Protein AF-A0A1M6S192-F1 (afdb_monomer_lite)

pLDDT: mean 82.83, std 15.61, range [32.31, 98.62]

Foldseek 3Di:
DQDDLVLLVVLLVLLVVLCVVCVLPPNPVSVCLQWQHHLPDLDNVVVVVPSVNNLQSLASHGNDDVQSVVQSVLSVVLSSQCCRQPNPVVSVVLSSLQRSQLSLLLCLQANRPHGHNQLSSLLSVLLLVLCVVLPVPSPGDDDPCRVVVNVVVLVCVVVCVPHDHSNRSNVSSNVLSNQLNVQLSVLLVVPPDDPPDPDPPPVSVVSNPPSNVVVSVVSSVVSVVSSVVSSVLLCLLQDLFPDQLVRSLVSLVVQCVPPRYDLSSVLSSLLSNLSSCVLVLNLVSSLVSLVSSCVSPVLPLSSLLSNLSSCVSVVVPPSSVVSPVVSCVSPVVVCVVAVLVVLVVQLCVLCVVFDPVPLVSSLVSVLVSVLVVLVPDDALPDQDDGWQWKKWKFFCPDPPKDWDPVVCVVRVTMDIDTPTSAKHDWARDDFWTKIWHADPNDTIIIIGGSLRTQKIAGSSNRDIDGRPPNDDDPPPPPDD

Secondary structure (DSSP, 8-state):
-----HHHHHHHHHHHHHHHHTGGGT-HHHHHHHSSS-TT-SS-HHHHTT-GGGGTGGGG--SSHHHHHHHHHHHHHHHHHHHHHHHHHHHHHHHHHHHHHHHHHHHHHH-S----THHHHHHHHHHHHHHHHH-TT------HHHHHHHHHHHHHHHTTTTSS--HHHHHHHHHHHHHHHHHHHHHHHHHPPPTT-TT-TTHHHHTTSHHHHHHHHHHHHHHHHHHHHHHHHHHHHH--SSS-HHHHHHHHHHHHH-TTS-HHHHHHHHHHHHHHHHHTT-HHHHHHHHHHHHHH-TT-HHHHHHHHHHHHHTT-HHHHHHHHHHHHHH-TTHHHH-HHHHHHHHHHHHHTT--TT-HHHHHHHHHHHHHHHHHTSPPTT-TTS----EEEEEETTSTT-B--HHHHHHSSSEEEEEESTT-EEEEE-SSEEEEEEEETTEEEEEEEEGGGEEEEEETTTTEEEE-TT-PPP-------

Sequence (480 aa):
MKTFPSLTLALIAICVAIAAMMQFGSEEEILRALSIANPDSLGLEQIKAGEVWRLLTPAFIHFGPVHLLFNMIWLWDLGRMIEAKRGSFFLGGFVVVIGIASNLAQFFAAGPTFGGMSGVIYGMLAYVFMQMRTDANSGYVLHKFDVITSVGWFFLCWIGALGSIANWAHSTGLIGGLAWSYLETQLARRLEPQPDQAGRGRLARLSNFIPLGIAISALALVLAIMSMRDHEMARRCVDRTGVRPDRRIAICSAILETNRRGIGARSRALIGRGDAYRDNGQYDLATQDYDAAIDLDPTSVRALAGLGLAKLNNGNTADGKADIGRARQMDPEVGEVYPELRYREMADEALAGVDLHDAAAVGTAMRGVVRRILMSLPPSTLPDEVPNERLIAFRTDASGVSIPPRLRALYPQQMSILLQYQYRDLAVRQKSFSVTLSFGQVSETLSIPFAAMTDFEDRTVNFWVHFSDVAPAVTGNAKR

Structure (mmCIF, N/CA/C/O backbone):
data_AF-A0A1M6S192-F1
#
_entry.id   AF-A0A1M6S192-F1
#
loop_
_atom_site.group_PDB
_atom_site.id
_atom_site.type_symbol
_atom_site.label_atom_id
_atom_site.label_alt_id
_atom_site.label_comp_id
_atom_site.label_asym_id
_atom_site.label_entity_id
_atom_site.label_seq_id
_atom_site.pdbx_PDB_ins_code
_atom_site.Cartn_x
_atom_site.Cartn_y
_atom_site.Cartn_z
_atom_site.occupancy
_atom_site.B_iso_or_equiv
_atom_site.auth_seq_id
_atom_site.auth_comp_id
_atom_site.auth_asym_id
_atom_site.auth_atom_id
_atom_site.pdbx_PDB_model_num
ATOM 1 N N . MET A 1 1 ? 29.290 -16.583 -41.341 1.00 48.84 1 MET A N 1
ATOM 2 C CA . MET A 1 1 ? 27.859 -16.947 -41.454 1.00 48.84 1 MET A CA 1
ATOM 3 C C . MET A 1 1 ? 27.066 -15.974 -40.596 1.00 48.84 1 MET A C 1
ATOM 5 O O . MET A 1 1 ? 27.453 -15.787 -39.450 1.00 48.84 1 MET A O 1
ATOM 9 N N . LYS A 1 2 ? 26.039 -15.299 -41.133 1.00 57.38 2 LYS A N 1
ATOM 10 C CA . LYS A 1 2 ? 25.135 -14.482 -40.303 1.00 57.38 2 LYS A CA 1
ATOM 11 C C . LYS A 1 2 ? 24.371 -15.442 -39.387 1.00 57.38 2 LYS A C 1
ATOM 13 O O . LYS A 1 2 ? 23.672 -16.314 -39.890 1.00 57.38 2 LYS A O 1
ATOM 18 N N . THR A 1 3 ? 24.572 -15.342 -38.079 1.00 73.81 3 THR A N 1
ATOM 19 C CA . THR A 1 3 ? 23.830 -16.131 -37.093 1.00 73.81 3 THR A CA 1
ATOM 20 C C . THR A 1 3 ? 22.392 -15.625 -37.031 1.00 73.81 3 THR A C 1
ATOM 22 O O . THR A 1 3 ? 22.149 -14.420 -36.996 1.00 73.81 3 THR A O 1
ATOM 25 N N . PHE A 1 4 ? 21.431 -16.546 -37.087 1.00 87.75 4 PHE A N 1
ATOM 26 C CA . PHE A 1 4 ? 20.012 -16.221 -36.971 1.00 87.75 4 PHE A CA 1
ATOM 27 C C . PHE A 1 4 ? 19.704 -15.817 -35.514 1.00 87.75 4 PHE A C 1
ATOM 29 O O . PHE A 1 4 ? 19.998 -16.608 -34.615 1.00 87.75 4 PHE A O 1
ATOM 36 N N . PRO A 1 5 ? 19.153 -14.616 -35.247 1.00 93.38 5 PRO A N 1
ATOM 37 C CA . PRO A 1 5 ? 18.980 -14.092 -33.891 1.00 93.38 5 PRO A CA 1
ATOM 38 C C . PRO A 1 5 ? 17.704 -14.651 -33.236 1.00 93.38 5 PRO A C 1
ATOM 40 O O . PRO A 1 5 ? 16.701 -13.956 -33.059 1.00 93.38 5 PRO A O 1
ATOM 43 N N . SER A 1 6 ? 17.723 -15.954 -32.952 1.00 95.69 6 SER A N 1
ATOM 44 C CA . SER A 1 6 ? 16.558 -16.716 -32.486 1.00 95.69 6 SER A CA 1
ATOM 45 C C . SER A 1 6 ? 15.948 -16.183 -31.189 1.00 95.69 6 SER A C 1
ATOM 47 O O . SER A 1 6 ? 14.726 -16.066 -31.098 1.00 95.69 6 SER A O 1
ATOM 49 N N . LEU A 1 7 ? 16.772 -15.818 -30.201 1.00 97.31 7 LEU A N 1
ATOM 50 C CA . LEU A 1 7 ? 16.281 -15.330 -28.917 1.00 97.31 7 LEU A CA 1
ATOM 51 C C . LEU A 1 7 ? 15.775 -13.896 -29.038 1.00 97.31 7 LEU A C 1
ATOM 53 O O . LEU A 1 7 ? 14.726 -13.582 -28.488 1.00 97.31 7 LEU A O 1
ATOM 57 N N . THR A 1 8 ? 16.476 -13.042 -29.786 1.00 98.25 8 THR A N 1
ATOM 58 C CA . THR A 1 8 ? 16.006 -11.677 -30.064 1.00 98.25 8 THR A CA 1
ATOM 59 C C . THR A 1 8 ? 14.603 -11.693 -30.674 1.00 98.25 8 THR A C 1
ATOM 61 O O . THR A 1 8 ? 13.712 -10.986 -30.206 1.00 98.25 8 THR A O 1
ATOM 64 N N . LEU A 1 9 ? 14.381 -12.549 -31.678 1.00 98.00 9 LEU A N 1
ATOM 65 C CA . LEU A 1 9 ? 13.072 -12.727 -32.308 1.00 98.00 9 LEU A CA 1
ATOM 66 C C . LEU A 1 9 ? 12.024 -13.281 -31.335 1.00 98.00 9 LEU A C 1
ATOM 68 O O . LEU A 1 9 ? 10.894 -12.796 -31.327 1.00 98.00 9 LEU A O 1
ATOM 72 N N . ALA A 1 10 ? 12.390 -14.252 -30.495 1.00 98.25 10 ALA A N 1
ATOM 73 C CA . ALA A 1 10 ? 11.491 -14.800 -29.483 1.00 98.25 10 ALA A CA 1
ATOM 74 C C . ALA A 1 10 ? 11.056 -13.737 -28.457 1.00 98.25 10 ALA A C 1
ATOM 76 O O . ALA A 1 10 ? 9.873 -13.640 -28.146 1.00 98.25 10 ALA A O 1
ATOM 77 N N . LEU A 1 11 ? 11.981 -12.899 -27.974 1.00 98.44 11 LEU A N 1
ATOM 78 C CA . LEU A 1 11 ? 11.676 -11.808 -27.040 1.00 98.44 11 LEU A CA 1
ATOM 79 C C . LEU A 1 11 ? 10.731 -10.774 -27.666 1.00 98.44 11 LEU A C 1
ATOM 81 O O . LEU A 1 11 ? 9.774 -10.354 -27.016 1.00 98.44 11 LEU A O 1
ATOM 85 N N . ILE A 1 12 ? 10.955 -10.409 -28.934 1.00 98.62 12 ILE A N 1
ATOM 86 C CA . ILE A 1 12 ? 10.047 -9.526 -29.682 1.00 98.62 12 ILE A CA 1
ATOM 87 C C . ILE A 1 12 ? 8.655 -10.159 -29.786 1.00 98.62 12 ILE A C 1
ATOM 89 O O . ILE A 1 12 ? 7.659 -9.506 -29.476 1.00 98.62 12 ILE A O 1
ATOM 93 N N . ALA A 1 13 ? 8.575 -11.435 -30.177 1.00 98.44 13 ALA A N 1
ATOM 94 C CA . ALA A 1 13 ? 7.307 -12.146 -30.313 1.00 98.44 13 ALA A CA 1
ATOM 95 C C . ALA A 1 13 ? 6.533 -12.212 -28.985 1.00 98.44 13 ALA A C 1
ATOM 97 O O . ALA A 1 13 ? 5.326 -11.985 -28.976 1.00 98.44 13 ALA A O 1
ATOM 98 N N . ILE A 1 14 ? 7.223 -12.450 -27.863 1.00 98.25 14 ILE A N 1
ATOM 99 C CA . ILE A 1 14 ? 6.624 -12.460 -26.520 1.00 98.25 14 ILE A CA 1
ATOM 100 C C . ILE A 1 14 ? 6.056 -11.081 -26.161 1.00 98.25 14 ILE A C 1
ATOM 102 O O . ILE A 1 14 ? 4.905 -10.996 -25.738 1.00 98.25 14 ILE A O 1
ATOM 106 N N . CYS A 1 15 ? 6.816 -9.999 -26.364 1.00 98.25 15 CYS A N 1
ATOM 107 C CA . CYS A 1 15 ? 6.344 -8.634 -26.101 1.00 98.25 15 CYS A CA 1
ATOM 108 C C . CYS A 1 15 ? 5.103 -8.281 -26.929 1.00 98.25 15 CYS A C 1
ATOM 110 O O . CYS A 1 15 ? 4.153 -7.705 -26.403 1.00 98.25 15 CYS A O 1
ATOM 112 N N . VAL A 1 16 ? 5.098 -8.640 -28.217 1.00 98.06 16 VAL A N 1
ATOM 113 C CA . VAL A 1 16 ? 3.962 -8.397 -29.118 1.00 98.06 16 VAL A CA 1
ATOM 114 C C . VAL A 1 16 ? 2.741 -9.215 -28.694 1.00 98.06 16 VAL A C 1
ATOM 116 O O . VAL A 1 16 ? 1.644 -8.666 -28.622 1.00 98.06 16 VAL A O 1
ATOM 119 N N . ALA A 1 17 ? 2.922 -10.497 -28.368 1.00 97.69 17 ALA A N 1
ATOM 120 C CA . ALA A 1 17 ? 1.835 -11.363 -27.920 1.00 97.69 17 ALA A CA 1
ATOM 121 C C . ALA A 1 17 ? 1.214 -10.860 -26.610 1.00 97.69 17 ALA A C 1
ATOM 123 O O . ALA A 1 17 ? -0.005 -10.755 -26.515 1.00 97.69 17 ALA A O 1
ATOM 124 N N . ILE A 1 18 ? 2.037 -10.493 -25.622 1.00 96.44 18 ILE A N 1
ATOM 125 C CA . ILE A 1 18 ? 1.563 -9.951 -24.342 1.00 96.44 18 ILE A CA 1
ATOM 126 C C . ILE A 1 18 ? 0.829 -8.626 -24.550 1.00 96.44 18 ILE A C 1
ATOM 128 O O . ILE A 1 18 ? -0.268 -8.459 -24.028 1.00 96.44 18 ILE A O 1
ATOM 132 N N . ALA A 1 19 ? 1.370 -7.710 -25.357 1.00 94.69 19 ALA A N 1
ATOM 133 C CA . ALA A 1 19 ? 0.701 -6.444 -25.649 1.00 94.69 19 ALA A CA 1
ATOM 134 C C . ALA A 1 19 ? -0.668 -6.639 -26.328 1.00 94.69 19 ALA A C 1
ATOM 136 O O . ALA A 1 19 ? -1.615 -5.927 -25.992 1.00 94.69 19 ALA A O 1
ATOM 137 N N . ALA A 1 20 ? -0.780 -7.616 -27.237 1.00 93.94 20 ALA A N 1
ATOM 138 C CA . ALA A 1 20 ? -2.034 -7.967 -27.898 1.00 93.94 20 ALA A CA 1
ATOM 139 C C . ALA A 1 20 ? -3.046 -8.592 -26.926 1.00 93.94 20 ALA A C 1
ATOM 141 O O . ALA A 1 20 ? -4.192 -8.153 -26.886 1.00 93.94 20 ALA A O 1
ATOM 142 N N . MET A 1 21 ? -2.620 -9.565 -26.112 1.00 92.88 21 MET A N 1
ATOM 143 C CA . MET A 1 21 ? -3.477 -10.204 -25.104 1.00 92.88 21 MET A CA 1
ATOM 144 C C . MET A 1 21 ? -3.977 -9.205 -24.059 1.00 92.88 21 MET A C 1
ATOM 146 O O . MET A 1 21 ? -5.124 -9.277 -23.647 1.00 92.88 21 MET A O 1
ATOM 150 N N . MET A 1 22 ? -3.130 -8.259 -23.653 1.00 88.56 22 MET A N 1
ATOM 151 C CA . MET A 1 22 ? -3.476 -7.249 -22.654 1.00 88.56 22 MET A CA 1
ATOM 152 C C . MET A 1 22 ? -4.278 -6.072 -23.215 1.00 88.56 22 MET A C 1
ATOM 154 O O . MET A 1 22 ? -4.674 -5.206 -22.434 1.00 88.56 22 MET A O 1
ATOM 158 N N . GLN A 1 23 ? -4.419 -5.969 -24.544 1.00 89.75 23 GLN A N 1
ATOM 159 C CA . GLN A 1 23 ? -4.953 -4.783 -25.223 1.00 89.75 23 GLN A CA 1
ATOM 160 C C . GLN A 1 23 ? -4.312 -3.481 -24.693 1.00 89.75 23 GLN A C 1
ATOM 162 O O . GLN A 1 23 ? -4.978 -2.503 -24.367 1.00 89.75 23 GLN A O 1
ATOM 167 N N . PHE A 1 24 ? -2.980 -3.488 -24.562 1.00 79.88 24 PHE A N 1
ATOM 168 C CA . PHE A 1 24 ? -2.191 -2.389 -23.984 1.00 79.88 24 PHE A CA 1
ATOM 169 C C . PHE A 1 24 ? -2.554 -1.990 -22.538 1.00 79.88 24 PHE A C 1
ATOM 171 O O . PHE A 1 24 ? -2.312 -0.856 -22.125 1.00 79.88 24 PHE A O 1
ATOM 178 N N . GLY A 1 25 ? -3.058 -2.934 -21.742 1.00 72.19 25 GLY A N 1
ATOM 179 C CA . GLY A 1 25 ? -3.311 -2.757 -20.312 1.00 72.19 25 GLY A CA 1
ATOM 180 C C . GLY A 1 25 ? -4.773 -2.519 -19.944 1.00 72.19 25 GLY A C 1
ATOM 181 O O . GLY A 1 25 ? -5.031 -2.257 -18.774 1.00 72.19 25 GLY A O 1
ATOM 182 N N . SER A 1 26 ? -5.714 -2.626 -20.890 1.00 74.38 26 SER A N 1
ATOM 183 C CA . SER A 1 26 ? -7.147 -2.610 -20.562 1.00 74.38 26 SER A CA 1
ATOM 184 C C . SER A 1 26 ? -7.621 -3.917 -19.920 1.00 74.38 26 SER A C 1
ATOM 186 O O . SER A 1 26 ? -8.598 -3.906 -19.182 1.00 74.38 26 SER A O 1
ATOM 188 N N . GLU A 1 27 ? -6.927 -5.034 -20.164 1.00 81.56 27 GLU A N 1
ATOM 189 C CA . GLU A 1 27 ? -7.220 -6.321 -19.520 1.00 81.56 27 GLU A CA 1
ATOM 190 C C . GLU A 1 27 ? -6.536 -6.417 -18.148 1.00 81.56 27 GLU A C 1
ATOM 192 O O . GLU A 1 27 ? -5.354 -6.773 -18.030 1.00 81.56 27 GLU A O 1
ATOM 197 N N . GLU A 1 28 ? -7.286 -6.096 -17.091 1.00 78.88 28 GLU A N 1
ATOM 198 C CA . GLU A 1 28 ? -6.763 -6.024 -15.722 1.00 78.88 28 GLU A CA 1
ATOM 199 C C . GLU A 1 28 ? -6.241 -7.361 -15.189 1.00 78.88 28 GLU A C 1
ATOM 201 O O . GLU A 1 28 ? -5.276 -7.372 -14.428 1.00 78.88 28 GLU A O 1
ATOM 206 N N . GLU A 1 29 ? -6.837 -8.490 -15.574 1.00 85.38 29 GLU A N 1
ATOM 207 C CA . GLU A 1 29 ? -6.449 -9.808 -15.058 1.00 85.38 29 GLU A CA 1
ATOM 208 C C . GLU A 1 29 ? -5.013 -10.165 -15.465 1.00 85.38 29 GLU A C 1
ATOM 210 O O . GLU A 1 29 ? -4.168 -10.482 -14.622 1.00 85.38 29 GLU A O 1
ATOM 215 N N . ILE A 1 30 ? -4.702 -10.023 -16.755 1.00 86.44 30 ILE A N 1
ATOM 216 C CA . ILE A 1 30 ? -3.370 -10.308 -17.297 1.00 86.44 30 ILE A CA 1
ATOM 217 C C . ILE A 1 30 ? -2.361 -9.279 -16.778 1.00 86.44 30 ILE A C 1
ATOM 219 O O . ILE A 1 30 ? -1.245 -9.640 -16.392 1.00 86.44 30 ILE A O 1
ATOM 223 N N . LEU A 1 31 ? -2.757 -8.003 -16.701 1.00 86.12 31 LEU A N 1
ATOM 224 C CA . LEU A 1 31 ? -1.927 -6.954 -16.115 1.00 86.12 31 LEU A CA 1
ATOM 225 C C . LEU A 1 31 ? -1.564 -7.280 -14.661 1.00 86.12 31 LEU A C 1
ATOM 227 O O . LEU A 1 31 ? -0.386 -7.223 -14.302 1.00 86.12 31 LEU A O 1
ATOM 231 N N . ARG A 1 32 ? -2.538 -7.673 -13.834 1.00 87.44 32 ARG A N 1
ATOM 232 C CA . ARG A 1 32 ? -2.315 -8.067 -12.437 1.00 87.44 32 ARG A CA 1
ATOM 233 C C . ARG A 1 32 ? -1.446 -9.314 -12.337 1.00 87.44 32 ARG A C 1
ATOM 235 O O . ARG A 1 32 ? -0.586 -9.349 -11.467 1.00 87.44 32 ARG A O 1
ATOM 242 N N . ALA A 1 33 ? -1.606 -10.303 -13.215 1.00 90.69 33 ALA A N 1
ATOM 243 C CA . ALA A 1 33 ? -0.814 -11.537 -13.196 1.00 90.69 33 ALA A CA 1
ATOM 244 C C . ALA A 1 33 ? 0.670 -11.324 -13.557 1.00 90.69 33 ALA A C 1
ATOM 246 O O . ALA A 1 33 ? 1.549 -11.980 -12.995 1.00 90.69 33 ALA A O 1
ATOM 247 N N . LEU A 1 34 ? 0.957 -10.404 -14.485 1.00 94.31 34 LEU A N 1
ATOM 248 C CA . LEU A 1 34 ? 2.314 -10.147 -14.984 1.00 94.31 34 LEU A CA 1
ATOM 249 C C . LEU A 1 34 ? 3.043 -9.014 -14.249 1.00 94.31 34 LEU A C 1
ATOM 251 O O . LEU A 1 34 ? 4.270 -8.919 -14.350 1.00 94.31 34 LEU A O 1
ATOM 255 N N . SER A 1 35 ? 2.320 -8.163 -13.520 1.00 93.19 35 SER A N 1
ATOM 256 C CA . SER A 1 35 ? 2.905 -7.079 -12.725 1.00 93.19 35 SER A CA 1
ATOM 257 C C . SER A 1 35 ? 3.746 -7.611 -11.561 1.00 93.19 35 SER A C 1
ATOM 259 O O . SER A 1 35 ? 3.515 -8.703 -11.042 1.00 93.19 35 SER A O 1
ATOM 261 N N . ILE A 1 36 ? 4.721 -6.820 -11.108 1.00 91.19 36 ILE A N 1
ATOM 262 C CA . ILE A 1 36 ? 5.639 -7.232 -10.032 1.00 91.19 36 ILE A CA 1
ATOM 263 C C . ILE A 1 36 ? 4.926 -7.473 -8.692 1.00 91.19 36 ILE A C 1
ATOM 265 O O . ILE A 1 36 ? 5.326 -8.336 -7.915 1.00 91.19 36 ILE A O 1
ATOM 269 N N . ALA A 1 37 ? 3.859 -6.717 -8.446 1.00 85.50 37 ALA A N 1
ATOM 270 C CA . ALA A 1 37 ? 2.939 -6.854 -7.329 1.00 85.50 37 ALA A CA 1
ATOM 271 C C . ALA A 1 37 ? 1.579 -6.270 -7.748 1.00 85.50 37 ALA A C 1
ATOM 273 O O . ALA A 1 37 ? 1.504 -5.532 -8.737 1.00 85.50 37 ALA A O 1
ATOM 274 N N . ASN A 1 38 ? 0.510 -6.564 -7.006 1.00 78.12 38 ASN A N 1
ATOM 275 C CA . ASN A 1 38 ? -0.789 -5.939 -7.278 1.00 78.12 38 ASN A CA 1
ATOM 276 C C . ASN A 1 38 ? -0.725 -4.423 -6.992 1.00 78.12 38 ASN A C 1
ATOM 278 O O . ASN A 1 38 ? 0.048 -4.013 -6.119 1.00 78.12 38 ASN A O 1
ATOM 282 N N . PRO A 1 39 ? -1.541 -3.585 -7.662 1.00 65.38 39 PRO A N 1
ATOM 283 C CA . PRO A 1 39 ? -1.548 -2.129 -7.469 1.00 65.38 39 PRO A CA 1
ATOM 284 C C . PRO A 1 39 ? -1.652 -1.680 -6.003 1.00 65.38 39 PRO A C 1
ATOM 286 O O . PRO A 1 39 ? -1.037 -0.678 -5.622 1.00 65.38 39 PRO A O 1
ATOM 289 N N . ASP A 1 40 ? -2.355 -2.464 -5.182 1.00 60.09 40 ASP A N 1
ATOM 290 C CA . ASP A 1 40 ? -2.620 -2.201 -3.760 1.00 60.09 40 ASP A CA 1
ATOM 291 C C . ASP A 1 40 ? -1.583 -2.815 -2.813 1.00 60.09 40 ASP A C 1
ATOM 293 O O . ASP A 1 40 ? -1.605 -2.582 -1.605 1.00 60.09 40 ASP A O 1
ATOM 297 N N . SER A 1 41 ? -0.646 -3.602 -3.344 1.00 56.34 41 SER A N 1
ATOM 298 C CA . SER A 1 41 ? 0.356 -4.289 -2.533 1.00 56.34 41 SER A CA 1
ATOM 299 C C . SER A 1 41 ? 1.401 -3.318 -1.979 1.00 56.34 41 SER A C 1
ATOM 301 O O . SER A 1 41 ? 2.039 -2.556 -2.704 1.00 56.34 41 SER A O 1
ATOM 303 N N . LEU A 1 42 ? 1.631 -3.403 -0.666 1.00 53.25 42 LEU A N 1
ATOM 304 C CA . LEU A 1 42 ? 2.647 -2.638 0.072 1.00 53.25 42 LEU A CA 1
ATOM 305 C C . LEU A 1 42 ? 4.034 -3.308 0.059 1.00 53.25 42 LEU A C 1
ATOM 307 O O . LEU A 1 42 ? 4.923 -2.910 0.817 1.00 53.25 42 LEU A O 1
ATOM 311 N N . GLY A 1 43 ? 4.214 -4.366 -0.730 1.00 64.56 43 GLY A N 1
ATOM 312 C CA . GLY A 1 43 ? 5.417 -5.193 -0.771 1.00 64.56 43 GLY A CA 1
ATOM 313 C C . GLY A 1 43 ? 5.309 -6.308 -1.811 1.00 64.56 43 GLY A C 1
ATOM 314 O O . GLY A 1 43 ? 4.398 -6.313 -2.631 1.00 64.56 43 GLY A O 1
ATOM 315 N N . LEU A 1 44 ? 6.249 -7.251 -1.760 1.00 73.25 44 LEU A N 1
ATOM 316 C CA . LEU A 1 44 ? 6.384 -8.362 -2.709 1.00 73.25 44 LEU A CA 1
ATOM 317 C C . LEU A 1 44 ? 5.692 -9.644 -2.206 1.00 73.25 44 LEU A C 1
ATOM 319 O O . LEU A 1 44 ? 6.287 -10.721 -2.216 1.00 73.25 44 LEU A O 1
ATOM 323 N N . GLU A 1 45 ? 4.465 -9.534 -1.695 1.00 72.12 45 GLU A N 1
ATOM 324 C CA . GLU A 1 45 ? 3.791 -10.651 -1.012 1.00 72.12 45 GLU A CA 1
ATOM 325 C C . GLU A 1 45 ? 3.485 -11.822 -1.966 1.00 72.12 45 GLU A C 1
ATOM 327 O O . GLU A 1 45 ? 3.704 -12.975 -1.607 1.00 72.12 45 GLU A O 1
ATOM 332 N N . GLN A 1 46 ? 3.120 -11.546 -3.223 1.00 81.12 46 GLN A N 1
ATOM 333 C CA . GLN A 1 46 ? 2.906 -12.571 -4.257 1.00 81.12 46 GLN A CA 1
ATOM 334 C C . GLN A 1 46 ? 4.191 -13.363 -4.546 1.00 81.12 46 GLN A C 1
ATOM 336 O O . GLN A 1 46 ? 4.168 -14.579 -4.720 1.00 81.12 46 GLN A O 1
ATOM 341 N N . ILE A 1 47 ? 5.344 -12.688 -4.541 1.00 81.12 47 ILE A N 1
ATOM 342 C CA . ILE A 1 47 ? 6.644 -13.336 -4.760 1.00 81.12 47 ILE A CA 1
ATOM 343 C C . ILE A 1 47 ? 6.990 -14.242 -3.577 1.00 81.12 47 ILE A C 1
ATOM 345 O O . ILE A 1 47 ? 7.459 -15.360 -3.784 1.00 81.12 47 ILE A O 1
ATOM 349 N N . LYS A 1 48 ? 6.714 -13.800 -2.341 1.00 75.25 48 LYS A N 1
ATOM 350 C CA . LYS A 1 48 ? 6.876 -14.644 -1.145 1.00 75.25 48 LYS A CA 1
ATOM 351 C C . LYS A 1 48 ? 5.940 -15.855 -1.159 1.00 75.25 48 LYS A C 1
ATOM 353 O O . LYS A 1 48 ? 6.319 -16.903 -0.650 1.00 75.25 48 LYS A O 1
ATOM 358 N N . ALA A 1 49 ? 4.763 -15.722 -1.771 1.00 76.12 49 ALA A N 1
ATOM 359 C CA . ALA A 1 49 ? 3.804 -16.807 -1.970 1.00 76.12 49 ALA A CA 1
ATOM 360 C C . ALA A 1 49 ? 4.185 -17.781 -3.109 1.00 76.12 49 ALA A C 1
ATOM 362 O O . ALA A 1 49 ? 3.481 -18.763 -3.329 1.00 76.12 49 ALA A O 1
ATOM 363 N N . GLY A 1 50 ? 5.302 -17.549 -3.811 1.00 82.44 50 GLY A N 1
ATOM 364 C CA . GLY A 1 50 ? 5.835 -18.454 -4.836 1.00 82.44 50 GLY A CA 1
ATOM 365 C C . GLY A 1 50 ? 5.728 -17.944 -6.275 1.00 82.44 50 GLY A C 1
ATOM 366 O O . GLY A 1 50 ? 6.230 -18.602 -7.186 1.00 82.44 50 GLY A O 1
ATOM 367 N N . GLU A 1 51 ? 5.158 -16.759 -6.509 1.00 90.50 51 GLU A N 1
ATOM 368 C CA . GLU A 1 51 ? 4.982 -16.182 -7.850 1.00 90.50 51 GLU A CA 1
ATOM 369 C C . GLU A 1 51 ? 6.266 -15.514 -8.381 1.00 90.50 51 GLU A C 1
ATOM 371 O O . GLU A 1 51 ? 6.310 -14.330 -8.717 1.00 90.50 51 GLU A O 1
ATOM 376 N N . VAL A 1 52 ? 7.362 -16.275 -8.442 1.00 91.56 52 VAL A N 1
ATOM 377 C CA . VAL A 1 52 ? 8.718 -15.763 -8.725 1.00 91.56 52 VAL A CA 1
ATOM 378 C C . VAL A 1 52 ? 8.892 -15.172 -10.127 1.00 91.56 52 VAL A C 1
ATOM 380 O O . VAL A 1 52 ? 9.792 -14.358 -10.343 1.00 91.56 52 VAL A O 1
ATOM 383 N N . TRP A 1 53 ? 8.025 -15.525 -11.083 1.00 95.00 53 TRP A N 1
ATOM 384 C CA . TRP A 1 53 ? 8.050 -14.964 -12.441 1.00 95.00 53 TRP A CA 1
ATOM 385 C C . TRP A 1 53 ? 7.838 -13.445 -12.450 1.00 95.00 53 TRP A C 1
ATOM 387 O O . TRP A 1 53 ? 8.385 -12.764 -13.321 1.00 95.00 53 TRP A O 1
ATOM 397 N N . ARG A 1 54 ? 7.142 -12.904 -11.439 1.00 95.38 54 ARG A N 1
ATOM 398 C CA . ARG A 1 54 ? 6.862 -11.469 -11.265 1.00 95.38 54 ARG A CA 1
ATOM 399 C C . ARG A 1 54 ? 8.105 -10.591 -11.156 1.00 95.38 54 ARG A C 1
ATOM 401 O O . ARG A 1 54 ? 8.030 -9.389 -11.392 1.00 95.38 54 ARG A O 1
ATOM 408 N N . LEU A 1 55 ? 9.263 -11.177 -10.851 1.00 93.06 55 LEU A N 1
ATOM 409 C CA . LEU A 1 55 ? 10.540 -10.464 -10.882 1.00 93.06 55 LEU A CA 1
ATOM 410 C C . LEU A 1 55 ? 10.932 -10.036 -12.306 1.00 93.06 55 LEU A C 1
ATOM 412 O O . LEU A 1 55 ? 11.593 -9.012 -12.479 1.00 93.06 55 LEU A O 1
ATOM 416 N N . LEU A 1 56 ? 10.525 -10.794 -13.330 1.00 96.19 56 LEU A N 1
ATOM 417 C CA . LEU A 1 56 ? 10.939 -10.584 -14.718 1.00 96.19 56 LEU A CA 1
ATOM 418 C C . LEU A 1 56 ? 9.791 -10.143 -15.633 1.00 96.19 56 LEU A C 1
ATOM 420 O O . LEU A 1 56 ? 10.013 -9.311 -16.512 1.00 96.19 56 LEU A O 1
ATOM 424 N N . THR A 1 57 ? 8.573 -10.653 -15.426 1.00 97.50 57 THR A N 1
ATOM 425 C CA . THR A 1 57 ? 7.429 -10.425 -16.325 1.00 97.50 57 THR A CA 1
ATOM 426 C C . THR A 1 57 ? 7.064 -8.959 -16.613 1.00 97.50 57 THR A C 1
ATOM 428 O O . THR A 1 57 ? 6.656 -8.702 -17.750 1.00 97.50 57 THR A O 1
ATOM 431 N N . PRO A 1 58 ? 7.286 -7.968 -15.718 1.00 97.12 58 PRO A N 1
ATOM 432 C CA . PRO A 1 58 ? 7.053 -6.560 -16.053 1.00 97.12 58 PRO A CA 1
ATOM 433 C C . PRO A 1 58 ? 7.842 -6.069 -17.274 1.00 97.12 58 PRO A C 1
ATOM 435 O O . PRO A 1 58 ? 7.387 -5.169 -17.979 1.00 97.12 58 PRO A O 1
ATOM 438 N N . ALA A 1 59 ? 8.985 -6.692 -17.588 1.00 97.75 59 ALA A N 1
ATOM 439 C CA . ALA A 1 59 ? 9.799 -6.330 -18.748 1.00 97.75 59 ALA A CA 1
ATOM 440 C C . ALA A 1 59 ? 9.084 -6.562 -20.095 1.00 97.75 59 ALA A C 1
ATOM 442 O O . ALA A 1 59 ? 9.525 -6.044 -21.119 1.00 97.75 59 ALA A O 1
ATOM 443 N N . PHE A 1 60 ? 7.985 -7.323 -20.114 1.00 97.75 60 PHE A N 1
ATOM 444 C CA . PHE A 1 60 ? 7.240 -7.644 -21.334 1.00 97.75 60 PHE A CA 1
ATOM 445 C C . PHE A 1 60 ? 5.915 -6.872 -21.475 1.00 97.75 60 PHE A C 1
ATOM 447 O O . PHE A 1 60 ? 5.285 -6.927 -22.532 1.00 97.75 60 PHE A O 1
ATOM 454 N N . ILE A 1 61 ? 5.501 -6.118 -20.452 1.00 95.38 61 ILE A N 1
ATOM 455 C CA . ILE A 1 61 ? 4.244 -5.351 -20.439 1.00 95.38 61 ILE A CA 1
ATOM 456 C C . ILE A 1 61 ? 4.419 -4.021 -21.185 1.00 95.38 61 ILE A C 1
ATOM 458 O O . ILE A 1 61 ? 5.376 -3.297 -20.934 1.00 95.38 61 ILE A O 1
ATOM 462 N N . HIS A 1 62 ? 3.485 -3.654 -22.068 1.00 93.94 62 HIS A N 1
ATOM 463 C CA . HIS A 1 62 ? 3.530 -2.380 -22.798 1.00 93.94 62 HIS A CA 1
ATOM 464 C C . HIS A 1 62 ? 2.150 -1.705 -22.835 1.00 93.94 62 HIS A C 1
ATOM 466 O O . HIS A 1 62 ? 1.169 -2.335 -23.211 1.00 93.94 62 HIS A O 1
ATOM 472 N N . PHE A 1 63 ? 2.097 -0.408 -22.508 1.00 86.50 63 PHE A N 1
ATOM 473 C CA . PHE A 1 63 ? 0.857 0.384 -22.383 1.00 86.50 63 PHE A CA 1
ATOM 474 C C . PHE A 1 63 ? 0.473 1.200 -23.630 1.00 86.50 63 PHE A C 1
ATOM 476 O O . PHE A 1 63 ? -0.318 2.134 -23.559 1.00 86.50 63 PHE A O 1
ATOM 483 N N . GLY A 1 64 ? 1.062 0.899 -24.789 1.00 86.50 64 GLY A N 1
ATOM 484 C CA . GLY A 1 64 ? 0.662 1.543 -26.036 1.00 86.50 64 GLY A CA 1
ATOM 485 C C . GLY A 1 64 ? 1.502 1.134 -27.245 1.00 86.50 64 GLY A C 1
ATOM 486 O O . GLY A 1 64 ? 2.636 0.666 -27.085 1.00 86.50 64 GLY A O 1
ATOM 487 N N . PRO A 1 65 ? 0.983 1.346 -28.467 1.00 88.44 65 PRO A N 1
ATOM 488 C CA . PRO A 1 65 ? 1.633 0.912 -29.702 1.00 88.44 65 PRO A CA 1
ATOM 489 C C . PRO A 1 65 ? 2.960 1.635 -29.957 1.00 88.44 65 PRO A C 1
ATOM 491 O O . PRO A 1 65 ? 3.925 1.007 -30.381 1.00 88.44 65 PRO A O 1
ATOM 494 N N . VAL A 1 66 ? 3.047 2.933 -29.641 1.00 86.50 66 VAL A N 1
ATOM 495 C CA . VAL A 1 66 ? 4.289 3.714 -29.779 1.00 86.50 66 VAL A CA 1
ATOM 496 C C . VAL A 1 66 ? 5.354 3.205 -28.808 1.00 86.50 66 VAL A C 1
ATOM 498 O O . VAL A 1 66 ? 6.493 2.972 -29.206 1.00 86.50 66 VAL A O 1
ATOM 501 N N . HIS A 1 67 ? 4.976 2.967 -27.550 1.00 88.88 67 HIS A N 1
ATOM 502 C CA . HIS A 1 67 ? 5.885 2.431 -26.541 1.00 88.88 67 HIS A CA 1
ATOM 503 C C . HIS A 1 67 ? 6.414 1.045 -26.942 1.00 88.88 67 HIS A C 1
ATOM 505 O O . HIS A 1 67 ? 7.621 0.812 -26.884 1.00 88.88 67 HIS A O 1
ATOM 511 N N . LEU A 1 68 ? 5.543 0.146 -27.414 1.00 94.56 68 LEU A N 1
ATOM 512 C CA . LEU A 1 68 ? 5.946 -1.165 -27.922 1.00 94.56 68 LEU A CA 1
ATOM 513 C C . LEU A 1 68 ? 6.893 -1.034 -29.122 1.00 94.56 68 LEU A C 1
ATOM 515 O O . LEU A 1 68 ? 7.980 -1.607 -29.103 1.00 94.56 68 LEU A O 1
ATOM 519 N N . LEU A 1 69 ? 6.521 -0.247 -30.136 1.00 94.50 69 LEU A N 1
ATOM 520 C CA . LEU A 1 69 ? 7.308 -0.077 -31.358 1.00 94.50 69 LEU A CA 1
ATOM 521 C C . LEU A 1 69 ? 8.739 0.382 -31.059 1.00 94.50 69 LEU A C 1
ATOM 523 O O . LEU A 1 69 ? 9.693 -0.233 -31.535 1.00 94.50 69 LEU A O 1
ATOM 527 N N . PHE A 1 70 ? 8.894 1.430 -30.245 1.00 90.56 70 PHE A N 1
ATOM 528 C CA . PHE A 1 70 ? 10.214 1.950 -29.893 1.00 90.56 70 PHE A CA 1
ATOM 529 C C . PHE A 1 70 ? 11.062 0.915 -29.152 1.00 90.56 70 PHE A C 1
ATOM 531 O O . PHE A 1 70 ? 12.234 0.747 -29.487 1.00 90.56 70 PHE A O 1
ATOM 538 N N . ASN A 1 71 ? 10.484 0.172 -28.202 1.00 95.38 71 ASN A N 1
ATOM 539 C CA . ASN A 1 71 ? 11.215 -0.904 -27.533 1.00 95.38 71 ASN A CA 1
ATOM 540 C C . ASN A 1 71 ? 11.650 -1.989 -28.525 1.00 95.38 71 ASN A C 1
ATOM 542 O O . ASN A 1 71 ? 12.785 -2.453 -28.464 1.00 95.38 71 ASN A O 1
ATOM 546 N N . MET A 1 72 ? 10.784 -2.386 -29.460 1.00 97.62 72 MET A N 1
ATOM 547 C CA . MET A 1 72 ? 11.094 -3.472 -30.393 1.00 97.62 72 MET A CA 1
ATOM 548 C C . MET A 1 72 ? 12.164 -3.087 -31.422 1.00 97.62 72 MET A C 1
ATOM 550 O O . MET A 1 72 ? 12.985 -3.934 -31.766 1.00 97.62 72 MET A O 1
ATOM 554 N N . ILE A 1 73 ? 12.221 -1.824 -31.866 1.00 95.81 73 ILE A N 1
ATOM 555 C CA . ILE A 1 73 ? 13.302 -1.328 -32.741 1.00 95.81 73 ILE A CA 1
ATOM 556 C C . ILE A 1 73 ? 14.660 -1.470 -32.044 1.00 95.81 73 ILE A C 1
ATOM 558 O O . ILE A 1 73 ? 15.602 -2.021 -32.617 1.00 95.81 73 ILE A O 1
ATOM 562 N N . TRP A 1 74 ? 14.752 -1.023 -30.790 1.00 96.31 74 TRP A N 1
ATOM 563 C CA . TRP A 1 74 ? 15.999 -1.084 -30.031 1.00 96.31 74 TRP A CA 1
ATOM 564 C C . TRP A 1 74 ? 16.377 -2.502 -29.615 1.00 96.31 74 TRP A C 1
ATOM 566 O O . TRP A 1 74 ? 17.550 -2.870 -29.676 1.00 96.31 74 TRP A O 1
ATOM 576 N N . LEU A 1 75 ? 15.393 -3.319 -29.238 1.00 97.56 75 LEU A N 1
ATOM 577 C CA . LEU A 1 75 ? 15.604 -4.730 -28.937 1.00 97.56 75 LEU A CA 1
ATOM 578 C C . LEU A 1 75 ? 16.098 -5.491 -30.167 1.00 97.56 75 LEU A C 1
ATOM 580 O O . LEU A 1 75 ? 17.011 -6.304 -30.051 1.00 97.56 75 LEU A O 1
ATOM 584 N N . TRP A 1 76 ? 15.534 -5.213 -31.344 1.00 97.06 76 TRP A N 1
ATOM 585 C CA . TRP A 1 76 ? 16.016 -5.782 -32.595 1.00 97.06 76 TRP A CA 1
ATOM 586 C C . TRP A 1 76 ? 17.469 -5.395 -32.845 1.00 97.06 76 TRP A C 1
ATOM 588 O O . TRP A 1 76 ? 18.299 -6.275 -33.070 1.00 97.06 76 TRP A O 1
ATOM 598 N N . ASP A 1 77 ? 17.791 -4.101 -32.795 1.00 94.56 77 ASP A N 1
ATOM 599 C CA . ASP A 1 77 ? 19.110 -3.637 -33.206 1.00 94.56 77 ASP A CA 1
ATOM 600 C C . ASP A 1 77 ? 20.225 -4.052 -32.237 1.00 94.56 77 ASP A C 1
ATOM 602 O O . ASP A 1 77 ? 21.220 -4.657 -32.645 1.00 94.56 77 ASP A O 1
ATOM 606 N N . LEU A 1 78 ? 20.024 -3.822 -30.940 1.00 96.88 78 LEU A N 1
ATOM 607 C CA . LEU A 1 78 ? 21.005 -4.157 -29.909 1.00 96.88 78 LEU A CA 1
ATOM 608 C C . LEU A 1 78 ? 21.018 -5.661 -29.611 1.00 96.88 78 LEU A C 1
ATOM 610 O O . LEU A 1 78 ? 22.088 -6.266 -29.508 1.00 96.88 78 LEU A O 1
ATOM 614 N N . GLY A 1 79 ? 19.841 -6.287 -29.518 1.00 97.12 79 GLY A N 1
ATOM 615 C CA . GLY A 1 79 ? 19.697 -7.705 -29.191 1.00 97.12 79 GLY A CA 1
ATOM 616 C C . GLY A 1 79 ? 20.364 -8.602 -30.227 1.00 97.12 79 GLY A C 1
ATOM 617 O O . GLY A 1 79 ? 21.208 -9.422 -29.861 1.00 97.12 79 GLY A O 1
ATOM 618 N N . ARG A 1 80 ? 20.106 -8.382 -31.527 1.00 95.75 80 ARG A N 1
ATOM 619 C CA . ARG A 1 80 ? 20.734 -9.182 -32.597 1.00 95.75 80 ARG A CA 1
ATOM 620 C C . ARG A 1 80 ? 22.254 -9.015 -32.615 1.00 95.75 80 ARG A C 1
ATOM 622 O O . ARG A 1 80 ? 22.973 -9.953 -32.950 1.00 95.75 80 ARG A O 1
ATOM 629 N N . MET A 1 81 ? 22.748 -7.823 -32.270 1.00 94.75 81 MET A N 1
ATOM 630 C CA . MET A 1 81 ? 24.174 -7.508 -32.253 1.00 94.75 81 MET A CA 1
ATOM 631 C C . MET A 1 81 ? 24.881 -8.255 -31.120 1.00 94.75 81 MET A C 1
ATOM 633 O O . MET A 1 81 ? 25.906 -8.902 -31.352 1.00 94.75 81 MET A O 1
ATOM 637 N N . ILE A 1 82 ? 24.299 -8.222 -29.919 1.00 95.31 82 ILE A N 1
ATOM 638 C CA . ILE A 1 82 ? 24.789 -8.960 -28.751 1.00 95.31 82 ILE A CA 1
ATOM 639 C C . ILE A 1 82 ? 24.678 -10.467 -28.994 1.00 95.31 82 ILE A C 1
ATOM 641 O O . ILE A 1 82 ? 25.655 -11.184 -28.803 1.00 95.31 82 ILE A O 1
ATOM 645 N N . GLU A 1 83 ? 23.537 -10.963 -29.476 1.00 96.06 83 GLU A N 1
ATOM 646 C CA . GLU A 1 83 ? 23.322 -12.389 -29.750 1.00 96.06 83 GLU A CA 1
ATOM 647 C C . GLU A 1 83 ? 24.313 -12.926 -30.785 1.00 96.06 83 GLU A C 1
ATOM 649 O O . GLU A 1 83 ? 24.900 -13.990 -30.590 1.00 96.06 83 GLU A O 1
ATOM 654 N N . ALA A 1 84 ? 24.577 -12.170 -31.853 1.00 93.75 84 ALA A N 1
ATOM 655 C CA . ALA A 1 84 ? 25.534 -12.576 -32.874 1.00 93.75 84 ALA A CA 1
ATOM 656 C C . ALA A 1 84 ? 26.977 -12.658 -32.349 1.00 93.75 84 ALA A C 1
ATOM 658 O O . ALA A 1 84 ? 27.760 -13.468 -32.844 1.00 93.75 84 ALA A O 1
ATOM 659 N N . LYS A 1 85 ? 27.335 -11.825 -31.366 1.00 90.81 85 LYS A N 1
ATOM 660 C CA . LYS A 1 85 ? 28.687 -11.750 -30.789 1.00 90.81 85 LYS A CA 1
ATOM 661 C C . LYS A 1 85 ? 28.886 -12.666 -29.580 1.00 90.81 85 LYS A C 1
ATOM 663 O O . LYS A 1 85 ? 30.000 -13.120 -29.339 1.00 90.81 85 LYS A O 1
ATOM 668 N N . ARG A 1 86 ? 27.828 -12.917 -28.808 1.00 90.50 86 ARG A N 1
ATOM 669 C CA . ARG A 1 86 ? 27.886 -13.537 -27.471 1.00 90.50 86 ARG A CA 1
ATOM 670 C C . ARG A 1 86 ? 27.049 -14.801 -27.335 1.00 90.50 86 ARG A C 1
ATOM 672 O O . ARG A 1 86 ? 27.200 -15.527 -26.355 1.00 90.50 86 ARG A O 1
ATOM 679 N N . GLY A 1 87 ? 26.191 -15.073 -28.312 1.00 91.31 87 GLY A N 1
ATOM 680 C CA . GLY A 1 87 ? 25.258 -16.188 -28.302 1.00 91.31 87 GLY A CA 1
ATOM 681 C C . GLY A 1 87 ? 24.008 -15.928 -27.460 1.00 91.31 87 GLY A C 1
ATOM 682 O O . GLY A 1 87 ? 23.958 -15.045 -26.600 1.00 91.31 87 GLY A O 1
ATOM 683 N N . SER A 1 88 ? 22.988 -16.749 -27.700 1.00 93.31 88 SER A N 1
ATOM 684 C CA . SER A 1 88 ? 21.666 -16.614 -27.083 1.00 93.31 88 SER A CA 1
ATOM 685 C C . SER A 1 88 ? 21.687 -16.848 -25.570 1.00 93.31 88 SER A C 1
ATOM 687 O O . SER A 1 88 ? 20.957 -16.185 -24.845 1.00 93.31 88 SER A O 1
ATOM 689 N N . PHE A 1 89 ? 22.560 -17.725 -25.058 1.00 89.12 89 PHE A N 1
ATOM 690 C CA . PHE A 1 89 ? 22.671 -17.958 -23.611 1.00 89.12 89 PHE A CA 1
ATOM 691 C C . PHE A 1 89 ? 23.113 -16.699 -22.853 1.00 89.12 89 PHE A C 1
ATOM 693 O O . PHE A 1 89 ? 22.546 -16.367 -21.814 1.00 89.12 89 PHE A O 1
ATOM 700 N N . PHE A 1 90 ? 24.091 -15.965 -23.399 1.00 91.56 90 PHE A N 1
ATOM 701 C CA . PHE A 1 90 ? 24.531 -14.702 -22.814 1.00 91.56 90 PHE A CA 1
ATOM 702 C C . PHE A 1 90 ? 23.407 -13.669 -22.838 1.00 91.56 90 PHE A C 1
ATOM 704 O O . PHE A 1 90 ? 23.122 -13.059 -21.812 1.00 91.56 90 PHE A O 1
ATOM 711 N N . LEU A 1 91 ? 22.746 -13.508 -23.989 1.00 95.50 91 LEU A N 1
ATOM 712 C CA . LEU A 1 91 ? 21.634 -12.574 -24.130 1.00 95.50 91 LEU A CA 1
ATOM 713 C C . LEU A 1 91 ? 20.497 -12.899 -23.144 1.00 95.50 91 LEU A C 1
ATOM 715 O O . LEU A 1 91 ? 20.001 -11.999 -22.474 1.00 95.50 91 LEU A O 1
ATOM 719 N N . GLY A 1 92 ? 20.130 -14.174 -22.992 1.00 95.00 92 GLY A N 1
ATOM 720 C CA . GLY A 1 92 ? 19.102 -14.608 -22.042 1.00 95.00 92 GLY A CA 1
ATOM 721 C C . GLY A 1 92 ? 19.475 -14.301 -20.592 1.00 95.00 92 GLY A C 1
ATOM 722 O O . GLY A 1 92 ? 18.683 -13.700 -19.870 1.00 95.00 92 GLY A O 1
ATOM 723 N N . GLY A 1 93 ? 20.704 -14.629 -20.181 1.00 89.56 93 GLY A N 1
ATOM 724 C CA . GLY A 1 93 ? 21.207 -14.281 -18.849 1.00 89.56 93 GLY A CA 1
ATOM 725 C C . GLY A 1 93 ? 21.241 -12.769 -18.605 1.00 89.56 93 GLY A C 1
ATOM 726 O O . GLY A 1 93 ? 20.869 -12.312 -17.526 1.00 89.56 93 GLY A O 1
ATOM 727 N N . PHE A 1 94 ? 21.618 -11.987 -19.619 1.00 93.69 94 PHE A N 1
ATOM 728 C CA . PHE A 1 94 ? 21.625 -10.526 -19.561 1.00 93.69 94 PHE A CA 1
ATOM 729 C C . PHE A 1 94 ? 20.221 -9.952 -19.348 1.00 93.69 94 PHE A C 1
ATOM 731 O O . PHE A 1 94 ? 20.024 -9.129 -18.456 1.00 93.69 94 PHE A O 1
ATOM 738 N N . VAL A 1 95 ? 19.235 -10.423 -20.119 1.00 96.44 95 VAL A N 1
ATOM 739 C CA . VAL A 1 95 ? 17.827 -10.011 -19.998 1.00 96.44 95 VAL A CA 1
ATOM 740 C C . VAL A 1 95 ? 17.276 -10.345 -18.614 1.00 96.44 95 VAL A C 1
ATOM 742 O O . VAL A 1 95 ? 16.644 -9.490 -18.003 1.00 96.44 95 VAL A O 1
ATOM 745 N N . VAL A 1 96 ? 17.543 -11.548 -18.094 1.00 94.62 96 VAL A N 1
ATOM 746 C CA . VAL A 1 96 ? 17.085 -11.958 -16.756 1.00 94.62 96 VAL A CA 1
ATOM 747 C C . VAL A 1 96 ? 17.674 -11.048 -15.682 1.00 94.62 96 VAL A C 1
ATOM 749 O O . VAL A 1 96 ? 16.942 -10.485 -14.876 1.00 94.62 96 VAL A O 1
ATOM 752 N N . VAL A 1 97 ? 18.993 -10.866 -15.683 1.00 89.62 97 VAL A N 1
ATOM 753 C CA . VAL A 1 97 ? 19.683 -10.078 -14.658 1.00 89.62 97 VAL A CA 1
ATOM 754 C C . VAL A 1 97 ? 19.268 -8.610 -14.696 1.00 89.62 97 VAL A C 1
ATOM 756 O O . VAL A 1 97 ? 18.865 -8.056 -13.673 1.00 89.62 97 VAL A O 1
ATOM 759 N N . ILE A 1 98 ? 19.393 -7.969 -15.861 1.00 93.62 98 ILE A N 1
ATOM 760 C CA . ILE A 1 98 ? 19.112 -6.540 -15.991 1.00 93.62 98 ILE A CA 1
ATOM 761 C C . ILE A 1 98 ? 17.613 -6.295 -15.846 1.00 93.62 98 ILE A C 1
ATOM 763 O O . ILE A 1 98 ? 17.227 -5.336 -15.190 1.00 93.62 98 ILE A O 1
ATOM 767 N N . GLY A 1 99 ? 16.770 -7.187 -16.371 1.00 95.31 99 GLY A N 1
ATOM 768 C CA . GLY A 1 99 ? 15.320 -7.114 -16.219 1.00 95.31 99 GLY A CA 1
ATOM 769 C C . GLY A 1 99 ? 14.896 -7.149 -14.755 1.00 95.31 99 GLY A C 1
ATOM 770 O O . GLY A 1 99 ? 14.201 -6.241 -14.309 1.00 95.31 99 GLY A O 1
ATOM 771 N N . ILE A 1 100 ? 15.376 -8.127 -13.978 1.00 94.31 100 ILE A N 1
ATOM 772 C CA . ILE A 1 100 ? 15.068 -8.225 -12.541 1.00 94.31 100 ILE A CA 1
ATOM 773 C C . ILE A 1 100 ? 15.572 -6.989 -11.788 1.00 94.31 100 ILE A C 1
ATOM 775 O O . ILE A 1 100 ? 14.823 -6.401 -11.007 1.00 94.31 100 ILE A O 1
ATOM 779 N N . ALA A 1 101 ? 16.813 -6.559 -12.034 1.00 87.81 101 ALA A N 1
ATOM 780 C CA . ALA A 1 101 ? 17.383 -5.390 -11.367 1.00 87.81 101 ALA A CA 1
ATOM 781 C C . ALA A 1 101 ? 16.595 -4.106 -11.684 1.00 87.81 101 ALA A C 1
ATOM 783 O O . ALA A 1 101 ? 16.247 -3.353 -10.774 1.00 87.81 101 ALA A O 1
ATOM 784 N N . SER A 1 102 ? 16.269 -3.874 -12.958 1.00 92.94 102 SER A N 1
ATOM 785 C CA . SER A 1 102 ? 15.472 -2.731 -13.406 1.00 92.94 102 SER A CA 1
ATOM 786 C C . SER A 1 102 ? 14.052 -2.757 -12.838 1.00 92.94 102 SER A C 1
ATOM 788 O O . SER A 1 102 ? 13.576 -1.721 -12.373 1.00 92.94 102 SER A O 1
ATOM 790 N N . ASN A 1 103 ? 13.393 -3.919 -12.822 1.00 94.12 103 ASN A N 1
ATOM 791 C CA . ASN A 1 103 ? 12.034 -4.063 -12.299 1.00 94.12 103 ASN A CA 1
ATOM 792 C C . ASN A 1 103 ? 11.980 -3.815 -10.789 1.00 94.12 103 ASN A C 1
ATOM 794 O O . ASN A 1 103 ? 11.123 -3.069 -10.322 1.00 94.12 103 ASN A O 1
ATOM 798 N N . LEU A 1 104 ? 12.918 -4.383 -10.025 1.00 87.81 104 LEU A N 1
ATOM 799 C CA . LEU A 1 104 ? 1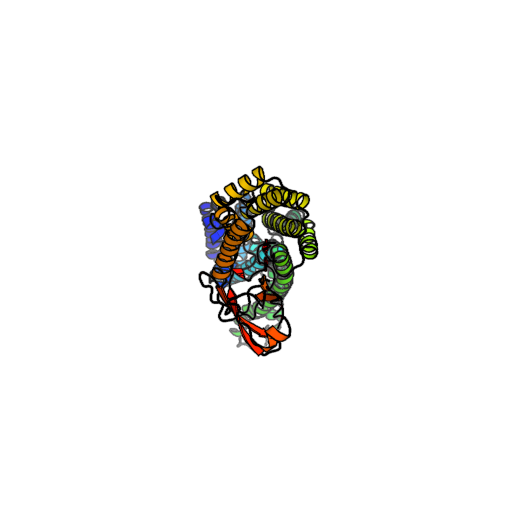3.009 -4.144 -8.584 1.00 87.81 104 LEU A CA 1
ATOM 800 C C . LEU A 1 104 ? 13.296 -2.671 -8.283 1.00 87.81 104 LEU A C 1
ATOM 802 O O . LEU A 1 104 ? 12.623 -2.077 -7.444 1.00 87.81 104 LEU A O 1
ATOM 806 N N . ALA A 1 105 ? 14.247 -2.057 -8.994 1.00 82.88 105 ALA A N 1
ATOM 807 C CA . ALA A 1 105 ? 14.558 -0.641 -8.819 1.00 82.88 105 ALA A CA 1
ATOM 808 C C . ALA A 1 105 ? 13.333 0.248 -9.061 1.00 82.88 105 ALA A C 1
ATOM 810 O O . ALA A 1 105 ? 13.058 1.157 -8.281 1.00 82.88 105 ALA A O 1
ATOM 811 N N . GLN A 1 106 ? 12.580 -0.033 -10.125 1.00 84.81 106 GLN A N 1
ATOM 812 C CA . GLN A 1 106 ? 11.374 0.712 -10.457 1.00 84.81 106 GLN A CA 1
ATOM 813 C C . GLN A 1 106 ? 10.261 0.500 -9.432 1.00 84.81 106 GLN A C 1
ATOM 815 O O . GLN A 1 106 ? 9.683 1.483 -8.969 1.00 84.81 106 GLN A O 1
ATOM 820 N N . PHE A 1 107 ? 9.996 -0.750 -9.047 1.00 82.50 107 PHE A N 1
ATOM 821 C CA . PHE A 1 107 ? 8.991 -1.086 -8.041 1.00 82.50 107 PHE A CA 1
ATOM 822 C C . PHE A 1 107 ? 9.217 -0.327 -6.746 1.00 82.50 107 PHE A C 1
ATOM 824 O O . PHE A 1 107 ? 8.313 0.313 -6.216 1.00 82.50 107 PHE A O 1
ATOM 831 N N . PHE A 1 108 ? 10.451 -0.357 -6.268 1.00 73.56 108 PHE A N 1
ATOM 832 C CA . PHE A 1 108 ? 10.784 0.246 -4.999 1.00 73.56 108 PHE A CA 1
ATOM 833 C C . PHE A 1 108 ? 10.812 1.768 -5.030 1.00 73.56 108 PHE A C 1
ATOM 835 O O . PHE A 1 108 ? 10.511 2.403 -4.024 1.00 73.56 108 PHE A O 1
ATOM 842 N N . ALA A 1 109 ? 11.137 2.360 -6.176 1.00 73.81 109 ALA A N 1
ATOM 843 C CA . ALA A 1 109 ? 11.211 3.805 -6.293 1.00 73.81 109 ALA A CA 1
ATOM 844 C C . ALA A 1 109 ? 9.870 4.466 -6.660 1.00 73.81 109 ALA A C 1
ATOM 846 O O . ALA A 1 109 ? 9.659 5.635 -6.334 1.00 73.81 109 ALA A O 1
ATOM 847 N N . ALA A 1 110 ? 8.972 3.758 -7.352 1.00 70.44 110 ALA A N 1
ATOM 848 C CA . ALA A 1 110 ? 7.759 4.350 -7.927 1.00 70.44 110 ALA A CA 1
ATOM 849 C C . ALA A 1 110 ? 6.486 3.488 -7.812 1.00 70.44 110 ALA A C 1
ATOM 851 O O . ALA A 1 110 ? 5.409 3.961 -8.179 1.00 70.44 110 ALA A O 1
ATOM 852 N N . GLY A 1 111 ? 6.572 2.272 -7.270 1.00 72.62 111 GLY A N 1
ATOM 853 C CA . GLY A 1 111 ? 5.445 1.351 -7.102 1.00 72.62 111 GLY A CA 1
ATOM 854 C C . GLY A 1 111 ? 5.284 0.341 -8.248 1.00 72.62 111 GLY A C 1
ATOM 855 O O . GLY A 1 111 ? 6.079 0.334 -9.185 1.00 72.62 111 GLY A O 1
ATOM 856 N N . PRO A 1 112 ? 4.265 -0.538 -8.181 1.00 81.44 112 PRO A N 1
ATOM 857 C CA . PRO A 1 112 ? 4.104 -1.687 -9.085 1.00 81.44 112 PRO A CA 1
ATOM 858 C C . PRO A 1 112 ? 3.561 -1.351 -10.479 1.00 81.44 112 PRO A C 1
ATOM 860 O O . PRO A 1 112 ? 3.579 -2.207 -11.358 1.00 81.44 112 PRO A O 1
ATOM 863 N N . THR A 1 113 ? 3.081 -0.126 -10.697 1.00 82.56 113 THR A N 1
ATOM 864 C CA . THR A 1 113 ? 2.446 0.300 -11.950 1.00 82.56 113 THR A CA 1
ATOM 865 C C . THR A 1 113 ? 3.493 0.734 -12.974 1.00 82.56 113 THR A C 1
ATOM 867 O O . THR A 1 113 ? 3.762 1.924 -13.145 1.00 82.56 113 THR A O 1
ATOM 870 N N . PHE A 1 114 ? 4.125 -0.235 -13.626 1.00 88.25 114 PHE A N 1
ATOM 871 C CA . PHE A 1 114 ? 5.088 -0.014 -14.702 1.00 88.25 114 PHE A CA 1
ATOM 872 C C . PHE A 1 114 ? 5.207 -1.256 -15.586 1.00 88.25 114 PHE A C 1
ATOM 874 O O . PHE A 1 114 ? 4.701 -2.328 -15.266 1.00 88.25 114 PHE A O 1
ATOM 881 N N . GLY A 1 115 ? 5.907 -1.107 -16.705 1.00 91.19 115 GLY A N 1
ATOM 882 C CA . GLY A 1 115 ? 6.145 -2.184 -17.649 1.00 91.19 115 GLY A CA 1
ATOM 883 C C . GLY A 1 115 ? 7.002 -1.710 -18.811 1.00 91.19 115 GLY A C 1
ATOM 884 O O . GLY A 1 115 ? 7.010 -0.518 -19.128 1.00 91.19 115 GLY A O 1
ATOM 885 N N . GLY A 1 116 ? 7.724 -2.641 -19.422 1.00 95.56 116 GLY A N 1
ATOM 886 C CA . GLY A 1 116 ? 8.427 -2.429 -20.683 1.00 95.56 116 GLY A CA 1
ATOM 887 C C . GLY A 1 116 ? 9.858 -2.943 -20.665 1.00 95.56 116 GLY A C 1
ATOM 888 O O . GLY A 1 116 ? 10.507 -3.037 -19.622 1.00 95.56 116 GLY A O 1
ATOM 889 N N . MET A 1 117 ? 10.380 -3.235 -21.855 1.00 96.75 117 MET A N 1
ATOM 890 C CA . MET A 1 117 ? 11.728 -3.792 -22.012 1.00 96.75 117 MET A CA 1
ATOM 891 C C . MET A 1 117 ? 12.834 -2.727 -21.928 1.00 96.75 117 MET A C 1
ATOM 893 O O . MET A 1 117 ? 14.024 -3.027 -22.041 1.00 96.75 117 MET A O 1
ATOM 897 N N . SER A 1 118 ? 12.462 -1.470 -21.706 1.00 96.38 118 SER A N 1
ATOM 898 C CA . SER A 1 118 ? 13.336 -0.310 -21.837 1.00 96.38 118 SER A CA 1
ATOM 899 C C . SER A 1 118 ? 14.507 -0.313 -20.854 1.00 96.38 118 SER A C 1
ATOM 901 O O . SER A 1 118 ? 15.609 0.082 -21.226 1.00 96.38 118 SER A O 1
ATOM 903 N N . GLY A 1 119 ? 14.329 -0.823 -19.629 1.00 96.38 119 GLY A N 1
ATOM 904 C CA . GLY A 1 119 ? 15.439 -1.020 -18.688 1.00 96.38 119 GLY A CA 1
ATOM 905 C C . GLY A 1 119 ? 16.509 -1.966 -19.246 1.00 96.38 119 GLY A C 1
ATOM 906 O O . GLY A 1 119 ? 17.697 -1.647 -19.254 1.00 96.38 119 GLY A O 1
ATOM 907 N N . VAL A 1 120 ? 16.082 -3.090 -19.824 1.00 97.81 120 VAL A N 1
ATOM 908 C CA . VAL A 1 120 ? 16.975 -4.048 -20.489 1.00 97.81 120 VAL A CA 1
ATOM 909 C C . VAL A 1 120 ? 17.659 -3.413 -21.700 1.00 97.81 120 VAL A C 1
ATOM 911 O O . VAL A 1 120 ? 18.868 -3.559 -21.861 1.00 97.81 120 VAL A O 1
ATOM 914 N N . ILE A 1 121 ? 16.919 -2.659 -22.513 1.00 98.31 121 ILE A N 1
ATOM 915 C CA . ILE A 1 121 ? 17.439 -1.957 -23.695 1.00 98.31 121 ILE A CA 1
ATOM 916 C C . ILE A 1 121 ? 18.501 -0.917 -23.321 1.00 98.31 121 ILE A C 1
ATOM 918 O O . ILE A 1 121 ? 19.567 -0.895 -23.935 1.00 98.31 121 ILE A O 1
ATOM 922 N N . TYR A 1 122 ? 18.271 -0.101 -22.288 1.00 97.81 122 TYR A N 1
ATOM 923 C CA . TYR A 1 122 ? 19.285 0.834 -21.790 1.00 97.81 122 TYR A CA 1
ATOM 924 C C . TYR A 1 122 ? 20.527 0.101 -21.274 1.00 97.81 122 TYR A C 1
ATOM 926 O O . TYR A 1 122 ? 21.645 0.571 -21.490 1.00 97.81 122 TYR A O 1
ATOM 934 N N . GLY A 1 123 ? 20.353 -1.077 -20.666 1.00 96.56 123 GLY A N 1
ATOM 935 C CA . GLY A 1 123 ? 21.468 -1.952 -20.314 1.00 96.56 123 GLY A CA 1
ATOM 936 C C . GLY A 1 123 ? 22.235 -2.463 -21.527 1.00 96.56 123 GLY A C 1
ATOM 937 O O . GLY A 1 123 ? 23.462 -2.394 -21.536 1.00 96.56 123 GLY A O 1
ATOM 938 N N . MET A 1 124 ? 21.546 -2.921 -22.572 1.00 97.56 124 MET A N 1
ATOM 939 C CA . MET A 1 124 ? 22.184 -3.367 -23.813 1.00 97.56 124 MET A CA 1
ATOM 940 C C . MET A 1 124 ? 22.963 -2.230 -24.481 1.00 97.56 124 MET A C 1
ATOM 942 O O . MET A 1 124 ? 24.119 -2.420 -24.854 1.00 97.56 124 MET A O 1
ATOM 946 N N . LEU A 1 125 ? 22.367 -1.038 -24.576 1.00 97.31 125 LEU A N 1
ATOM 947 C CA . LEU A 1 125 ? 23.012 0.146 -25.140 1.00 97.31 125 LEU A CA 1
ATOM 948 C C . LEU A 1 125 ? 24.287 0.496 -24.367 1.00 97.31 125 LEU A C 1
ATOM 950 O O . LEU A 1 125 ? 25.346 0.661 -24.968 1.00 97.31 125 LEU A O 1
ATOM 954 N N . ALA A 1 126 ? 24.195 0.579 -23.037 1.00 95.69 126 ALA A N 1
ATOM 955 C CA . ALA A 1 126 ? 25.331 0.854 -22.165 1.00 95.69 126 ALA A CA 1
ATOM 956 C C . ALA A 1 126 ? 26.433 -0.202 -22.282 1.00 95.69 126 ALA A C 1
ATOM 958 O O . ALA A 1 126 ? 27.613 0.142 -22.347 1.00 95.69 126 ALA A O 1
ATOM 959 N N .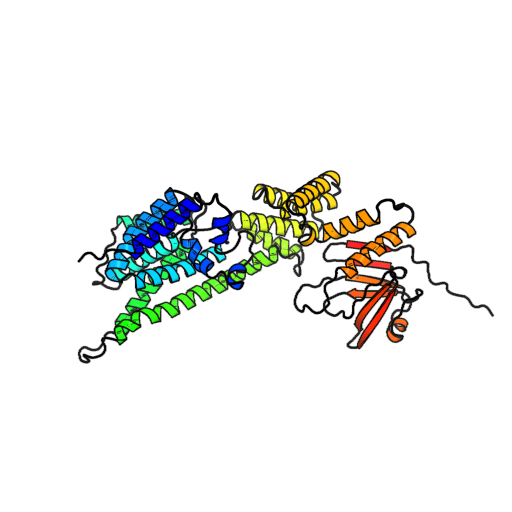 TYR A 1 127 ? 26.049 -1.477 -22.320 1.00 95.19 127 TYR A N 1
ATOM 960 C CA . TYR A 1 127 ? 26.971 -2.594 -22.455 1.00 95.19 127 TYR A CA 1
ATOM 961 C C . TYR A 1 127 ? 27.756 -2.510 -23.768 1.00 95.19 127 TYR A C 1
ATOM 963 O O . TYR A 1 127 ? 28.985 -2.555 -23.759 1.00 95.19 127 TYR A O 1
ATOM 971 N N . VAL A 1 128 ? 27.056 -2.326 -24.891 1.00 95.19 128 VAL A N 1
ATOM 972 C CA . VAL A 1 128 ? 27.670 -2.191 -26.218 1.00 95.19 128 VAL A CA 1
ATOM 973 C C . VAL A 1 128 ? 28.551 -0.941 -26.279 1.00 95.19 128 VAL A C 1
ATOM 975 O O . VAL A 1 128 ? 29.695 -1.015 -26.726 1.00 95.19 128 VAL A O 1
ATOM 978 N N . PHE A 1 129 ? 28.060 0.194 -25.774 1.00 94.38 129 PHE A N 1
ATOM 979 C CA . PHE A 1 129 ? 28.816 1.444 -25.729 1.00 94.38 129 PHE A CA 1
ATOM 980 C C . PHE A 1 129 ? 30.117 1.304 -24.931 1.00 94.38 129 PHE A C 1
ATOM 982 O O . PHE A 1 129 ? 31.167 1.743 -25.398 1.00 94.38 129 PHE A O 1
ATOM 989 N N . MET A 1 130 ? 30.068 0.688 -23.747 1.00 90.81 130 MET A N 1
ATOM 990 C CA . MET A 1 130 ? 31.253 0.498 -22.911 1.00 90.81 130 MET A CA 1
ATOM 991 C C . MET A 1 130 ? 32.229 -0.496 -23.546 1.00 90.81 130 MET A C 1
ATOM 993 O O . MET A 1 130 ? 33.415 -0.183 -23.603 1.00 90.81 130 MET A O 1
ATOM 997 N N . GLN A 1 131 ? 31.757 -1.600 -24.139 1.00 89.50 131 GLN A N 1
ATOM 998 C CA . GLN A 1 131 ? 32.625 -2.539 -24.862 1.00 89.50 131 GLN A CA 1
ATOM 999 C C . GLN A 1 131 ? 33.392 -1.858 -26.002 1.00 89.50 131 GLN A C 1
ATOM 1001 O O . GLN A 1 131 ? 34.590 -2.075 -26.154 1.00 89.50 131 GLN A O 1
ATOM 1006 N N . MET A 1 132 ? 32.744 -0.963 -26.757 1.00 91.19 132 MET A N 1
ATOM 1007 C CA . MET A 1 132 ? 33.420 -0.176 -27.799 1.00 91.19 132 MET A CA 1
ATOM 1008 C C . MET A 1 132 ? 34.519 0.750 -27.246 1.00 91.19 132 MET A C 1
ATOM 1010 O O . MET A 1 132 ? 35.395 1.175 -27.997 1.00 91.19 132 MET A O 1
ATOM 1014 N N . ARG A 1 133 ? 34.471 1.110 -25.956 1.00 88.50 133 ARG A N 1
ATOM 1015 C CA . ARG A 1 133 ? 35.470 1.965 -25.291 1.00 88.50 133 ARG A CA 1
ATOM 1016 C C . ARG A 1 133 ? 36.569 1.171 -24.596 1.00 88.50 133 ARG A C 1
ATOM 1018 O O . ARG A 1 133 ? 37.681 1.679 -24.478 1.00 88.50 133 ARG A O 1
ATOM 1025 N N . THR A 1 134 ? 36.264 -0.023 -24.099 1.00 81.56 134 THR A N 1
ATOM 1026 C CA . THR A 1 134 ? 37.183 -0.815 -23.271 1.00 81.56 134 THR A CA 1
ATOM 1027 C C . THR A 1 134 ? 37.901 -1.919 -24.038 1.00 81.56 134 THR A C 1
ATOM 1029 O O . THR A 1 134 ? 38.991 -2.318 -23.612 1.00 81.56 134 THR A O 1
ATOM 1032 N N . ASP A 1 135 ? 37.334 -2.361 -25.163 1.00 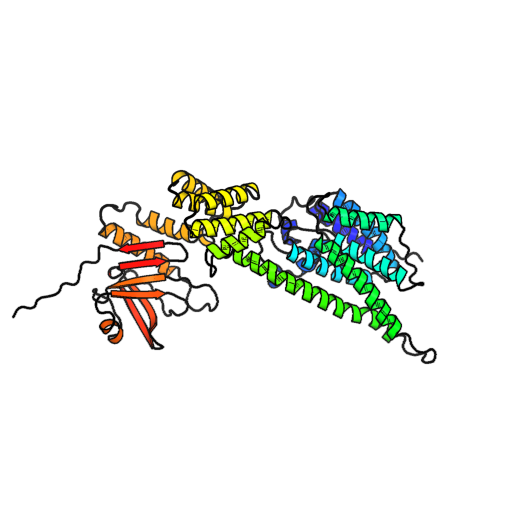80.06 135 ASP A N 1
ATOM 1033 C CA . ASP A 1 135 ? 37.881 -3.377 -26.057 1.00 80.06 135 ASP A CA 1
ATOM 1034 C C . ASP A 1 135 ? 37.832 -2.904 -27.523 1.00 80.06 135 ASP A C 1
ATOM 1036 O O . ASP A 1 135 ? 36.791 -2.901 -28.191 1.00 80.06 135 ASP A O 1
ATOM 1040 N N . ALA A 1 136 ? 39.009 -2.531 -28.038 1.00 78.31 136 ALA A N 1
ATOM 1041 C CA . ALA A 1 136 ? 39.197 -2.080 -29.416 1.00 78.31 136 ALA A CA 1
ATOM 1042 C C . ALA A 1 136 ? 38.857 -3.161 -30.462 1.00 78.31 136 ALA A C 1
ATOM 1044 O O . ALA A 1 136 ? 38.586 -2.826 -31.613 1.00 78.31 136 ALA A O 1
ATOM 1045 N N . ASN A 1 137 ? 38.831 -4.439 -30.067 1.00 81.56 137 ASN A N 1
ATOM 1046 C CA . ASN A 1 137 ? 38.530 -5.579 -30.933 1.00 81.56 137 ASN A CA 1
ATOM 1047 C C . ASN A 1 137 ? 37.119 -6.146 -30.714 1.00 81.56 137 ASN A C 1
ATOM 1049 O O . ASN A 1 137 ? 36.775 -7.179 -31.292 1.00 81.56 137 ASN A O 1
ATOM 1053 N N . SER A 1 138 ? 36.274 -5.461 -29.938 1.00 83.50 138 SER A N 1
ATOM 1054 C CA . SER A 1 138 ? 34.931 -5.940 -29.586 1.00 83.50 138 SER A CA 1
ATOM 1055 C C . SER A 1 138 ? 34.022 -6.183 -30.800 1.00 83.50 138 SER A C 1
ATOM 1057 O O . SER A 1 138 ? 33.107 -7.012 -30.765 1.00 83.50 138 SER A O 1
ATOM 1059 N N . GLY A 1 139 ? 34.268 -5.471 -31.907 1.00 86.06 139 GLY A N 1
ATOM 1060 C CA . GLY A 1 139 ? 33.535 -5.623 -33.165 1.00 86.06 139 GLY A CA 1
ATOM 1061 C C . GLY A 1 139 ? 32.065 -5.193 -33.087 1.00 86.06 139 GLY A C 1
ATOM 1062 O O . GLY A 1 139 ? 31.274 -5.583 -33.953 1.00 86.06 139 GLY A O 1
ATOM 1063 N N . TYR A 1 140 ? 31.699 -4.440 -32.048 1.00 92.38 140 TYR A N 1
ATOM 1064 C CA . TYR A 1 140 ? 30.417 -3.755 -31.921 1.00 92.38 140 TYR A CA 1
ATOM 1065 C C . TYR A 1 140 ? 30.430 -2.423 -32.673 1.00 92.38 140 TYR A C 1
ATOM 1067 O O . TYR A 1 140 ? 31.463 -1.760 -32.767 1.00 92.38 140 TYR A O 1
ATOM 1075 N N . VAL A 1 141 ? 29.270 -2.019 -33.192 1.00 89.81 141 VAL A N 1
ATOM 1076 C CA . VAL A 1 141 ? 29.108 -0.757 -33.921 1.00 89.81 141 VAL A CA 1
ATOM 1077 C C . VAL A 1 141 ? 27.794 -0.112 -33.502 1.00 89.81 141 VAL A C 1
ATOM 1079 O O . VAL A 1 141 ? 26.738 -0.683 -33.742 1.00 89.81 141 VAL A O 1
ATOM 1082 N N . LEU A 1 142 ? 27.866 1.082 -32.915 1.00 91.44 142 LEU A N 1
ATOM 1083 C CA . LEU A 1 142 ? 26.715 1.950 -32.662 1.00 91.44 142 LEU A CA 1
ATOM 1084 C C . LEU A 1 142 ? 26.807 3.182 -33.556 1.00 91.44 142 LEU A C 1
ATOM 1086 O O . LEU A 1 142 ? 27.864 3.824 -33.614 1.00 91.44 142 LEU A O 1
ATOM 1090 N N . HIS A 1 143 ? 25.712 3.555 -34.221 1.00 90.38 143 HIS A N 1
ATOM 1091 C CA . HIS A 1 143 ? 25.692 4.821 -34.938 1.00 90.38 143 HIS A CA 1
ATOM 1092 C C . HIS A 1 143 ? 25.573 5.979 -33.944 1.00 90.38 143 HIS A C 1
ATOM 1094 O O . HIS A 1 143 ? 24.920 5.893 -32.905 1.00 90.38 143 HIS A O 1
ATOM 1100 N N . LYS A 1 144 ? 26.201 7.116 -34.272 1.00 88.94 144 LYS A N 1
ATOM 1101 C CA . LYS A 1 144 ? 26.122 8.329 -33.437 1.00 88.94 144 LYS A CA 1
ATOM 1102 C C . LYS A 1 144 ? 24.676 8.759 -33.199 1.00 88.94 144 LYS A C 1
ATOM 1104 O O . LYS A 1 144 ? 24.353 9.204 -32.103 1.00 88.94 144 LYS A O 1
ATOM 1109 N N . PHE A 1 145 ? 23.833 8.610 -34.220 1.00 88.94 145 PHE A N 1
ATOM 1110 C CA . PHE A 1 145 ? 22.406 8.890 -34.130 1.00 88.94 145 PHE A CA 1
ATOM 1111 C C . PHE A 1 145 ? 21.741 8.061 -33.027 1.00 88.94 145 PHE A C 1
ATOM 1113 O O . PHE A 1 145 ? 21.007 8.618 -32.219 1.00 88.94 145 PHE A O 1
ATOM 1120 N N . ASP A 1 146 ? 22.072 6.775 -32.923 1.00 87.81 146 ASP A N 1
ATOM 1121 C CA . ASP A 1 146 ? 21.466 5.876 -31.943 1.00 87.81 146 ASP A CA 1
ATOM 1122 C C . ASP A 1 146 ? 21.782 6.291 -30.510 1.00 87.81 146 ASP A C 1
ATOM 1124 O O . ASP A 1 146 ? 20.903 6.340 -29.648 1.00 87.81 146 ASP A O 1
ATOM 1128 N N . VAL A 1 147 ? 23.042 6.661 -30.271 1.00 89.69 147 VAL A N 1
ATOM 1129 C CA . VAL A 1 147 ? 23.508 7.134 -28.965 1.00 89.69 147 VAL A CA 1
ATOM 1130 C C . VAL A 1 147 ? 22.865 8.475 -28.616 1.00 89.69 147 VAL A C 1
ATOM 1132 O O . VAL A 1 147 ? 22.340 8.627 -27.516 1.00 89.69 147 VAL A O 1
ATOM 1135 N N . ILE A 1 148 ? 22.875 9.440 -29.542 1.00 90.62 148 ILE A N 1
ATOM 1136 C CA . ILE A 1 148 ? 22.312 10.778 -29.309 1.00 90.62 148 ILE A CA 1
ATOM 1137 C C . ILE A 1 148 ? 20.813 10.681 -29.030 1.00 90.62 148 ILE A C 1
ATOM 1139 O O . ILE A 1 148 ? 20.344 11.242 -28.041 1.00 90.62 148 ILE A O 1
ATOM 1143 N N . THR A 1 149 ? 20.076 9.938 -29.855 1.00 89.31 149 THR A N 1
ATOM 1144 C CA . THR A 1 149 ? 18.632 9.759 -29.695 1.00 89.31 149 THR A CA 1
ATOM 1145 C C . THR A 1 149 ? 18.313 9.045 -28.385 1.00 89.31 149 THR A C 1
ATOM 1147 O O . THR A 1 149 ? 17.453 9.511 -27.647 1.00 89.31 149 THR A O 1
ATOM 1150 N N . SER A 1 150 ? 19.037 7.980 -28.028 1.00 90.38 150 SER A N 1
ATOM 1151 C CA . SER A 1 150 ? 18.788 7.239 -26.782 1.00 90.38 150 SER A CA 1
ATOM 1152 C C . SER A 1 150 ? 19.102 8.051 -25.521 1.00 90.38 150 SER A C 1
ATOM 1154 O O . SER A 1 150 ? 18.369 7.970 -24.533 1.00 90.38 150 SER A O 1
ATOM 1156 N N . VAL A 1 151 ? 20.173 8.854 -25.547 1.00 91.31 151 VAL A N 1
ATOM 1157 C CA . VAL A 1 151 ? 20.542 9.755 -24.442 1.00 91.31 151 VAL A CA 1
ATOM 1158 C C . VAL A 1 151 ? 19.560 10.922 -24.346 1.00 91.31 151 VAL A C 1
ATOM 1160 O O . VAL A 1 151 ? 19.080 11.222 -23.258 1.00 91.31 151 VAL A O 1
ATOM 1163 N N . GLY A 1 152 ? 19.203 11.552 -25.468 1.00 90.62 152 GLY A N 1
ATOM 1164 C CA . GLY A 1 152 ? 18.185 12.603 -25.498 1.00 90.62 152 GLY A CA 1
ATOM 1165 C C . GLY A 1 152 ? 16.842 12.100 -24.968 1.00 90.62 152 GLY A C 1
ATOM 1166 O O . GLY A 1 152 ? 16.252 12.720 -24.087 1.00 90.62 152 GLY A O 1
ATOM 1167 N N . TRP A 1 153 ? 16.415 10.920 -25.422 1.00 89.12 153 TRP A N 1
ATOM 1168 C CA . TRP A 1 153 ? 15.204 10.253 -24.949 1.00 89.12 153 TRP A CA 1
ATOM 1169 C C . TRP A 1 153 ? 15.243 9.967 -23.445 1.00 89.12 153 TRP A C 1
ATOM 1171 O O . TRP A 1 153 ? 14.253 10.195 -22.753 1.00 89.12 153 TRP A O 1
ATOM 1181 N N . PHE A 1 154 ? 16.394 9.542 -22.915 1.00 90.19 154 PHE A N 1
ATOM 1182 C CA . PHE A 1 154 ? 16.572 9.294 -21.482 1.00 90.19 154 PHE A CA 1
ATOM 1183 C C . PHE A 1 154 ? 16.273 10.550 -20.656 1.00 90.19 154 PHE A C 1
ATOM 1185 O O . PHE A 1 154 ? 15.503 10.495 -19.697 1.00 90.19 154 PHE A O 1
ATOM 1192 N N . PHE A 1 155 ? 16.837 11.696 -21.048 1.00 88.50 155 PHE A N 1
ATOM 1193 C CA . PHE A 1 155 ? 16.595 12.959 -20.353 1.00 88.50 155 PHE A CA 1
ATOM 1194 C C . PHE A 1 155 ? 15.158 13.461 -20.533 1.00 88.50 155 PHE A C 1
ATOM 1196 O O . PHE A 1 155 ? 14.571 13.938 -19.565 1.00 88.50 155 PHE A O 1
ATOM 1203 N N . LEU A 1 156 ? 14.561 13.291 -21.720 1.00 84.19 156 LEU A N 1
ATOM 1204 C CA . LEU A 1 156 ? 13.150 13.618 -21.964 1.00 84.19 156 LEU A CA 1
ATOM 1205 C C . LEU A 1 156 ? 12.200 12.833 -21.044 1.00 84.19 156 LEU A C 1
ATOM 1207 O O . LEU A 1 156 ? 11.242 13.402 -20.519 1.00 84.19 156 LEU A O 1
ATOM 1211 N N . CYS A 1 157 ? 12.490 11.552 -20.799 1.00 80.06 157 CYS A N 1
ATOM 1212 C CA . CYS A 1 157 ? 11.730 10.730 -19.856 1.00 80.06 157 CYS A CA 1
ATOM 1213 C C . CYS A 1 157 ? 11.850 11.256 -18.414 1.00 80.06 157 CYS A C 1
ATOM 1215 O O . CYS A 1 157 ? 10.856 11.322 -17.689 1.00 80.06 157 CYS A O 1
ATOM 1217 N N . TRP A 1 158 ? 13.049 11.675 -17.999 1.00 79.69 158 TRP A N 1
ATOM 1218 C CA . TRP A 1 158 ? 13.302 12.193 -16.649 1.00 79.69 158 TRP A CA 1
ATOM 1219 C C . TRP A 1 158 ? 12.641 13.545 -16.366 1.00 79.69 158 TRP A C 1
ATOM 1221 O O . TRP A 1 158 ? 12.210 13.773 -15.237 1.00 79.69 158 TRP A O 1
ATOM 1231 N N . ILE A 1 159 ? 12.520 14.424 -17.365 1.00 79.00 159 ILE A N 1
ATOM 1232 C CA . ILE A 1 159 ? 11.828 15.717 -17.208 1.00 79.00 159 ILE A CA 1
ATOM 1233 C C . ILE A 1 159 ? 10.298 15.610 -17.338 1.00 79.00 159 ILE A C 1
ATOM 1235 O O . ILE A 1 159 ? 9.609 16.620 -17.237 1.00 79.00 159 ILE A O 1
ATOM 1239 N N . GLY A 1 160 ? 9.758 14.407 -17.570 1.00 68.75 160 GLY A N 1
ATOM 1240 C CA . GLY A 1 160 ? 8.314 14.154 -17.624 1.00 68.75 160 GLY A CA 1
ATOM 1241 C C . GLY A 1 160 ? 7.631 14.536 -18.941 1.00 68.75 160 GLY A C 1
ATOM 1242 O O . GLY A 1 160 ? 6.406 14.511 -19.015 1.00 68.75 160 GLY A O 1
ATOM 1243 N N . ALA A 1 161 ? 8.391 14.841 -20.000 1.00 70.25 161 ALA A N 1
ATOM 1244 C CA . ALA A 1 161 ? 7.844 15.276 -21.292 1.00 70.25 161 ALA A CA 1
ATOM 1245 C C . ALA A 1 161 ? 6.997 14.202 -22.009 1.00 70.25 161 ALA A C 1
ATOM 1247 O O . ALA A 1 161 ? 6.294 14.509 -22.967 1.00 70.25 161 ALA A O 1
ATOM 1248 N N . LEU A 1 162 ? 7.077 12.945 -21.559 1.00 68.00 162 LEU A N 1
ATOM 1249 C CA . LEU A 1 162 ? 6.449 11.774 -22.180 1.00 68.00 162 LEU A CA 1
ATOM 1250 C C . LEU A 1 162 ? 5.454 11.060 -21.245 1.00 68.00 162 LEU A C 1
ATOM 1252 O O . LEU A 1 162 ? 5.093 9.911 -21.489 1.00 68.00 162 LEU A O 1
ATOM 1256 N N . GLY A 1 163 ? 5.014 11.724 -20.172 1.00 66.56 163 GLY A N 1
ATOM 1257 C CA . GLY A 1 163 ? 4.098 11.146 -19.186 1.00 66.56 163 GLY A CA 1
ATOM 1258 C C . GLY A 1 163 ? 4.791 10.220 -18.180 1.00 66.56 163 GLY A C 1
ATOM 1259 O O . GLY A 1 163 ? 5.960 10.411 -17.840 1.00 66.56 163 GLY A O 1
ATOM 1260 N N . SER A 1 164 ? 4.050 9.239 -17.654 1.00 69.75 164 SER A N 1
ATOM 1261 C CA . SER A 1 164 ? 4.561 8.309 -16.639 1.00 69.75 164 SER A CA 1
ATOM 1262 C C . SER A 1 164 ? 5.506 7.283 -17.266 1.00 69.75 164 SER A C 1
ATOM 1264 O O . SER A 1 164 ? 5.073 6.388 -17.990 1.00 69.75 164 SER A O 1
ATOM 1266 N N . ILE A 1 165 ? 6.806 7.426 -16.996 1.00 80.00 165 ILE A N 1
ATOM 1267 C CA . ILE A 1 165 ? 7.862 6.554 -17.518 1.00 80.00 165 ILE A CA 1
ATOM 1268 C C . ILE A 1 165 ? 8.630 5.899 -16.370 1.00 80.00 165 ILE A C 1
ATOM 1270 O O . ILE A 1 165 ? 8.894 6.513 -15.332 1.00 80.00 165 ILE A O 1
ATOM 1274 N N . ALA A 1 166 ? 9.043 4.649 -16.584 1.00 83.44 166 ALA A N 1
ATOM 1275 C CA . ALA A 1 166 ? 9.848 3.864 -15.656 1.00 83.44 166 ALA A CA 1
ATOM 1276 C C . ALA A 1 166 ? 11.323 4.325 -15.602 1.00 83.44 166 ALA A C 1
ATOM 1278 O O . ALA A 1 166 ? 12.253 3.598 -15.956 1.00 83.44 166 ALA A O 1
ATOM 1279 N N . ASN A 1 167 ? 11.550 5.562 -15.161 1.00 84.44 167 ASN A N 1
ATOM 1280 C CA . ASN A 1 167 ? 12.864 6.206 -15.159 1.00 84.44 167 ASN A CA 1
ATOM 1281 C C . ASN A 1 167 ? 13.911 5.472 -14.304 1.00 84.44 167 ASN A C 1
ATOM 1283 O O . ASN A 1 167 ? 15.089 5.439 -14.662 1.00 84.44 167 ASN A O 1
ATOM 1287 N N . TRP A 1 168 ? 13.498 4.831 -13.208 1.00 86.19 168 TRP A N 1
ATOM 1288 C CA . TRP A 1 168 ? 14.405 4.037 -12.380 1.00 86.19 168 TRP A CA 1
ATOM 1289 C C . TRP A 1 168 ? 14.776 2.711 -13.044 1.00 86.19 168 TRP A C 1
ATOM 1291 O O . TRP A 1 168 ? 15.929 2.293 -12.939 1.00 86.19 168 TRP A O 1
ATOM 1301 N N . ALA A 1 169 ? 13.867 2.100 -13.814 1.00 90.94 169 ALA A N 1
ATOM 1302 C CA . ALA A 1 169 ? 14.207 0.952 -14.656 1.00 90.94 169 ALA A CA 1
ATOM 1303 C C . ALA A 1 169 ? 15.271 1.321 -15.704 1.00 90.94 169 ALA A C 1
ATOM 1305 O O . ALA A 1 169 ? 16.232 0.568 -15.878 1.00 90.94 169 ALA A O 1
ATOM 1306 N N . HIS A 1 170 ? 15.133 2.483 -16.360 1.00 94.19 170 HIS A N 1
ATOM 1307 C CA . HIS A 1 170 ? 16.108 2.984 -17.339 1.00 94.19 170 HIS A CA 1
ATOM 1308 C C . HIS A 1 170 ? 17.480 3.226 -16.705 1.00 94.19 170 HIS A C 1
ATOM 1310 O O . HIS A 1 170 ? 18.487 2.731 -17.209 1.00 94.19 170 HIS A O 1
ATOM 1316 N N . SER A 1 171 ? 17.527 3.966 -15.591 1.00 90.88 171 SER A N 1
ATOM 1317 C CA . SER A 1 171 ? 18.778 4.308 -14.905 1.00 90.88 171 SER A CA 1
ATOM 1318 C C . SER A 1 171 ? 19.513 3.069 -14.404 1.00 90.88 171 SER A C 1
ATOM 1320 O O . SER A 1 171 ? 20.716 2.938 -14.624 1.00 90.88 171 SER A O 1
ATOM 1322 N N . THR A 1 172 ? 18.794 2.132 -13.780 1.00 88.94 172 THR A N 1
ATOM 1323 C CA . THR A 1 172 ? 19.378 0.869 -13.311 1.00 88.94 172 THR A CA 1
ATOM 1324 C C . THR A 1 172 ? 19.861 0.013 -14.472 1.00 88.94 172 THR A C 1
ATOM 1326 O O . THR A 1 172 ? 20.947 -0.554 -14.393 1.00 88.94 172 THR A O 1
ATOM 1329 N N . GLY A 1 173 ? 19.105 -0.022 -15.571 1.00 94.12 173 GLY A N 1
ATOM 1330 C CA . GLY A 1 173 ? 19.510 -0.689 -16.801 1.00 94.12 173 GLY A CA 1
ATOM 1331 C C . GLY A 1 173 ? 20.835 -0.153 -17.329 1.00 94.12 173 GLY A C 1
ATOM 1332 O O . GLY A 1 173 ? 21.800 -0.902 -17.467 1.00 94.12 173 GLY A O 1
ATOM 1333 N N . LEU A 1 174 ? 20.903 1.164 -17.540 1.00 94.31 174 LEU A N 1
ATOM 1334 C CA . LEU A 1 174 ? 22.088 1.871 -18.022 1.00 94.31 174 LEU A CA 1
ATOM 1335 C C . LEU A 1 174 ? 23.312 1.605 -17.130 1.00 94.31 174 LEU A C 1
ATOM 1337 O O . LEU A 1 174 ? 24.357 1.179 -17.620 1.00 94.31 174 LEU A O 1
ATOM 1341 N N . ILE A 1 175 ? 23.183 1.812 -15.815 1.00 90.69 175 ILE A N 1
ATOM 1342 C CA . ILE A 1 175 ? 24.272 1.593 -14.849 1.00 90.69 175 ILE A CA 1
ATOM 1343 C C . ILE A 1 175 ? 24.695 0.121 -14.838 1.00 90.69 175 ILE A C 1
ATOM 1345 O O . ILE A 1 175 ? 25.890 -0.173 -14.864 1.00 90.69 175 ILE A O 1
ATOM 1349 N N . GLY A 1 176 ? 23.730 -0.802 -14.846 1.00 86.25 176 GLY A N 1
ATOM 1350 C CA . GLY A 1 176 ? 23.975 -2.240 -14.866 1.00 86.25 176 GLY A CA 1
ATOM 1351 C C . GLY A 1 176 ? 24.748 -2.682 -16.107 1.00 86.25 176 GLY A C 1
ATOM 1352 O O . GLY A 1 176 ? 25.726 -3.415 -15.985 1.00 86.25 176 GLY A O 1
ATOM 1353 N N . GLY A 1 177 ? 24.382 -2.179 -17.288 1.00 92.50 177 GLY A N 1
ATOM 1354 C CA . GLY A 1 177 ? 25.095 -2.451 -18.539 1.00 92.50 177 GLY A CA 1
ATOM 1355 C C . GLY A 1 177 ? 26.534 -1.924 -18.544 1.00 92.50 177 GLY A C 1
ATOM 1356 O O . GLY A 1 177 ? 27.453 -2.653 -18.927 1.00 92.50 177 GLY A O 1
ATOM 1357 N N . LEU A 1 178 ? 26.749 -0.690 -18.061 1.00 91.69 178 LEU A N 1
ATOM 1358 C CA . LEU A 1 178 ? 28.087 -0.094 -17.930 1.00 91.69 178 LEU A CA 1
ATOM 1359 C C . LEU A 1 178 ? 28.960 -0.907 -16.965 1.00 91.69 178 LEU A C 1
ATOM 1361 O O . LEU A 1 178 ? 30.100 -1.243 -17.291 1.00 91.69 178 LEU A O 1
ATOM 1365 N N . ALA A 1 179 ? 28.417 -1.239 -15.790 1.00 86.38 179 ALA A N 1
ATOM 1366 C CA . ALA A 1 179 ? 29.118 -1.996 -14.761 1.00 86.38 179 ALA A CA 1
ATOM 1367 C C . ALA A 1 179 ? 29.468 -3.407 -15.245 1.00 86.38 179 ALA A C 1
ATOM 1369 O O . ALA A 1 179 ? 30.608 -3.842 -15.079 1.00 86.38 179 ALA A O 1
ATOM 1370 N N . TRP A 1 180 ? 28.522 -4.093 -15.894 1.00 86.81 180 TRP A N 1
ATOM 1371 C CA . TRP A 1 180 ? 28.740 -5.419 -16.467 1.00 86.81 180 TRP A CA 1
ATOM 1372 C C . TRP A 1 180 ? 29.910 -5.403 -17.446 1.00 86.81 180 TRP A C 1
ATOM 1374 O O . TRP A 1 180 ? 30.864 -6.160 -17.270 1.00 86.81 180 TRP A O 1
ATOM 1384 N N . SER A 1 181 ? 29.872 -4.522 -18.449 1.00 88.50 181 SER A N 1
ATOM 1385 C CA . SER A 1 181 ? 30.928 -4.443 -19.464 1.00 88.50 181 SER A CA 1
ATOM 1386 C C . SER A 1 181 ? 32.288 -4.080 -18.860 1.00 88.50 181 SER A C 1
ATOM 1388 O O . SER A 1 181 ? 33.299 -4.708 -19.190 1.00 88.50 181 SER A O 1
ATOM 1390 N N . TYR A 1 182 ? 32.327 -3.114 -17.937 1.00 85.00 182 TYR A N 1
ATOM 1391 C CA . TYR A 1 182 ? 33.568 -2.704 -17.286 1.00 85.00 182 TYR A CA 1
ATOM 1392 C C . TYR A 1 182 ? 34.207 -3.859 -16.508 1.00 85.00 182 TYR A C 1
ATOM 1394 O O . TYR A 1 182 ? 35.383 -4.166 -16.701 1.00 85.00 182 TYR A O 1
ATOM 1402 N N . LEU A 1 183 ? 33.434 -4.531 -15.655 1.00 83.31 183 LEU A N 1
ATOM 1403 C CA . LEU A 1 183 ? 33.932 -5.609 -14.804 1.00 83.31 183 LEU A CA 1
ATOM 1404 C C . LEU A 1 183 ? 34.343 -6.844 -15.598 1.00 83.31 183 LEU A C 1
ATOM 1406 O O . LEU A 1 183 ? 35.349 -7.476 -15.275 1.00 83.31 183 LEU A O 1
ATOM 1410 N N . GLU A 1 184 ? 33.595 -7.157 -16.652 1.00 83.12 184 GLU A N 1
ATOM 1411 C CA . GLU A 1 184 ? 33.958 -8.200 -17.602 1.00 83.12 184 GLU A CA 1
ATOM 1412 C C . GLU A 1 184 ? 35.330 -7.911 -18.231 1.00 83.12 184 GLU A C 1
ATOM 1414 O O . GLU A 1 184 ? 36.216 -8.765 -18.195 1.00 83.12 184 GLU A O 1
ATOM 1419 N N . THR A 1 185 ? 35.543 -6.681 -18.715 1.00 81.31 185 THR A N 1
ATOM 1420 C CA . THR A 1 185 ? 36.820 -6.270 -19.320 1.00 81.31 185 THR A CA 1
ATOM 1421 C C . THR A 1 185 ? 37.969 -6.338 -18.308 1.00 81.31 185 THR A C 1
ATOM 1423 O O . THR A 1 185 ? 39.054 -6.826 -18.624 1.00 81.31 185 THR A O 1
ATOM 1426 N N . GLN A 1 186 ? 37.750 -5.878 -17.072 1.00 79.94 186 GLN A N 1
ATOM 1427 C CA . GLN A 1 186 ? 38.774 -5.928 -16.022 1.00 79.94 186 GLN A CA 1
ATOM 1428 C C . GLN A 1 186 ? 39.163 -7.362 -15.667 1.00 79.94 186 GLN A C 1
ATOM 1430 O O . GLN A 1 186 ? 40.346 -7.651 -15.479 1.00 79.94 186 GLN A O 1
ATOM 1435 N N . LEU A 1 187 ? 38.190 -8.271 -15.580 1.00 76.75 187 LEU A N 1
ATOM 1436 C CA . LEU A 1 187 ? 38.493 -9.666 -15.298 1.00 76.75 187 LEU A CA 1
ATOM 1437 C C . LEU A 1 187 ? 39.211 -10.335 -16.472 1.00 76.75 187 LEU A C 1
ATOM 1439 O O . LEU A 1 187 ? 40.167 -11.067 -16.234 1.00 76.75 187 LEU A O 1
ATOM 1443 N N . ALA A 1 188 ? 38.803 -10.056 -17.712 1.00 75.38 188 ALA A N 1
ATOM 1444 C CA . ALA A 1 188 ? 39.483 -10.568 -18.899 1.00 75.38 188 ALA A CA 1
ATOM 1445 C C . ALA A 1 188 ? 40.970 -10.173 -18.902 1.00 75.38 188 ALA A C 1
ATOM 1447 O O . ALA A 1 188 ? 41.823 -11.048 -19.003 1.00 75.38 188 ALA A O 1
ATOM 1448 N N . ARG A 1 189 ? 41.288 -8.895 -18.645 1.00 76.69 189 ARG A N 1
ATOM 1449 C CA . ARG A 1 189 ? 42.679 -8.405 -18.537 1.00 76.69 189 ARG A CA 1
ATOM 1450 C C . ARG A 1 189 ? 43.476 -9.070 -17.415 1.00 76.69 189 ARG A C 1
ATOM 1452 O O . ARG A 1 189 ? 44.673 -9.278 -17.550 1.00 76.69 189 ARG A O 1
ATOM 1459 N N . ARG A 1 190 ? 42.837 -9.399 -16.287 1.00 74.75 190 ARG A N 1
ATOM 1460 C CA . ARG A 1 190 ? 43.504 -10.089 -15.165 1.00 74.75 190 ARG A CA 1
ATOM 1461 C C . ARG A 1 190 ? 43.770 -11.568 -15.434 1.00 74.75 190 ARG A C 1
ATOM 1463 O O . ARG A 1 190 ? 44.607 -12.156 -14.757 1.00 74.75 190 ARG A O 1
ATOM 1470 N N . LEU A 1 191 ? 43.022 -12.171 -16.353 1.00 66.00 191 LEU A N 1
ATOM 1471 C CA . LEU A 1 191 ? 43.112 -13.589 -16.692 1.00 66.00 191 LEU A CA 1
ATOM 1472 C C . LEU A 1 191 ? 43.840 -13.845 -18.014 1.00 66.00 191 LEU A C 1
ATOM 1474 O O . LEU A 1 191 ? 44.027 -15.012 -18.366 1.00 66.00 191 LEU A O 1
ATOM 1478 N N . GLU A 1 192 ? 44.255 -12.794 -18.728 1.00 62.53 192 GLU A N 1
ATOM 1479 C CA . GLU A 1 192 ? 45.167 -12.913 -19.863 1.00 62.53 192 GLU A CA 1
ATOM 1480 C C . GLU A 1 192 ? 46.456 -13.613 -19.401 1.00 62.53 192 GLU A C 1
ATOM 1482 O O . GLU A 1 192 ? 47.137 -13.125 -18.494 1.00 62.53 192 GLU A O 1
ATOM 1487 N N . PRO A 1 193 ? 46.789 -14.791 -19.962 1.00 52.97 193 PRO A N 1
ATOM 1488 C CA . PRO A 1 193 ? 48.004 -15.497 -19.589 1.00 52.97 193 PRO A CA 1
ATOM 1489 C C . PRO A 1 193 ? 49.238 -14.700 -20.019 1.00 52.97 193 PRO A C 1
ATOM 1491 O O . PRO A 1 193 ? 49.241 -14.090 -21.090 1.00 52.97 193 PRO A O 1
ATOM 1494 N N . GLN A 1 194 ? 50.323 -14.794 -19.245 1.00 53.75 194 GLN A N 1
ATOM 1495 C CA . GLN A 1 194 ? 51.650 -14.499 -19.789 1.00 53.75 194 GLN A CA 1
ATOM 1496 C C . GLN A 1 194 ? 51.922 -15.413 -21.009 1.00 53.75 194 GLN A C 1
ATOM 1498 O O . GLN A 1 194 ? 51.370 -16.520 -21.066 1.00 53.75 194 GLN A O 1
ATOM 1503 N N . PRO A 1 195 ? 52.712 -14.959 -22.007 1.00 54.00 195 PRO A N 1
ATOM 1504 C CA . PRO A 1 195 ? 52.790 -15.554 -23.353 1.00 54.00 195 PRO A CA 1
ATOM 1505 C C . PRO A 1 195 ? 53.231 -17.030 -23.431 1.00 54.00 195 PRO A C 1
ATOM 1507 O O . PRO A 1 195 ? 53.239 -17.622 -24.505 1.00 54.00 195 PRO A O 1
ATOM 1510 N N . ASP A 1 196 ? 53.610 -17.630 -22.313 1.00 54.34 196 ASP A N 1
ATOM 1511 C CA . ASP A 1 196 ? 54.387 -18.854 -22.173 1.00 54.34 196 ASP A CA 1
ATOM 1512 C C . ASP A 1 196 ? 53.613 -20.043 -21.562 1.00 54.34 196 ASP A C 1
ATOM 1514 O O . ASP A 1 196 ? 54.182 -21.118 -21.383 1.00 54.34 196 ASP A O 1
ATOM 1518 N N . GLN A 1 197 ? 52.299 -19.932 -21.316 1.00 53.00 197 GLN A N 1
ATOM 1519 C CA . GLN A 1 197 ? 51.482 -21.055 -20.811 1.00 53.00 197 GLN A CA 1
ATOM 1520 C C . GLN A 1 197 ? 50.314 -21.439 -21.733 1.00 53.00 197 GLN A C 1
ATOM 1522 O O . GLN A 1 197 ? 49.137 -21.171 -21.471 1.00 53.00 197 GLN A O 1
ATOM 1527 N N . ALA A 1 198 ? 50.642 -22.155 -22.810 1.00 48.81 198 ALA A N 1
ATOM 1528 C CA . ALA A 1 198 ? 49.690 -22.774 -23.731 1.00 48.81 198 ALA A CA 1
ATOM 1529 C C . ALA A 1 198 ? 48.981 -23.987 -23.089 1.00 48.81 198 ALA A C 1
ATOM 1531 O O . ALA A 1 198 ? 49.363 -25.134 -23.298 1.00 48.81 198 ALA A O 1
ATOM 1532 N N . GLY A 1 199 ? 47.943 -23.756 -22.275 1.00 53.03 199 GLY A N 1
ATOM 1533 C CA . GLY A 1 199 ? 47.202 -24.884 -21.687 1.00 53.03 199 GLY A CA 1
ATOM 1534 C C . GLY A 1 199 ? 45.905 -24.608 -20.924 1.00 53.03 199 GLY A C 1
ATOM 1535 O O . GLY A 1 199 ? 45.357 -25.537 -20.337 1.00 53.03 199 GLY A O 1
ATOM 1536 N N . ARG A 1 200 ? 45.372 -23.377 -20.884 1.00 49.81 200 ARG A N 1
ATOM 1537 C CA . ARG A 1 200 ? 44.237 -23.034 -19.989 1.00 49.81 200 ARG A CA 1
ATOM 1538 C C . ARG A 1 200 ? 43.024 -22.384 -20.668 1.00 49.81 200 ARG A C 1
ATOM 1540 O O . ARG A 1 200 ? 42.318 -21.585 -20.062 1.00 49.81 200 ARG A O 1
ATOM 1547 N N . GLY A 1 201 ? 42.685 -22.810 -21.885 1.00 46.91 201 GLY A N 1
ATOM 1548 C CA . GLY A 1 201 ? 41.497 -22.330 -22.617 1.00 46.91 201 GLY A CA 1
ATOM 1549 C C . GLY A 1 201 ? 40.130 -22.594 -21.948 1.00 46.91 201 GLY A C 1
ATOM 1550 O O . GLY A 1 201 ? 39.124 -22.030 -22.373 1.00 46.91 201 GLY A O 1
ATOM 1551 N N . ARG A 1 202 ? 40.057 -23.421 -20.891 1.00 47.56 202 ARG A N 1
ATOM 1552 C CA . ARG A 1 202 ? 38.816 -23.669 -20.122 1.00 47.56 202 ARG A CA 1
ATOM 1553 C C . ARG A 1 202 ? 38.543 -22.641 -19.016 1.00 47.56 202 ARG A C 1
ATOM 1555 O O . ARG A 1 202 ? 37.380 -22.370 -18.741 1.00 47.56 202 ARG A O 1
ATOM 1562 N N . LEU A 1 203 ? 39.575 -22.045 -18.415 1.00 44.69 203 LEU A N 1
ATOM 1563 C CA . LEU A 1 203 ? 39.420 -21.072 -17.318 1.00 44.69 203 LEU A CA 1
ATOM 1564 C C . LEU A 1 203 ? 38.958 -19.695 -17.823 1.00 44.69 203 LEU A C 1
ATOM 1566 O O . LEU A 1 203 ? 38.135 -19.054 -17.176 1.00 44.69 203 LEU A O 1
ATOM 1570 N N . ALA A 1 204 ? 39.362 -19.309 -19.037 1.00 46.62 204 ALA A N 1
ATOM 1571 C CA . ALA A 1 204 ? 38.888 -18.100 -19.717 1.00 46.62 204 ALA A CA 1
ATOM 1572 C C . ALA A 1 204 ? 37.399 -18.147 -20.136 1.00 46.62 204 ALA A C 1
ATOM 1574 O O . ALA A 1 204 ? 36.830 -17.129 -20.504 1.00 46.62 204 ALA A O 1
ATOM 1575 N N . ARG A 1 205 ? 36.728 -19.313 -20.087 1.00 48.91 205 ARG A N 1
ATOM 1576 C CA . ARG A 1 205 ? 35.261 -19.398 -20.274 1.00 48.91 205 ARG A CA 1
ATOM 1577 C C . ARG A 1 205 ? 34.477 -19.201 -18.977 1.00 48.91 205 ARG A C 1
ATOM 1579 O O . ARG A 1 205 ? 33.337 -18.751 -19.028 1.00 48.91 205 ARG A O 1
ATOM 1586 N N . LEU A 1 206 ? 35.076 -19.519 -17.828 1.00 45.09 206 LEU A N 1
ATOM 1587 C CA . LEU A 1 206 ? 34.471 -19.328 -16.503 1.00 45.09 206 LEU A CA 1
ATOM 1588 C C . LEU A 1 206 ? 34.553 -17.865 -16.035 1.00 45.09 206 LEU A C 1
ATOM 1590 O O . LEU A 1 206 ? 33.752 -17.437 -15.206 1.00 45.09 206 LEU A O 1
ATOM 1594 N N . SER A 1 207 ? 35.455 -17.069 -16.618 1.00 48.62 207 SER A N 1
ATOM 1595 C CA . SER A 1 207 ? 35.597 -15.637 -16.337 1.00 48.62 207 SER A CA 1
ATOM 1596 C C . SER A 1 207 ? 34.406 -14.782 -16.765 1.00 48.62 207 SER A C 1
ATOM 1598 O O . SER A 1 207 ? 34.238 -13.676 -16.270 1.00 48.62 207 SER A O 1
ATOM 1600 N N . ASN A 1 208 ? 33.532 -15.282 -17.635 1.00 51.06 208 ASN A N 1
ATOM 1601 C CA . ASN A 1 208 ? 32.376 -14.513 -18.102 1.00 51.06 208 ASN A CA 1
ATOM 1602 C C . ASN A 1 208 ? 31.254 -14.369 -17.055 1.00 51.06 208 ASN A C 1
ATOM 1604 O O . ASN A 1 208 ? 30.302 -13.633 -17.302 1.00 51.06 208 ASN A O 1
ATOM 1608 N N . PHE A 1 209 ? 31.343 -15.045 -15.901 1.00 52.88 209 PHE A N 1
ATOM 1609 C CA . PHE A 1 209 ? 30.221 -15.162 -14.955 1.00 52.88 209 PHE A CA 1
ATOM 1610 C C . PHE A 1 209 ? 30.510 -14.678 -13.521 1.00 52.88 209 PHE A C 1
ATOM 1612 O O . PHE A 1 209 ? 29.578 -14.496 -12.744 1.00 52.88 209 PHE A O 1
ATOM 1619 N N . ILE A 1 210 ? 31.772 -14.422 -13.156 1.00 52.03 210 ILE A N 1
ATOM 1620 C CA . ILE A 1 210 ? 32.176 -14.121 -11.764 1.00 52.03 210 ILE A CA 1
ATOM 1621 C C . ILE A 1 210 ? 32.045 -12.628 -11.376 1.00 52.03 210 ILE A C 1
ATOM 1623 O O . ILE A 1 210 ? 31.500 -12.344 -10.310 1.00 52.03 210 ILE A O 1
ATOM 1627 N N . PRO A 1 211 ? 32.460 -11.641 -12.200 1.00 51.31 211 PRO A N 1
ATOM 1628 C CA . PRO A 1 211 ? 32.323 -10.214 -11.862 1.00 51.31 211 PRO A CA 1
ATOM 1629 C C . PRO A 1 211 ? 30.869 -9.748 -11.919 1.00 51.31 211 PRO A C 1
ATOM 1631 O O . PRO A 1 211 ? 30.467 -8.801 -11.246 1.00 51.31 211 PRO A O 1
ATOM 1634 N N . LEU A 1 212 ? 30.092 -10.465 -12.727 1.00 50.84 212 LEU A N 1
ATOM 1635 C CA . LEU A 1 212 ? 28.678 -10.287 -12.929 1.00 50.84 212 LEU A CA 1
ATOM 1636 C C . LEU A 1 212 ? 27.889 -10.510 -11.636 1.00 50.84 212 LEU A C 1
ATOM 1638 O O . LEU A 1 212 ? 27.154 -9.627 -11.208 1.00 50.84 212 LEU A O 1
ATOM 1642 N N . GLY A 1 213 ? 28.092 -11.654 -10.978 1.00 52.56 213 GLY A N 1
ATOM 1643 C CA . GLY A 1 213 ? 27.387 -11.979 -9.738 1.00 52.56 213 GLY A CA 1
ATOM 1644 C C . GLY A 1 213 ? 27.613 -10.937 -8.640 1.00 52.56 213 GLY A C 1
ATOM 1645 O O . GLY A 1 213 ? 26.665 -10.508 -7.996 1.00 52.56 213 GLY A O 1
ATOM 1646 N N . ILE A 1 214 ? 28.847 -10.454 -8.478 1.00 54.97 214 ILE A N 1
ATOM 1647 C CA . ILE A 1 214 ? 29.217 -9.546 -7.380 1.00 54.97 214 ILE A CA 1
ATOM 1648 C C . ILE A 1 214 ? 28.624 -8.141 -7.570 1.00 54.97 214 ILE A C 1
ATOM 1650 O O . ILE A 1 214 ? 28.139 -7.540 -6.612 1.00 54.97 214 ILE A O 1
ATOM 1654 N N . ALA A 1 215 ? 28.614 -7.617 -8.797 1.00 50.94 215 ALA A N 1
ATOM 1655 C CA . ALA A 1 215 ? 28.069 -6.286 -9.063 1.00 50.94 215 ALA A CA 1
ATOM 1656 C C . ALA A 1 215 ? 26.542 -6.244 -9.095 1.00 50.94 215 ALA A C 1
ATOM 1658 O O . ALA A 1 215 ? 25.961 -5.265 -8.624 1.00 50.94 215 ALA A O 1
ATOM 1659 N N . ILE A 1 216 ? 25.895 -7.316 -9.566 1.00 56.88 216 ILE A N 1
ATOM 1660 C CA . ILE A 1 216 ? 24.444 -7.481 -9.429 1.00 56.88 216 ILE A CA 1
ATOM 1661 C C . ILE A 1 216 ? 24.077 -7.521 -7.950 1.00 56.88 216 ILE A C 1
ATOM 1663 O O . ILE A 1 216 ? 23.183 -6.794 -7.536 1.00 56.88 216 ILE A O 1
ATOM 1667 N N . SER A 1 217 ? 24.779 -8.319 -7.139 1.00 54.28 217 SER A N 1
ATOM 1668 C CA . SER A 1 217 ? 24.474 -8.450 -5.714 1.00 54.28 217 SER A CA 1
ATOM 1669 C C . SER A 1 217 ? 24.704 -7.153 -4.935 1.00 54.28 217 SER A C 1
ATOM 1671 O O . SER A 1 217 ? 23.890 -6.823 -4.079 1.00 54.28 217 SER A O 1
ATOM 1673 N N . ALA A 1 218 ? 25.752 -6.381 -5.241 1.00 53.00 218 ALA A N 1
ATOM 1674 C CA . ALA A 1 218 ? 26.034 -5.120 -4.550 1.00 53.00 218 ALA A CA 1
ATOM 1675 C C . ALA A 1 218 ? 25.062 -3.990 -4.937 1.00 53.00 218 ALA A C 1
ATOM 1677 O O . ALA A 1 218 ? 24.570 -3.278 -4.061 1.00 53.00 218 ALA A O 1
ATOM 1678 N N . LEU A 1 219 ? 24.735 -3.842 -6.227 1.00 56.75 219 LEU A N 1
ATOM 1679 C CA . LEU A 1 219 ? 23.759 -2.849 -6.687 1.00 56.75 219 LEU A CA 1
ATOM 1680 C C . LEU A 1 219 ? 22.337 -3.221 -6.245 1.00 56.75 219 LEU A C 1
ATOM 1682 O O . LEU A 1 219 ? 21.600 -2.355 -5.777 1.00 56.75 219 LEU A O 1
ATOM 1686 N N . ALA A 1 220 ? 21.973 -4.506 -6.317 1.00 58.69 220 ALA A N 1
ATOM 1687 C CA . ALA A 1 220 ? 20.699 -5.001 -5.806 1.00 58.69 220 ALA A CA 1
ATOM 1688 C C . ALA A 1 220 ? 20.578 -4.804 -4.290 1.00 58.69 220 ALA A C 1
ATOM 1690 O O . ALA A 1 220 ? 19.507 -4.431 -3.828 1.00 58.69 220 ALA A O 1
ATOM 1691 N N . LEU A 1 221 ? 21.659 -4.980 -3.519 1.00 56.59 221 LEU A N 1
ATOM 1692 C CA . LEU A 1 221 ? 21.656 -4.745 -2.073 1.00 56.59 221 LEU A CA 1
ATOM 1693 C C . LEU A 1 221 ? 21.478 -3.259 -1.732 1.00 56.59 221 LEU A C 1
ATOM 1695 O O . LEU A 1 221 ? 20.674 -2.928 -0.868 1.00 56.59 221 LEU A O 1
ATOM 1699 N N . VAL A 1 222 ? 22.174 -2.351 -2.422 1.00 53.91 222 VAL A N 1
ATOM 1700 C CA . VAL A 1 222 ? 22.031 -0.902 -2.188 1.00 53.91 222 VAL A CA 1
ATOM 1701 C C . VAL A 1 222 ? 20.635 -0.411 -2.587 1.00 53.91 222 VAL A C 1
ATOM 1703 O O . VAL A 1 222 ? 20.009 0.328 -1.827 1.00 53.91 222 VAL A O 1
ATOM 1706 N N . LEU A 1 223 ? 20.105 -0.872 -3.724 1.00 55.22 223 LEU A N 1
ATOM 1707 C CA . LEU A 1 223 ? 18.733 -0.569 -4.144 1.00 55.22 223 LEU A CA 1
ATOM 1708 C C . LEU A 1 223 ? 17.694 -1.188 -3.198 1.00 55.22 223 LEU A C 1
ATOM 1710 O O . LEU A 1 223 ? 16.707 -0.529 -2.883 1.00 55.22 223 LEU A O 1
ATOM 1714 N N . ALA A 1 224 ? 17.932 -2.397 -2.680 1.00 54.78 224 ALA A N 1
ATOM 1715 C CA . ALA A 1 224 ? 17.088 -3.021 -1.661 1.00 54.78 224 ALA A CA 1
ATOM 1716 C C . ALA A 1 224 ? 17.119 -2.251 -0.329 1.00 54.78 224 ALA A C 1
ATOM 1718 O O . ALA A 1 224 ? 16.091 -2.118 0.324 1.00 54.78 224 ALA A O 1
ATOM 1719 N N . ILE A 1 225 ? 18.257 -1.678 0.070 1.00 52.56 225 ILE A N 1
ATOM 1720 C CA . ILE A 1 225 ? 18.352 -0.861 1.291 1.00 52.56 225 ILE A CA 1
ATOM 1721 C C . ILE A 1 225 ? 17.617 0.476 1.127 1.00 52.56 225 ILE A C 1
ATOM 1723 O O . ILE A 1 225 ? 16.866 0.873 2.018 1.00 52.56 225 ILE A O 1
ATOM 1727 N N . MET A 1 226 ? 17.790 1.164 -0.007 1.00 52.94 226 MET A N 1
ATOM 1728 C CA . MET A 1 226 ? 17.068 2.416 -0.281 1.00 52.94 226 MET A CA 1
ATOM 1729 C C . MET A 1 226 ? 15.553 2.181 -0.386 1.00 52.94 226 MET A C 1
ATOM 1731 O O . MET A 1 226 ? 14.767 2.952 0.158 1.00 52.94 226 MET A O 1
ATOM 1735 N N . SER A 1 227 ? 15.168 1.058 -0.991 1.00 53.09 227 SER A N 1
ATOM 1736 C CA . SER A 1 227 ? 13.803 0.539 -1.061 1.00 53.09 227 SER A CA 1
ATOM 1737 C C . SER A 1 227 ? 13.145 0.313 0.301 1.00 53.09 227 SER A C 1
ATOM 1739 O O . SER A 1 227 ? 12.007 0.739 0.515 1.00 53.09 227 SER A O 1
ATOM 1741 N N . MET A 1 228 ? 13.848 -0.352 1.228 1.00 51.62 228 MET A N 1
ATOM 1742 C CA . MET A 1 228 ? 13.290 -0.677 2.542 1.00 51.62 228 MET A CA 1
ATOM 1743 C C . MET A 1 228 ? 12.828 0.587 3.275 1.00 51.62 228 MET A C 1
ATOM 1745 O O . MET A 1 228 ? 11.782 0.568 3.918 1.00 51.62 228 MET A O 1
ATOM 1749 N N . ARG A 1 229 ? 13.542 1.708 3.108 1.00 56.94 229 ARG A N 1
ATOM 1750 C CA . ARG A 1 229 ? 13.204 2.990 3.738 1.00 56.94 229 ARG A CA 1
ATOM 1751 C C . ARG A 1 229 ? 11.932 3.629 3.164 1.00 56.94 229 ARG A C 1
ATOM 1753 O O . ARG A 1 229 ? 11.109 4.134 3.928 1.00 56.94 229 ARG A O 1
ATOM 1760 N N . ASP A 1 230 ? 11.754 3.600 1.844 1.00 56.31 230 ASP A N 1
ATOM 1761 C CA . ASP A 1 230 ? 10.572 4.170 1.180 1.00 56.31 230 ASP A CA 1
ATOM 1762 C C . ASP A 1 230 ? 9.314 3.315 1.395 1.00 56.31 230 ASP A C 1
ATOM 1764 O O . ASP A 1 230 ? 8.230 3.859 1.643 1.00 56.31 230 ASP A O 1
ATOM 1768 N N . HIS A 1 231 ? 9.461 1.984 1.381 1.00 60.03 231 HIS A N 1
ATOM 1769 C CA . HIS A 1 231 ? 8.389 1.056 1.742 1.00 60.03 231 HIS A CA 1
ATOM 1770 C C . HIS A 1 231 ? 7.971 1.202 3.196 1.00 60.03 231 HIS A C 1
ATOM 1772 O O . HIS A 1 231 ? 6.778 1.161 3.487 1.00 60.03 231 HIS A O 1
ATOM 1778 N N . GLU A 1 232 ? 8.922 1.392 4.107 1.00 64.69 232 GLU A N 1
ATOM 1779 C CA . GLU A 1 232 ? 8.605 1.601 5.512 1.00 64.69 232 GLU A CA 1
ATOM 1780 C C . GLU A 1 232 ? 7.831 2.910 5.720 1.00 64.69 232 GLU A C 1
ATOM 1782 O O . GLU A 1 232 ? 6.835 2.916 6.439 1.00 64.69 232 GLU A O 1
ATOM 1787 N N . MET A 1 233 ? 8.199 4.002 5.035 1.00 68.56 233 MET A N 1
ATOM 1788 C CA . MET A 1 233 ? 7.417 5.247 5.076 1.00 68.56 233 MET A CA 1
ATOM 1789 C C . MET A 1 233 ? 6.008 5.075 4.492 1.00 68.56 233 MET A C 1
ATOM 1791 O O . MET A 1 233 ? 5.043 5.549 5.088 1.00 68.56 233 MET A O 1
ATOM 1795 N N . ALA A 1 234 ? 5.868 4.389 3.352 1.00 70.75 234 ALA A N 1
ATOM 1796 C CA . ALA A 1 234 ? 4.561 4.134 2.743 1.00 70.75 234 ALA A CA 1
ATOM 1797 C C . ALA A 1 234 ? 3.678 3.238 3.626 1.00 70.75 234 ALA A C 1
ATOM 1799 O O . ALA A 1 234 ? 2.504 3.542 3.822 1.00 70.75 234 ALA A O 1
ATOM 1800 N N . ARG A 1 235 ? 4.252 2.181 4.217 1.00 73.31 235 ARG A N 1
ATOM 1801 C CA . ARG A 1 235 ? 3.566 1.323 5.191 1.00 73.31 235 ARG A CA 1
ATOM 1802 C C . ARG A 1 235 ? 3.116 2.130 6.402 1.00 73.31 235 ARG A C 1
ATOM 1804 O O . ARG A 1 235 ? 1.933 2.126 6.694 1.00 73.31 235 ARG A O 1
ATOM 1811 N N . ARG A 1 236 ? 4.003 2.912 7.026 1.00 77.44 236 ARG A N 1
ATOM 1812 C CA . ARG A 1 236 ? 3.675 3.750 8.198 1.00 77.44 236 ARG A CA 1
ATOM 1813 C C . ARG A 1 236 ? 2.632 4.841 7.929 1.00 77.44 236 ARG A C 1
ATOM 1815 O O . ARG A 1 236 ? 2.043 5.351 8.875 1.00 77.44 236 ARG A O 1
ATOM 1822 N N . CYS A 1 237 ? 2.427 5.236 6.673 1.00 84.75 237 CYS A N 1
ATOM 1823 C CA . CYS A 1 237 ? 1.358 6.164 6.303 1.00 84.75 237 CYS A CA 1
ATOM 1824 C C . CYS A 1 237 ? -0.025 5.480 6.324 1.00 84.75 237 CYS A C 1
ATOM 1826 O O . CYS A 1 237 ? -0.987 6.020 6.875 1.00 84.75 237 CYS A O 1
ATOM 1828 N N . VAL A 1 238 ? -0.120 4.276 5.751 1.00 78.50 238 VAL A N 1
ATOM 1829 C CA . VAL A 1 238 ? -1.392 3.545 5.581 1.00 78.50 238 VAL A CA 1
ATOM 1830 C C . VAL A 1 238 ? -1.728 2.662 6.792 1.00 78.50 238 VAL A C 1
ATOM 1832 O O . VAL A 1 238 ? -2.895 2.344 7.025 1.00 78.50 238 VAL A O 1
ATOM 1835 N N . ASP A 1 239 ? -0.719 2.285 7.574 1.00 72.31 239 ASP A N 1
ATOM 1836 C CA . ASP A 1 239 ? -0.871 1.544 8.819 1.00 72.31 239 ASP A CA 1
ATOM 1837 C C . ASP A 1 239 ? -1.514 2.437 9.888 1.00 72.31 239 ASP A C 1
ATOM 1839 O O . ASP A 1 239 ? -0.975 3.483 10.261 1.00 72.31 239 ASP A O 1
ATOM 1843 N N . ARG A 1 240 ? -2.698 2.030 10.358 1.00 67.38 240 ARG A N 1
ATOM 1844 C CA . ARG A 1 240 ? -3.441 2.720 11.423 1.00 67.38 240 ARG A CA 1
ATOM 1845 C C . ARG A 1 240 ? -2.914 2.379 12.814 1.00 67.38 240 ARG A C 1
ATOM 1847 O O . ARG A 1 240 ? -3.323 2.993 13.794 1.00 67.38 240 ARG A O 1
ATOM 1854 N N . THR A 1 241 ? -1.997 1.425 12.903 1.00 63.44 241 THR A N 1
ATOM 1855 C CA . THR A 1 241 ? -1.569 0.818 14.151 1.00 63.44 241 THR A CA 1
ATOM 1856 C C . THR A 1 241 ? -0.166 1.285 14.548 1.00 63.44 241 THR A C 1
ATOM 1858 O O . THR A 1 241 ? 0.705 1.514 13.714 1.00 63.44 241 THR A O 1
ATOM 1861 N N . GLY A 1 242 ? 0.063 1.528 15.842 1.00 61.25 242 GLY A N 1
ATOM 1862 C CA . GLY A 1 242 ? 1.399 1.833 16.381 1.00 61.25 242 GLY A CA 1
ATOM 1863 C C . GLY A 1 242 ? 2.009 3.205 16.036 1.00 61.25 242 GLY A C 1
ATOM 1864 O O . GLY A 1 242 ? 3.082 3.530 16.551 1.00 61.25 242 GLY A O 1
ATOM 1865 N N . VAL A 1 243 ? 1.356 4.048 15.226 1.00 66.00 243 VAL A N 1
ATOM 1866 C CA . VAL A 1 243 ? 1.838 5.401 14.889 1.00 66.00 243 VAL A CA 1
ATOM 1867 C C . VAL A 1 243 ? 0.808 6.456 15.291 1.00 66.00 243 VAL A C 1
ATOM 1869 O O . VAL A 1 243 ? -0.328 6.438 14.829 1.00 66.00 243 VAL A O 1
ATOM 1872 N N . ARG A 1 244 ? 1.222 7.421 16.126 1.00 74.25 244 ARG A N 1
ATOM 1873 C CA . ARG A 1 244 ? 0.362 8.547 16.535 1.00 74.25 244 ARG A CA 1
ATOM 1874 C C . ARG A 1 244 ? -0.175 9.318 15.313 1.00 74.25 244 ARG A C 1
ATOM 1876 O O . ARG A 1 244 ? 0.619 9.543 14.390 1.00 74.25 244 ARG A O 1
ATOM 1883 N N . PRO A 1 245 ? -1.433 9.801 15.337 1.00 82.12 245 PRO A N 1
ATOM 1884 C CA . PRO A 1 245 ? -2.042 10.528 14.220 1.00 82.12 245 PRO A CA 1
ATOM 1885 C C . PRO A 1 245 ? -1.169 11.660 13.654 1.00 82.12 245 PRO A C 1
ATOM 1887 O O . PRO A 1 245 ? -0.877 11.657 12.461 1.00 82.12 245 PRO A O 1
ATOM 1890 N N . ASP A 1 246 ? -0.612 12.536 14.499 1.00 80.00 246 ASP A N 1
ATOM 1891 C CA . ASP A 1 246 ? 0.250 13.652 14.058 1.00 80.00 246 ASP A CA 1
ATOM 1892 C C . ASP A 1 246 ? 1.476 13.194 13.253 1.00 80.00 246 ASP A C 1
ATOM 1894 O O . ASP A 1 246 ? 1.889 13.811 12.267 1.00 80.00 246 ASP A O 1
ATOM 1898 N N . ARG A 1 247 ? 2.081 12.074 13.669 1.00 81.88 247 ARG A N 1
ATOM 1899 C CA . ARG A 1 247 ? 3.229 11.485 12.972 1.00 81.88 247 ARG A CA 1
ATOM 1900 C C . ARG A 1 247 ? 2.805 10.894 11.633 1.00 81.88 247 ARG A C 1
ATOM 1902 O O . ARG A 1 247 ? 3.545 11.065 10.667 1.00 81.88 247 ARG A O 1
ATOM 1909 N N . ARG A 1 248 ? 1.648 10.229 11.569 1.00 87.25 248 ARG A N 1
ATOM 1910 C CA . ARG A 1 248 ? 1.091 9.702 10.312 1.00 87.25 248 ARG A CA 1
ATOM 1911 C C . ARG A 1 248 ? 0.812 10.837 9.331 1.00 87.25 248 ARG A C 1
ATOM 1913 O O . ARG A 1 248 ? 1.254 10.751 8.189 1.00 87.25 248 ARG A O 1
ATOM 1920 N N . ILE A 1 249 ? 0.218 11.939 9.797 1.00 91.38 249 ILE A N 1
ATOM 1921 C CA . ILE A 1 249 ? -0.025 13.145 8.989 1.00 91.38 249 ILE A CA 1
ATOM 1922 C C . ILE A 1 249 ? 1.279 13.675 8.383 1.00 91.38 249 ILE A C 1
ATOM 1924 O O . ILE A 1 249 ? 1.333 13.934 7.180 1.00 91.38 249 ILE A O 1
ATOM 1928 N N . ALA A 1 250 ? 2.345 13.802 9.180 1.00 86.00 250 ALA A N 1
ATOM 1929 C CA . ALA A 1 250 ? 3.640 14.274 8.688 1.00 86.00 250 ALA A CA 1
ATOM 1930 C C . ALA A 1 250 ? 4.258 13.326 7.641 1.00 86.00 250 ALA A C 1
ATOM 1932 O O . ALA A 1 250 ? 4.760 13.781 6.615 1.00 86.00 250 ALA A O 1
ATOM 1933 N N . ILE A 1 251 ? 4.198 12.008 7.875 1.00 84.50 251 ILE A N 1
ATOM 1934 C CA . ILE A 1 251 ? 4.731 10.998 6.946 1.00 84.50 251 ILE A CA 1
ATOM 1935 C C . ILE A 1 251 ? 3.963 11.032 5.622 1.00 84.50 251 ILE A C 1
ATOM 1937 O O . ILE A 1 251 ? 4.581 11.105 4.561 1.00 84.50 251 ILE A O 1
ATOM 1941 N N . CYS A 1 252 ? 2.631 11.008 5.669 1.00 90.50 252 CYS A N 1
ATOM 1942 C CA . CYS A 1 252 ? 1.802 11.033 4.469 1.00 90.50 252 CYS A CA 1
ATOM 1943 C C . CYS A 1 252 ? 1.930 12.361 3.707 1.00 90.50 252 CYS A C 1
ATOM 1945 O O . CYS A 1 252 ? 2.017 12.352 2.483 1.00 90.50 252 CYS A O 1
ATOM 1947 N N . SER A 1 253 ? 2.025 13.499 4.403 1.00 91.75 253 SER A N 1
ATOM 1948 C CA . SER A 1 253 ? 2.253 14.802 3.761 1.00 91.75 253 SER A CA 1
ATOM 1949 C C . SER A 1 253 ? 3.588 14.851 3.017 1.00 91.75 253 SER A C 1
ATOM 1951 O O . SER A 1 253 ? 3.613 15.249 1.856 1.00 91.75 253 SER A O 1
ATOM 1953 N N . ALA A 1 254 ? 4.671 14.339 3.615 1.00 84.00 254 ALA A N 1
ATOM 1954 C CA . ALA A 1 254 ? 5.964 14.244 2.934 1.00 84.00 254 ALA A CA 1
ATOM 1955 C C . ALA A 1 254 ? 5.883 13.390 1.655 1.00 84.00 254 ALA A C 1
ATOM 1957 O O . ALA A 1 254 ? 6.513 13.703 0.648 1.00 84.00 254 ALA A O 1
ATOM 1958 N N . ILE A 1 255 ? 5.071 12.326 1.664 1.00 81.19 255 ILE A N 1
ATOM 1959 C CA . ILE A 1 255 ? 4.819 11.508 0.472 1.00 81.19 255 ILE A CA 1
ATOM 1960 C C . ILE A 1 255 ? 4.101 12.326 -0.613 1.00 81.19 255 ILE A C 1
ATOM 1962 O O . ILE A 1 255 ? 4.480 12.253 -1.782 1.00 81.19 255 ILE A O 1
ATOM 1966 N N . LEU A 1 256 ? 3.095 13.118 -0.238 1.00 86.56 256 LEU A N 1
ATOM 1967 C CA . LEU A 1 256 ? 2.275 13.912 -1.160 1.00 86.56 256 LEU A CA 1
ATOM 1968 C C . LEU A 1 256 ? 3.011 15.120 -1.760 1.00 86.56 256 LEU A C 1
ATOM 1970 O O . LEU A 1 256 ? 2.701 15.519 -2.885 1.00 86.56 256 LEU A O 1
ATOM 1974 N N . GLU A 1 257 ? 3.996 15.670 -1.047 1.00 81.81 257 GLU A N 1
ATOM 1975 C CA . GLU A 1 257 ? 4.888 16.728 -1.542 1.00 81.81 257 GLU A CA 1
ATOM 1976 C C . GLU A 1 257 ? 5.870 16.213 -2.601 1.00 81.81 257 GLU A C 1
ATOM 1978 O O . GLU A 1 257 ? 6.281 16.947 -3.504 1.00 81.81 257 GLU A O 1
ATOM 1983 N N . THR A 1 258 ? 6.238 14.930 -2.540 1.00 68.25 258 THR A N 1
ATOM 1984 C CA . THR A 1 258 ? 7.108 14.341 -3.556 1.00 68.25 258 THR A CA 1
ATOM 1985 C C . THR A 1 258 ? 6.330 14.076 -4.845 1.00 68.25 258 THR A C 1
ATOM 1987 O O . THR A 1 258 ? 5.612 13.089 -4.975 1.00 68.25 258 THR A O 1
ATOM 1990 N N . ASN A 1 259 ? 6.542 14.908 -5.869 1.00 53.31 259 ASN A N 1
ATOM 1991 C CA . ASN A 1 259 ? 5.920 14.756 -7.196 1.00 53.31 259 ASN A CA 1
ATOM 1992 C C . ASN A 1 259 ? 6.435 13.534 -8.001 1.00 53.31 259 ASN A C 1
ATOM 1994 O O . ASN A 1 259 ? 6.328 13.484 -9.221 1.00 53.31 259 ASN A O 1
ATOM 1998 N N . ARG A 1 260 ? 7.083 12.569 -7.332 1.00 53.94 260 ARG A N 1
ATOM 1999 C CA . ARG A 1 260 ? 7.762 11.414 -7.942 1.00 53.94 260 ARG A CA 1
ATOM 2000 C C . ARG A 1 260 ? 6.953 10.118 -7.878 1.00 53.94 260 ARG A C 1
ATOM 2002 O O . ARG A 1 260 ? 7.392 9.126 -8.452 1.00 53.94 260 ARG A O 1
ATOM 2009 N N . ARG A 1 261 ? 5.821 10.089 -7.166 1.00 62.72 261 ARG A N 1
ATOM 2010 C CA . ARG A 1 261 ? 5.044 8.859 -6.948 1.00 62.72 261 ARG A CA 1
ATOM 2011 C C . ARG A 1 261 ? 3.800 8.809 -7.839 1.00 62.72 261 ARG A C 1
ATOM 2013 O O . ARG A 1 261 ? 3.164 9.830 -8.078 1.00 62.72 261 ARG A O 1
ATOM 2020 N N . GLY A 1 262 ? 3.474 7.614 -8.340 1.00 64.75 262 GLY A N 1
ATOM 2021 C CA . GLY A 1 262 ? 2.322 7.387 -9.219 1.00 64.75 262 GLY A CA 1
ATOM 2022 C C . GLY A 1 262 ? 0.968 7.634 -8.540 1.00 64.75 262 GLY A C 1
ATOM 2023 O O . GLY A 1 262 ? 0.877 7.691 -7.312 1.00 64.75 262 GLY A O 1
ATOM 2024 N N . ILE A 1 263 ? -0.092 7.737 -9.351 1.00 71.06 263 ILE A N 1
ATOM 2025 C CA . ILE A 1 263 ? -1.471 8.059 -8.931 1.00 71.06 263 ILE A CA 1
ATOM 2026 C C . ILE A 1 263 ? -1.937 7.190 -7.751 1.00 71.06 263 ILE A C 1
ATOM 2028 O O . ILE A 1 263 ? -2.404 7.725 -6.748 1.00 71.06 263 ILE A O 1
ATOM 2032 N N . GLY A 1 264 ? -1.709 5.872 -7.796 1.00 73.31 264 GLY A N 1
ATOM 2033 C CA . GLY A 1 264 ? -2.110 4.964 -6.712 1.00 73.31 264 GLY A CA 1
ATOM 2034 C C . GLY A 1 264 ? -1.378 5.208 -5.384 1.00 73.31 264 GLY A C 1
ATOM 2035 O O . GLY A 1 264 ? -1.971 5.114 -4.312 1.00 73.31 264 GLY A O 1
ATOM 2036 N N . ALA A 1 265 ? -0.097 5.586 -5.424 1.00 74.81 265 ALA A N 1
ATOM 2037 C CA . ALA A 1 265 ? 0.649 5.927 -4.212 1.00 74.81 265 ALA A CA 1
ATOM 2038 C C . ALA A 1 265 ? 0.171 7.254 -3.602 1.00 74.81 265 ALA A C 1
ATOM 2040 O O . ALA A 1 265 ? 0.149 7.388 -2.379 1.00 74.81 265 ALA A O 1
ATOM 2041 N N . ARG A 1 266 ? -0.242 8.209 -4.446 1.00 84.75 266 ARG A N 1
ATOM 2042 C CA . ARG A 1 266 ? -0.854 9.469 -4.014 1.00 84.75 266 ARG A CA 1
ATOM 2043 C C . ARG A 1 266 ? -2.232 9.227 -3.391 1.00 84.75 266 ARG A C 1
ATOM 2045 O O . ARG A 1 266 ? -2.453 9.694 -2.280 1.00 84.75 266 ARG A O 1
ATOM 2052 N N . SER A 1 267 ? -3.094 8.437 -4.037 1.00 87.94 267 SER A N 1
ATOM 2053 C CA . SER A 1 267 ? -4.411 8.055 -3.499 1.00 87.94 267 SER A CA 1
ATOM 2054 C C . SER A 1 267 ? -4.286 7.367 -2.132 1.00 87.94 267 SER A C 1
ATOM 2056 O O . SER A 1 267 ? -4.894 7.803 -1.159 1.00 87.94 267 SER A O 1
ATOM 2058 N N . ARG A 1 268 ? -3.383 6.388 -1.980 1.00 85.00 268 ARG A N 1
ATOM 2059 C CA . ARG A 1 268 ? -3.136 5.746 -0.674 1.00 85.00 268 ARG A CA 1
ATOM 2060 C C . ARG A 1 268 ? -2.598 6.694 0.392 1.00 85.00 268 ARG A C 1
ATOM 2062 O O . ARG A 1 268 ? -2.955 6.549 1.557 1.00 85.00 268 ARG A O 1
ATOM 2069 N N . ALA A 1 269 ? -1.728 7.633 0.022 1.00 90.19 269 ALA A N 1
ATOM 2070 C CA . ALA A 1 269 ? -1.208 8.612 0.970 1.00 90.19 269 ALA A CA 1
ATOM 2071 C C . ALA A 1 269 ? -2.292 9.599 1.426 1.00 90.19 269 ALA A C 1
ATOM 2073 O O . ALA A 1 269 ? -2.311 9.960 2.600 1.00 90.19 269 ALA A O 1
ATOM 2074 N N . LEU A 1 270 ? -3.217 9.971 0.535 1.00 94.88 270 LEU A N 1
ATOM 2075 C CA . LEU A 1 270 ? -4.413 10.740 0.879 1.00 94.88 270 LEU A CA 1
ATOM 2076 C C . LEU A 1 270 ? -5.324 9.947 1.822 1.00 94.88 270 LEU A C 1
ATOM 2078 O O . LEU A 1 270 ? -5.641 10.444 2.892 1.00 94.88 270 LEU A O 1
ATOM 2082 N N . ILE A 1 271 ? -5.642 8.685 1.514 1.00 93.25 271 ILE A N 1
ATOM 2083 C CA . ILE A 1 271 ? -6.436 7.813 2.403 1.00 93.25 271 ILE A CA 1
ATOM 2084 C C . ILE A 1 271 ? -5.771 7.678 3.779 1.00 93.25 271 ILE A C 1
ATOM 2086 O O . ILE A 1 271 ? -6.427 7.842 4.801 1.00 93.25 271 ILE A O 1
ATOM 2090 N N . GLY A 1 272 ? -4.461 7.410 3.822 1.00 92.06 272 GLY A N 1
ATOM 2091 C CA . GLY A 1 272 ? -3.716 7.262 5.074 1.00 92.06 272 GLY A CA 1
ATOM 2092 C C . GLY A 1 272 ? -3.679 8.546 5.906 1.00 92.06 272 GLY A C 1
ATOM 2093 O O . GLY A 1 272 ? -3.797 8.488 7.133 1.00 92.06 272 GLY A O 1
ATOM 2094 N N . ARG A 1 273 ? -3.566 9.711 5.253 1.00 95.19 273 ARG A N 1
ATOM 2095 C CA . ARG A 1 273 ? -3.627 11.015 5.922 1.00 95.19 273 ARG A CA 1
ATOM 2096 C C . ARG A 1 273 ? -5.046 11.359 6.373 1.00 95.19 273 ARG A C 1
ATOM 2098 O O . ARG A 1 273 ? -5.204 11.809 7.502 1.00 95.19 273 ARG A O 1
ATOM 2105 N N . GLY A 1 274 ? -6.059 11.056 5.565 1.00 96.00 274 GLY A N 1
ATOM 2106 C CA . GLY A 1 274 ? -7.472 11.192 5.911 1.00 96.00 274 GLY A CA 1
ATOM 2107 C C . GLY A 1 2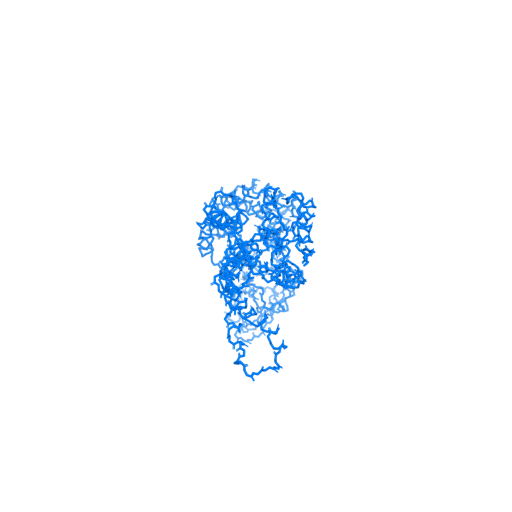74 ? -7.878 10.307 7.092 1.00 96.00 274 GLY A C 1
ATOM 2108 O O . GLY A 1 274 ? -8.585 10.766 7.989 1.00 96.00 274 GLY A O 1
ATOM 2109 N N . ASP A 1 275 ? -7.369 9.071 7.159 1.00 91.56 275 ASP A N 1
ATOM 2110 C CA . ASP A 1 275 ? -7.528 8.183 8.318 1.00 91.56 275 ASP A CA 1
ATOM 2111 C C . ASP A 1 275 ? -6.938 8.855 9.568 1.00 91.56 275 ASP A C 1
ATOM 2113 O O . ASP A 1 275 ? -7.607 8.947 10.592 1.00 91.56 275 ASP A O 1
ATOM 2117 N N . ALA A 1 276 ? -5.717 9.393 9.472 1.00 91.19 276 ALA A N 1
ATOM 2118 C CA . ALA A 1 276 ? -5.065 10.071 10.588 1.00 91.19 276 ALA A CA 1
ATOM 2119 C C . ALA A 1 276 ? -5.774 11.375 11.006 1.00 91.19 276 ALA A C 1
ATOM 2121 O O . ALA A 1 276 ? -5.887 11.643 12.199 1.00 91.19 276 ALA A O 1
ATOM 2122 N N . TYR A 1 277 ? -6.297 12.162 10.062 1.00 94.50 277 TYR A N 1
ATOM 2123 C CA . TYR A 1 277 ? -7.114 13.339 10.366 1.00 94.50 277 TYR A CA 1
ATOM 2124 C C . TYR A 1 277 ? -8.404 12.959 11.092 1.00 94.50 277 TYR A C 1
ATOM 2126 O O . TYR A 1 277 ? -8.742 13.590 12.093 1.00 94.50 277 TYR A O 1
ATOM 2134 N N . ARG A 1 278 ? -9.092 11.899 10.649 1.00 91.62 278 ARG A N 1
ATOM 2135 C CA . ARG A 1 278 ? -10.286 11.379 11.328 1.00 91.62 278 ARG A CA 1
ATOM 2136 C C . ARG A 1 278 ? -9.957 10.912 12.744 1.00 91.62 278 ARG A C 1
ATOM 2138 O O . ARG A 1 278 ? -10.689 11.255 13.668 1.00 91.62 278 ARG A O 1
ATOM 2145 N N . ASP A 1 279 ? -8.864 10.169 12.913 1.00 85.56 279 ASP A N 1
ATOM 2146 C CA . ASP A 1 279 ? -8.410 9.687 14.222 1.00 85.56 279 ASP A CA 1
ATOM 2147 C C . ASP A 1 279 ? -8.042 10.865 15.162 1.00 85.56 279 ASP A C 1
ATOM 2149 O O . ASP A 1 279 ? -8.161 10.739 16.377 1.00 85.56 279 ASP A O 1
ATOM 2153 N N . ASN A 1 280 ? -7.660 12.026 14.608 1.00 88.12 280 ASN A N 1
ATOM 2154 C CA . ASN A 1 280 ? -7.368 13.269 15.338 1.00 88.12 280 ASN A CA 1
ATOM 2155 C C . ASN A 1 280 ? -8.580 14.218 15.488 1.00 88.12 280 ASN A C 1
ATOM 2157 O O . ASN A 1 280 ? -8.423 15.357 15.925 1.00 88.12 280 ASN A O 1
ATOM 2161 N N . GLY A 1 281 ? -9.781 13.800 15.071 1.00 89.38 281 GLY A N 1
ATOM 2162 C CA . GLY A 1 281 ? -11.001 14.618 15.125 1.00 89.38 281 GLY A CA 1
ATOM 2163 C C . GLY A 1 281 ? -11.088 15.745 14.083 1.00 89.38 281 GLY A C 1
ATOM 2164 O O . GLY A 1 281 ? -11.995 16.571 14.139 1.00 89.38 281 GLY A O 1
ATOM 2165 N N . GLN A 1 282 ? -10.166 15.799 13.121 1.00 95.56 282 GLN A N 1
ATOM 2166 C CA . GLN A 1 282 ? -10.092 16.828 12.079 1.00 95.56 282 GLN A CA 1
ATOM 2167 C C . GLN A 1 282 ? -10.905 16.410 10.843 1.00 95.56 282 GLN A C 1
ATOM 2169 O O . GLN A 1 282 ? -10.354 16.151 9.773 1.00 95.56 282 GLN A O 1
ATOM 2174 N N . TYR A 1 283 ? -12.227 16.300 10.991 1.00 95.50 283 TYR A N 1
ATOM 2175 C CA . TYR A 1 283 ? -13.082 15.659 9.985 1.00 95.50 283 TYR A CA 1
ATOM 2176 C C . TYR A 1 283 ? -13.133 16.387 8.640 1.00 95.50 283 TYR A C 1
ATOM 2178 O O . TYR A 1 283 ? -13.104 15.716 7.615 1.00 95.50 283 TYR A O 1
ATOM 2186 N N . ASP A 1 284 ? -13.118 17.721 8.619 1.00 96.75 284 ASP A N 1
ATOM 2187 C CA . ASP A 1 284 ? -13.143 18.488 7.363 1.00 96.75 284 ASP A CA 1
ATOM 2188 C C . ASP A 1 284 ? -11.884 18.254 6.508 1.00 96.75 284 ASP A C 1
ATOM 2190 O O . ASP A 1 284 ? -11.956 18.160 5.282 1.00 96.75 284 ASP A O 1
ATOM 2194 N N . LEU A 1 285 ? -10.716 18.124 7.151 1.00 97.81 285 LEU A N 1
ATOM 2195 C CA . LEU A 1 285 ? -9.467 17.773 6.465 1.00 97.81 285 LEU A CA 1
ATOM 2196 C C . LEU A 1 285 ? -9.492 16.316 5.996 1.00 97.81 285 LEU A C 1
ATOM 2198 O O . LEU A 1 285 ? -9.013 16.008 4.907 1.00 97.81 285 LEU A O 1
ATOM 2202 N N . ALA A 1 286 ? -10.087 15.424 6.794 1.00 97.62 286 ALA A N 1
ATOM 2203 C CA . ALA A 1 286 ? -10.253 14.030 6.414 1.00 97.62 286 ALA A CA 1
ATOM 2204 C C . ALA A 1 286 ? -11.129 13.887 5.162 1.00 97.62 286 ALA A C 1
ATOM 2206 O O . ALA A 1 286 ? -10.732 13.197 4.228 1.00 97.62 286 ALA A O 1
ATOM 2207 N N . THR A 1 287 ? -12.284 14.562 5.108 1.00 98.06 287 THR A N 1
ATOM 2208 C CA . THR A 1 287 ? -13.176 14.517 3.939 1.00 98.06 287 THR A CA 1
ATOM 2209 C C . THR A 1 287 ? -12.485 15.042 2.683 1.00 98.06 287 THR A C 1
ATOM 2211 O O . THR A 1 287 ? -12.574 14.390 1.652 1.00 98.06 287 THR A O 1
ATOM 2214 N N . GLN A 1 288 ? -11.715 16.135 2.783 1.00 97.88 288 GLN A N 1
ATOM 2215 C CA . GLN A 1 288 ? -10.944 16.674 1.651 1.00 97.88 288 GLN A CA 1
ATOM 2216 C C . GLN A 1 288 ? -9.937 15.663 1.091 1.00 97.88 288 GLN A C 1
ATOM 2218 O O . GLN A 1 288 ? -9.820 15.513 -0.124 1.00 97.88 288 GLN A O 1
ATOM 2223 N N . ASP A 1 289 ? -9.213 14.960 1.965 1.00 98.06 289 ASP A N 1
ATOM 2224 C CA . ASP A 1 289 ? -8.251 13.947 1.534 1.00 98.06 289 ASP A CA 1
ATOM 2225 C C . ASP A 1 289 ? -8.943 12.727 0.907 1.00 98.06 289 ASP A C 1
ATOM 2227 O O . ASP A 1 289 ? -8.456 12.202 -0.095 1.00 98.06 289 ASP A O 1
ATOM 2231 N N . TYR A 1 290 ? -10.083 12.281 1.443 1.00 98.06 290 TYR A N 1
ATOM 2232 C CA . TYR A 1 290 ? -10.834 11.179 0.837 1.00 98.06 290 TYR A CA 1
ATOM 2233 C C . TYR A 1 290 ? -11.444 11.554 -0.511 1.00 98.06 290 TYR A C 1
ATOM 2235 O O . TYR A 1 290 ? -11.341 10.758 -1.440 1.00 98.06 290 TYR A O 1
ATOM 2243 N N . ASP A 1 291 ? -12.017 12.751 -0.644 1.00 97.88 291 ASP A N 1
ATOM 2244 C CA . ASP A 1 291 ? -12.544 13.241 -1.920 1.00 97.88 291 ASP A CA 1
ATOM 2245 C C . ASP A 1 291 ? -11.423 13.301 -2.967 1.00 97.88 291 ASP A C 1
ATOM 2247 O O . ASP A 1 291 ? -11.547 12.727 -4.047 1.00 97.88 291 ASP A O 1
ATOM 2251 N N . ALA A 1 292 ? -10.259 13.853 -2.606 1.00 96.56 292 ALA A N 1
ATOM 2252 C CA . ALA A 1 292 ? -9.091 13.859 -3.483 1.00 96.56 292 ALA A CA 1
ATOM 2253 C C . ALA A 1 292 ? -8.587 12.442 -3.823 1.00 96.56 292 ALA A C 1
ATOM 2255 O O . ALA A 1 292 ? -8.027 12.226 -4.898 1.00 96.56 292 ALA A O 1
ATOM 2256 N N . ALA A 1 293 ? -8.743 11.465 -2.925 1.00 95.25 293 ALA A N 1
ATOM 2257 C CA . ALA A 1 293 ? -8.394 10.075 -3.204 1.00 95.25 293 ALA A CA 1
ATOM 2258 C C . ALA A 1 293 ? -9.385 9.408 -4.171 1.00 95.25 293 ALA A C 1
ATOM 2260 O O . ALA A 1 293 ? -8.947 8.640 -5.028 1.00 95.25 293 ALA A O 1
ATOM 2261 N N . ILE A 1 294 ? -10.680 9.721 -4.059 1.00 95.06 294 ILE A N 1
ATOM 2262 C CA . ILE A 1 294 ? -11.754 9.249 -4.948 1.00 95.06 294 ILE A CA 1
ATOM 2263 C C . ILE A 1 294 ? -11.620 9.877 -6.339 1.00 95.06 294 ILE A C 1
ATOM 2265 O O . ILE A 1 294 ? -11.801 9.185 -7.335 1.00 95.06 294 ILE A O 1
ATOM 2269 N N . ASP A 1 295 ? -11.225 11.149 -6.428 1.00 94.50 295 ASP A N 1
ATOM 2270 C CA . ASP A 1 295 ? -10.928 11.809 -7.706 1.00 94.50 295 ASP A CA 1
ATOM 2271 C C . ASP A 1 295 ? -9.784 11.112 -8.463 1.00 94.50 295 ASP A C 1
ATOM 2273 O O . ASP A 1 295 ? -9.764 11.080 -9.694 1.00 94.50 295 ASP A O 1
ATOM 2277 N N . LEU A 1 296 ? -8.818 10.544 -7.729 1.00 87.38 296 LEU A N 1
ATOM 2278 C CA . LEU A 1 296 ? -7.711 9.772 -8.299 1.00 87.38 296 LEU A CA 1
ATOM 2279 C C . LEU A 1 296 ? -8.087 8.317 -8.603 1.00 87.38 296 LEU A C 1
ATOM 2281 O O . LEU A 1 296 ? -7.579 7.752 -9.571 1.00 87.38 296 LEU A O 1
ATOM 2285 N N . ASP A 1 297 ? -8.913 7.707 -7.756 1.00 85.19 297 ASP A N 1
ATOM 2286 C CA . ASP A 1 297 ? -9.395 6.333 -7.885 1.00 85.19 297 ASP A CA 1
ATOM 2287 C C . ASP A 1 297 ? -10.874 6.238 -7.462 1.00 85.19 297 ASP A C 1
ATOM 2289 O O . ASP A 1 297 ? -11.181 5.992 -6.287 1.00 85.19 297 ASP A O 1
ATOM 2293 N N . PRO A 1 298 ? -11.805 6.376 -8.426 1.00 87.50 298 PRO A N 1
ATOM 2294 C CA . PRO A 1 298 ? -13.241 6.313 -8.158 1.00 87.50 298 PRO A CA 1
ATOM 2295 C C . PRO A 1 298 ? -13.730 4.946 -7.668 1.00 87.50 298 PRO A C 1
ATOM 2297 O O . PRO A 1 298 ? -14.862 4.832 -7.197 1.00 87.50 298 PRO A O 1
ATOM 2300 N N . THR A 1 299 ? -12.906 3.901 -7.798 1.00 85.62 299 THR A N 1
ATOM 2301 C CA . THR A 1 299 ? -13.237 2.532 -7.383 1.00 85.62 299 THR A CA 1
ATOM 2302 C C . THR A 1 299 ? -12.734 2.198 -5.979 1.00 85.62 299 THR A C 1
ATOM 2304 O O . THR A 1 299 ? -12.977 1.099 -5.477 1.00 85.62 299 THR A O 1
ATOM 2307 N N . SER A 1 300 ? -12.083 3.152 -5.308 1.00 87.38 300 SER A N 1
ATOM 2308 C CA . SER A 1 300 ? -11.528 2.959 -3.974 1.00 87.38 300 SER A CA 1
ATOM 2309 C C . SER A 1 300 ? -12.619 2.825 -2.909 1.00 87.38 300 SER A C 1
ATOM 2311 O O . SER A 1 300 ? -13.079 3.801 -2.308 1.00 87.38 300 SER A O 1
ATOM 2313 N N . VAL A 1 301 ? -12.975 1.575 -2.604 1.00 90.88 301 VAL A N 1
ATOM 2314 C CA . VAL A 1 301 ? -13.849 1.202 -1.479 1.00 90.88 301 VAL A CA 1
ATOM 2315 C C . VAL A 1 301 ? -13.347 1.820 -0.176 1.00 90.88 301 VAL A C 1
ATOM 2317 O O . VAL A 1 301 ? -14.131 2.322 0.631 1.00 90.88 301 VAL A O 1
ATOM 2320 N N . ARG A 1 302 ? -12.023 1.823 0.021 1.00 90.25 302 ARG A N 1
ATOM 2321 C CA . ARG A 1 302 ? -11.397 2.325 1.242 1.00 90.25 302 ARG A CA 1
ATOM 2322 C C . ARG A 1 302 ? -11.588 3.836 1.398 1.00 90.25 302 ARG A C 1
ATOM 2324 O O . ARG A 1 302 ? -11.922 4.288 2.490 1.00 90.25 302 ARG A O 1
ATOM 2331 N N . ALA A 1 303 ? -11.438 4.604 0.317 1.00 94.12 303 ALA A N 1
ATOM 2332 C CA . ALA A 1 303 ? -11.690 6.041 0.348 1.00 94.12 303 ALA A CA 1
ATOM 2333 C C . ALA A 1 303 ? -13.177 6.357 0.587 1.00 94.12 303 ALA A C 1
ATOM 2335 O O . ALA A 1 303 ? -13.482 7.211 1.415 1.00 94.12 303 ALA A O 1
ATOM 2336 N N . LEU A 1 304 ? -14.097 5.622 -0.051 1.00 95.44 304 LEU A N 1
ATOM 2337 C CA . LEU A 1 304 ? -15.546 5.776 0.154 1.00 95.44 304 LEU A CA 1
ATOM 2338 C C . LEU A 1 304 ? -15.973 5.469 1.597 1.00 95.44 304 LEU A C 1
ATOM 2340 O O . LEU A 1 304 ? -16.691 6.254 2.218 1.00 95.44 304 LEU A O 1
ATOM 2344 N N . ALA A 1 305 ? -15.506 4.354 2.161 1.00 94.06 305 ALA A N 1
ATOM 2345 C CA . ALA A 1 305 ? -15.795 3.994 3.547 1.00 94.06 305 ALA A CA 1
ATOM 2346 C C . ALA A 1 305 ? -15.187 5.004 4.534 1.00 94.06 305 ALA A C 1
ATOM 2348 O O . ALA A 1 305 ? -15.851 5.422 5.486 1.00 94.06 305 ALA A O 1
ATOM 2349 N N . GLY A 1 306 ? -13.949 5.440 4.282 1.00 94.06 306 GLY A N 1
ATOM 2350 C CA . GLY A 1 306 ? -13.277 6.472 5.063 1.00 94.06 306 GLY A CA 1
ATOM 2351 C C . GLY A 1 306 ? -14.023 7.809 5.051 1.00 94.06 306 GLY A C 1
ATOM 2352 O O . GLY A 1 306 ? -14.233 8.391 6.121 1.00 94.06 306 GLY A O 1
ATOM 2353 N N . LEU A 1 307 ? -14.488 8.242 3.872 1.00 96.94 307 LEU A N 1
ATOM 2354 C CA . LEU A 1 307 ? -15.310 9.437 3.674 1.00 96.94 307 LEU A CA 1
ATOM 2355 C C . LEU A 1 307 ? -16.611 9.349 4.465 1.00 96.94 307 LEU A C 1
ATOM 2357 O O . LEU A 1 307 ? -16.938 10.263 5.224 1.00 96.94 307 LEU A O 1
ATOM 2361 N N . GLY A 1 308 ? -17.327 8.232 4.336 1.00 95.62 308 GLY A N 1
ATOM 2362 C CA . GLY A 1 308 ? -18.578 8.027 5.051 1.00 95.62 308 GLY A CA 1
ATOM 2363 C C . GLY A 1 308 ? -18.387 8.057 6.569 1.00 95.62 308 GLY A C 1
ATOM 2364 O O . GLY A 1 308 ? -19.134 8.738 7.271 1.00 95.62 308 GLY A O 1
ATOM 2365 N N . LEU A 1 309 ? -17.329 7.421 7.087 1.00 93.00 309 LEU A N 1
ATOM 2366 C CA . LEU A 1 309 ? -16.962 7.490 8.506 1.00 93.00 309 LEU A CA 1
ATOM 2367 C C . LEU A 1 309 ? -16.632 8.917 8.966 1.00 93.00 309 LEU A C 1
ATOM 2369 O O . LEU A 1 309 ? -17.062 9.317 10.049 1.00 93.00 309 LEU A O 1
ATOM 2373 N N . ALA A 1 310 ? -15.890 9.688 8.166 1.00 94.94 310 ALA A N 1
ATOM 2374 C CA . ALA A 1 310 ? -15.571 11.079 8.482 1.00 94.94 310 ALA A CA 1
ATOM 2375 C C . ALA A 1 310 ? -16.834 11.955 8.512 1.00 94.94 310 ALA A C 1
ATOM 2377 O O . ALA A 1 310 ? -17.028 12.700 9.470 1.00 94.94 310 ALA A O 1
ATOM 2378 N N . LYS A 1 311 ? -17.737 11.805 7.533 1.00 95.69 311 LYS A N 1
ATOM 2379 C CA . LYS A 1 311 ? -19.030 12.510 7.486 1.00 95.69 311 LYS A CA 1
ATOM 2380 C C . LYS A 1 311 ? -19.919 12.172 8.679 1.00 95.69 311 LYS A C 1
ATOM 2382 O O . LYS A 1 311 ? -20.452 13.085 9.306 1.00 95.69 311 LYS A O 1
ATOM 2387 N N . LEU A 1 312 ? -20.017 10.889 9.041 1.00 90.69 312 LEU A N 1
ATOM 2388 C CA . LEU A 1 312 ? -20.737 10.453 10.241 1.00 90.69 312 LEU A CA 1
ATOM 2389 C C . LEU A 1 312 ? -20.190 11.131 11.502 1.00 90.69 312 LEU A C 1
ATOM 2391 O O . LEU A 1 312 ? -20.961 11.637 12.313 1.00 90.69 312 LEU A O 1
ATOM 2395 N N . ASN A 1 313 ? -18.865 11.160 11.662 1.00 88.31 313 ASN A N 1
ATOM 2396 C CA . ASN A 1 313 ? -18.231 11.759 12.836 1.00 88.31 313 ASN A CA 1
ATOM 2397 C C . ASN A 1 313 ? -18.343 13.294 12.853 1.00 88.31 313 ASN A C 1
ATOM 2399 O O . ASN A 1 313 ? -18.332 13.887 13.928 1.00 88.31 313 ASN A O 1
ATOM 2403 N N . ASN A 1 314 ? -18.522 13.920 11.686 1.00 92.62 314 ASN A N 1
ATOM 2404 C CA . ASN A 1 314 ? -18.806 15.349 11.536 1.00 92.62 314 ASN A CA 1
ATOM 2405 C C . ASN A 1 314 ? -20.305 15.697 11.679 1.00 92.62 314 ASN A C 1
ATOM 2407 O O . ASN A 1 314 ? -20.713 16.824 11.414 1.00 92.62 314 ASN A O 1
ATOM 2411 N N . GLY A 1 315 ? -21.158 14.729 12.034 1.00 89.50 315 GLY A N 1
ATOM 2412 C CA . GLY A 1 315 ? -22.604 14.920 12.196 1.00 89.50 315 GLY A CA 1
ATOM 2413 C C . GLY A 1 315 ? -23.422 14.845 10.901 1.00 89.50 315 GLY A C 1
ATOM 2414 O O . GLY A 1 315 ? -24.653 14.782 10.963 1.00 89.50 315 GLY A O 1
ATOM 2415 N N . ASN A 1 316 ? -22.783 14.761 9.729 1.00 93.38 316 ASN A N 1
ATOM 2416 C CA . ASN A 1 316 ? -23.466 14.556 8.452 1.00 93.38 316 ASN A CA 1
ATOM 2417 C C . ASN A 1 316 ? -23.858 13.077 8.276 1.00 93.38 316 ASN A C 1
ATOM 2419 O O . ASN A 1 316 ? -23.224 12.290 7.569 1.00 93.38 316 ASN A O 1
ATOM 2423 N N . THR A 1 317 ? -24.919 12.697 8.986 1.00 90.81 317 THR A N 1
ATOM 2424 C CA . THR A 1 317 ? -25.311 11.295 9.145 1.00 90.81 317 THR A CA 1
ATOM 2425 C C . THR A 1 317 ? -25.881 10.688 7.862 1.00 90.81 317 THR A C 1
ATOM 2427 O O . THR A 1 317 ? -25.595 9.533 7.552 1.00 90.81 317 THR A O 1
ATOM 2430 N N . ALA A 1 318 ? -26.692 11.446 7.117 1.00 93.94 318 ALA A N 1
ATOM 2431 C CA . ALA A 1 318 ? -27.366 10.945 5.920 1.00 93.94 318 ALA A CA 1
ATOM 2432 C C . ALA A 1 318 ? -26.359 10.609 4.810 1.00 93.94 318 ALA A C 1
ATOM 2434 O O . ALA A 1 318 ? -26.335 9.473 4.330 1.00 93.94 318 ALA A O 1
ATOM 2435 N N . ASP A 1 319 ? -25.475 11.554 4.482 1.00 94.56 319 ASP A N 1
ATOM 2436 C CA . ASP A 1 319 ? -24.460 11.356 3.445 1.00 94.56 319 ASP A CA 1
ATOM 2437 C C . ASP A 1 319 ? -23.448 10.288 3.866 1.00 94.56 319 ASP A C 1
ATOM 2439 O O . ASP A 1 319 ? -23.082 9.425 3.071 1.00 94.56 319 ASP A O 1
ATOM 2443 N N . GLY A 1 320 ? -23.053 10.282 5.146 1.00 94.62 320 GLY A N 1
ATOM 2444 C CA . GLY A 1 320 ? -22.129 9.280 5.670 1.00 94.62 320 GLY A CA 1
ATOM 2445 C C . GLY A 1 320 ? -22.656 7.847 5.535 1.00 94.62 320 GLY A C 1
ATOM 2446 O O . GLY A 1 320 ? -21.922 6.954 5.108 1.00 94.62 320 GLY A O 1
ATOM 2447 N N . LYS A 1 321 ? -23.946 7.621 5.833 1.00 92.38 321 LYS A N 1
ATOM 2448 C CA . LYS A 1 321 ? -24.596 6.312 5.635 1.00 92.38 321 LYS A CA 1
ATOM 2449 C C . LYS A 1 321 ? -24.689 5.931 4.159 1.00 92.38 321 LYS A C 1
ATOM 2451 O O . LYS A 1 321 ? -24.497 4.760 3.836 1.00 92.38 321 LYS A O 1
ATOM 2456 N N . ALA A 1 322 ? -24.961 6.891 3.276 1.00 95.00 322 ALA A N 1
ATOM 2457 C CA . ALA A 1 322 ? -25.020 6.642 1.839 1.00 95.00 322 ALA A CA 1
ATOM 2458 C C . ALA A 1 322 ? -23.657 6.192 1.282 1.00 95.00 322 ALA A C 1
ATOM 2460 O O . ALA A 1 322 ? -23.590 5.190 0.567 1.00 95.00 322 ALA A O 1
ATOM 2461 N N . ASP A 1 323 ? -22.568 6.865 1.663 1.00 95.56 323 ASP A N 1
ATOM 2462 C CA . ASP A 1 323 ? -21.212 6.521 1.215 1.00 95.56 323 ASP A CA 1
ATOM 2463 C C . ASP A 1 323 ? -20.754 5.151 1.741 1.00 95.56 323 ASP A C 1
ATOM 2465 O O . ASP A 1 323 ? -20.227 4.339 0.979 1.00 95.56 323 ASP A O 1
ATOM 2469 N N . ILE A 1 324 ? -21.035 4.834 3.011 1.00 93.44 324 ILE A N 1
ATOM 2470 C CA . ILE A 1 324 ? -20.774 3.497 3.577 1.00 93.44 324 ILE A CA 1
ATOM 2471 C C . ILE A 1 324 ? -21.612 2.426 2.870 1.00 93.44 324 ILE A C 1
ATOM 2473 O O . ILE A 1 324 ? -21.109 1.339 2.585 1.00 93.44 324 ILE A O 1
ATOM 2477 N N . GLY A 1 325 ? -22.879 2.719 2.566 1.00 92.75 325 GLY A N 1
ATOM 2478 C CA . GLY A 1 325 ? -23.754 1.815 1.822 1.00 92.75 325 GLY A CA 1
ATOM 2479 C C . GLY A 1 325 ? -23.195 1.483 0.439 1.00 92.75 325 GLY A C 1
ATOM 2480 O O . GLY A 1 325 ? -23.181 0.318 0.050 1.00 92.75 325 GLY A O 1
ATOM 2481 N N . ARG A 1 326 ? -22.658 2.484 -0.271 1.00 93.50 326 ARG A N 1
ATOM 2482 C CA . ARG A 1 326 ? -21.961 2.285 -1.552 1.00 93.50 326 ARG A CA 1
ATOM 2483 C C . ARG A 1 326 ? -20.698 1.443 -1.387 1.00 93.50 326 ARG A C 1
ATOM 2485 O O . ARG A 1 326 ? -20.507 0.504 -2.152 1.00 93.50 326 ARG A O 1
ATOM 2492 N N . ALA A 1 327 ? -19.879 1.726 -0.373 1.00 92.31 327 ALA A N 1
ATOM 2493 C CA . ALA A 1 327 ? -18.679 0.938 -0.096 1.00 92.31 327 ALA A CA 1
ATOM 2494 C C . ALA A 1 327 ? -19.015 -0.545 0.151 1.00 92.31 327 ALA A C 1
ATOM 2496 O O . ALA A 1 327 ? -18.388 -1.414 -0.442 1.00 92.31 327 ALA A O 1
ATOM 2497 N N . ARG A 1 328 ? -20.065 -0.838 0.931 1.00 90.50 328 ARG A N 1
ATOM 2498 C CA . ARG A 1 328 ? -20.540 -2.211 1.198 1.00 90.50 328 ARG A CA 1
ATOM 2499 C C . ARG A 1 328 ? -21.110 -2.924 -0.029 1.00 90.50 328 ARG A C 1
ATOM 2501 O O . ARG A 1 328 ? -21.014 -4.141 -0.121 1.00 90.50 328 ARG A O 1
ATOM 2508 N N . GLN A 1 329 ? -21.730 -2.191 -0.955 1.00 91.81 329 GLN A N 1
ATOM 2509 C CA . GLN A 1 329 ? -22.204 -2.770 -2.218 1.00 91.81 329 GLN A CA 1
ATOM 2510 C C . GLN A 1 329 ? -21.042 -3.205 -3.115 1.00 91.81 329 GLN A C 1
ATOM 2512 O O . GLN A 1 329 ? -21.175 -4.183 -3.845 1.00 91.81 329 GLN A O 1
ATOM 2517 N N . MET A 1 330 ? -19.927 -2.473 -3.071 1.00 86.44 330 MET A N 1
ATOM 2518 C CA . MET A 1 330 ? -18.717 -2.798 -3.826 1.00 86.44 330 MET A CA 1
ATOM 2519 C C . MET A 1 330 ? -17.911 -3.914 -3.156 1.00 86.44 330 MET A C 1
ATOM 2521 O O . MET A 1 330 ? -17.406 -4.795 -3.845 1.00 86.44 330 MET A O 1
ATOM 2525 N N . ASP A 1 331 ? -17.815 -3.880 -1.827 1.00 86.56 331 ASP A N 1
ATOM 2526 C CA . ASP A 1 331 ? -17.109 -4.869 -1.019 1.00 86.56 331 ASP A CA 1
ATOM 2527 C C . ASP A 1 331 ? -17.870 -5.137 0.294 1.00 86.56 331 ASP A C 1
ATOM 2529 O O . ASP A 1 331 ? -17.816 -4.331 1.235 1.00 86.56 331 ASP A O 1
ATOM 2533 N N . PRO A 1 332 ? -18.576 -6.277 0.389 1.00 85.19 332 PRO A N 1
ATOM 2534 C CA . PRO A 1 332 ? -19.262 -6.687 1.610 1.00 85.19 332 PRO A CA 1
ATOM 2535 C C . PRO A 1 332 ? -18.332 -6.880 2.819 1.00 85.19 332 PRO A C 1
ATOM 2537 O O . PRO A 1 332 ? -18.802 -6.791 3.953 1.00 85.19 332 PRO A O 1
ATOM 2540 N N . GLU A 1 333 ? -17.031 -7.107 2.608 1.00 80.19 333 GLU A N 1
ATOM 2541 C CA . GLU A 1 333 ? -16.034 -7.335 3.662 1.00 80.19 333 GLU A CA 1
ATOM 2542 C C . GLU A 1 333 ? -15.319 -6.047 4.102 1.00 80.19 333 GLU A C 1
ATOM 2544 O O . GLU A 1 333 ? -14.410 -6.088 4.929 1.00 80.19 333 GLU A O 1
ATOM 2549 N N . VAL A 1 334 ? -15.769 -4.866 3.655 1.00 81.88 334 VAL A N 1
ATOM 2550 C CA . VAL A 1 334 ? -15.177 -3.565 4.038 1.00 81.88 334 VAL A CA 1
ATOM 2551 C C . VAL A 1 334 ? -15.090 -3.344 5.561 1.00 81.88 334 VAL A C 1
ATOM 2553 O O . VAL A 1 334 ? -14.260 -2.568 6.039 1.00 81.88 334 VAL A O 1
ATOM 2556 N N . GLY A 1 335 ? -15.920 -4.042 6.346 1.00 77.94 335 GLY A N 1
ATOM 2557 C CA . GLY A 1 335 ? -15.867 -4.047 7.811 1.00 77.94 335 GLY A CA 1
ATOM 2558 C C . GLY A 1 335 ? -14.607 -4.688 8.410 1.00 77.94 335 GLY A C 1
ATOM 2559 O O . GLY A 1 335 ? -14.261 -4.357 9.540 1.00 77.94 335 GLY A O 1
ATOM 2560 N N . GLU A 1 336 ? -13.898 -5.540 7.665 1.00 73.69 336 GLU A N 1
ATOM 2561 C CA . GLU A 1 336 ? -12.585 -6.076 8.057 1.00 73.69 336 GLU A CA 1
ATOM 2562 C C . GLU A 1 336 ? -11.487 -5.005 7.923 1.00 73.69 336 GLU A C 1
ATOM 2564 O O . GLU A 1 336 ? -10.555 -4.948 8.722 1.00 73.69 336 GLU A O 1
ATOM 2569 N N . VAL A 1 337 ? -11.626 -4.092 6.953 1.00 74.12 337 VAL A N 1
ATOM 2570 C CA . VAL A 1 337 ? -10.712 -2.949 6.760 1.00 74.12 337 VAL A CA 1
ATOM 2571 C C . VAL A 1 337 ? -11.011 -1.815 7.749 1.00 74.12 337 VAL A C 1
ATOM 2573 O O . VAL A 1 337 ? -10.090 -1.144 8.224 1.00 74.12 337 VAL A O 1
ATOM 2576 N N . TYR A 1 338 ? -12.293 -1.606 8.066 1.00 80.94 338 TYR A N 1
ATOM 2577 C CA . TYR A 1 338 ? -12.785 -0.598 9.008 1.00 80.94 338 TYR A CA 1
ATOM 2578 C C . TYR A 1 338 ? -13.644 -1.236 10.110 1.00 80.94 338 TYR A C 1
ATOM 2580 O O . TYR A 1 338 ? -14.879 -1.228 10.014 1.00 80.94 338 TYR A O 1
ATOM 2588 N N . PRO A 1 339 ? -13.025 -1.752 11.189 1.00 79.69 339 PRO A N 1
ATOM 2589 C CA . PRO A 1 339 ? -13.749 -2.423 12.268 1.00 79.69 339 PRO A CA 1
ATOM 2590 C C . PRO A 1 339 ? -14.769 -1.515 12.978 1.00 79.69 339 PRO A C 1
ATOM 2592 O O . PRO A 1 339 ? -15.741 -2.015 13.553 1.00 79.69 339 PRO A O 1
ATOM 2595 N N . GLU A 1 340 ? -14.618 -0.186 12.877 1.00 83.81 340 GLU A N 1
ATOM 2596 C CA . GLU A 1 340 ? -15.601 0.808 13.330 1.00 83.81 340 GLU A CA 1
ATOM 2597 C C . GLU A 1 340 ? -16.989 0.563 12.726 1.00 83.81 340 GLU A C 1
ATOM 2599 O O . GLU A 1 340 ? -18.004 0.748 13.400 1.00 83.81 340 GLU A O 1
ATOM 2604 N N . LEU A 1 341 ? -17.045 0.145 11.456 1.00 85.94 341 LEU A N 1
ATOM 2605 C CA . LEU A 1 341 ? -18.300 -0.134 10.761 1.00 85.94 341 LEU A CA 1
ATOM 2606 C C . LEU A 1 341 ? -19.019 -1.321 11.395 1.00 85.94 341 LEU A C 1
ATOM 2608 O O . LEU A 1 341 ? -20.229 -1.262 11.604 1.00 85.94 341 LEU A O 1
ATOM 2612 N N . ARG A 1 342 ? -18.271 -2.369 11.756 1.00 85.25 342 ARG A N 1
ATOM 2613 C CA . ARG A 1 342 ? -18.823 -3.565 12.398 1.00 85.25 342 ARG A CA 1
ATOM 2614 C C . ARG A 1 342 ? -19.322 -3.263 13.812 1.00 85.25 342 ARG A C 1
ATOM 2616 O O . ARG A 1 342 ? -20.378 -3.743 14.208 1.00 85.25 342 ARG A O 1
ATOM 2623 N N . TYR A 1 343 ? -18.590 -2.444 14.571 1.00 86.31 343 TYR A N 1
ATOM 2624 C CA . TYR A 1 343 ? -18.991 -2.045 15.927 1.00 86.31 343 TYR A CA 1
ATOM 2625 C C . TYR A 1 343 ? -20.265 -1.199 15.904 1.00 86.31 343 TYR A C 1
ATOM 2627 O O . TYR A 1 343 ? -21.164 -1.416 16.716 1.00 86.31 343 TYR A O 1
ATOM 2635 N N . ARG A 1 344 ? -20.357 -0.263 14.954 1.00 84.94 344 ARG A N 1
ATOM 2636 C CA . ARG A 1 344 ? -21.554 0.560 14.755 1.00 84.94 344 ARG A CA 1
ATOM 2637 C C . ARG A 1 344 ? -22.761 -0.271 14.357 1.00 84.94 344 ARG A C 1
ATOM 2639 O O . ARG A 1 344 ? -23.811 -0.109 14.956 1.00 84.94 344 ARG A O 1
ATOM 2646 N N . GLU A 1 345 ? -22.599 -1.197 13.422 1.00 84.81 345 GLU A N 1
ATOM 2647 C CA . GLU A 1 345 ? -23.673 -2.104 13.015 1.00 84.81 345 GLU A CA 1
ATOM 2648 C C . GLU A 1 345 ? -24.173 -2.960 14.181 1.00 84.81 345 GLU A C 1
ATOM 2650 O O . GLU A 1 345 ? -25.373 -3.014 14.436 1.00 84.81 345 GLU A O 1
ATOM 2655 N N . MET A 1 346 ? -23.262 -3.535 14.974 1.00 88.38 346 MET A N 1
ATOM 2656 C CA . MET A 1 346 ? -23.648 -4.250 16.190 1.00 88.38 346 MET A CA 1
ATOM 2657 C C . MET A 1 346 ? -24.422 -3.360 17.172 1.00 88.38 346 MET A C 1
ATOM 2659 O O . MET A 1 346 ? -25.354 -3.844 17.815 1.00 88.38 346 MET A O 1
ATOM 2663 N N . ALA A 1 347 ? -24.029 -2.096 17.332 1.00 88.62 347 ALA A N 1
ATOM 2664 C CA . ALA A 1 347 ? -24.715 -1.157 18.213 1.00 88.62 347 ALA A CA 1
ATOM 2665 C C . ALA A 1 347 ? -26.105 -0.781 17.680 1.00 88.62 347 ALA A C 1
ATOM 2667 O O . ALA A 1 347 ? -27.078 -0.887 18.425 1.00 88.62 347 ALA A O 1
ATOM 2668 N N . ASP A 1 348 ? -26.210 -0.430 16.399 1.00 87.12 348 ASP A N 1
ATOM 2669 C CA . ASP A 1 348 ? -27.470 -0.088 15.734 1.00 87.12 348 ASP A CA 1
ATOM 2670 C C . ASP A 1 348 ? -28.466 -1.258 15.807 1.00 87.12 348 ASP A C 1
ATOM 2672 O O . ASP A 1 348 ? -29.627 -1.065 16.162 1.00 87.12 348 ASP A O 1
ATOM 2676 N N . GLU A 1 349 ? -28.007 -2.490 15.561 1.00 89.75 349 GLU A N 1
ATOM 2677 C CA . GLU A 1 349 ? -28.817 -3.703 15.724 1.00 89.75 349 GLU A CA 1
ATOM 2678 C C . GLU A 1 349 ? -29.253 -3.934 17.173 1.00 89.75 349 GLU A C 1
ATOM 2680 O O . GLU A 1 349 ? -30.393 -4.315 17.425 1.00 89.75 349 GLU A O 1
ATOM 2685 N N . ALA A 1 350 ? -28.342 -3.755 18.136 1.00 91.25 350 ALA A N 1
ATOM 2686 C CA . ALA A 1 350 ? -28.640 -4.009 19.544 1.00 91.25 350 ALA A CA 1
ATOM 2687 C C . ALA A 1 350 ? -29.643 -3.002 20.112 1.00 91.25 350 ALA A C 1
ATOM 2689 O O . ALA A 1 350 ? -30.424 -3.352 20.993 1.00 91.25 350 ALA A O 1
ATOM 2690 N N . LEU A 1 351 ? -29.603 -1.764 19.621 1.00 91.06 351 LEU A N 1
ATOM 2691 C CA . LEU A 1 351 ? -30.486 -0.680 20.039 1.00 91.06 351 LEU A CA 1
ATOM 2692 C C . LEU A 1 351 ? -31.791 -0.631 19.233 1.00 91.06 351 LEU A C 1
ATOM 2694 O O . LEU A 1 351 ? -32.692 0.135 19.578 1.00 91.06 351 LEU A O 1
ATOM 2698 N N . ALA A 1 352 ? -31.935 -1.450 18.187 1.00 92.81 352 ALA A N 1
ATOM 2699 C CA . ALA A 1 352 ? -33.149 -1.508 17.387 1.00 92.81 352 ALA A CA 1
ATOM 2700 C C . ALA A 1 352 ? -34.355 -1.922 18.251 1.00 92.81 352 ALA A C 1
ATOM 2702 O O . ALA A 1 352 ? -34.441 -3.045 18.745 1.00 92.81 352 ALA A O 1
ATOM 2703 N N . GLY A 1 353 ? -35.305 -0.999 18.426 1.00 89.56 353 GLY A N 1
ATOM 2704 C CA . GLY A 1 353 ? -36.504 -1.220 19.241 1.00 89.56 353 GLY A CA 1
ATOM 2705 C C . GLY A 1 353 ? -36.291 -1.094 20.755 1.00 89.56 353 GLY A C 1
ATOM 2706 O O . GLY A 1 353 ? -37.214 -1.391 21.511 1.00 89.56 353 GLY A O 1
ATOM 2707 N N . VAL A 1 354 ? -35.114 -0.648 21.203 1.00 92.56 354 VAL A N 1
ATOM 2708 C CA . VAL A 1 354 ? -34.844 -0.315 22.609 1.00 92.56 354 VAL A CA 1
ATOM 2709 C C . VAL A 1 354 ? -35.335 1.103 22.898 1.00 92.56 354 VAL A C 1
ATOM 2711 O O . VAL A 1 354 ? -35.087 2.020 22.116 1.00 92.56 354 VAL A O 1
ATOM 2714 N N . ASP A 1 355 ? -36.008 1.300 24.034 1.00 90.50 355 ASP A N 1
ATOM 2715 C CA . ASP A 1 355 ? -36.314 2.644 24.523 1.00 90.50 355 ASP A CA 1
ATOM 2716 C C . ASP A 1 355 ? -35.018 3.336 24.963 1.00 90.50 355 ASP A C 1
ATOM 2718 O O . ASP A 1 355 ? -34.416 2.983 25.978 1.00 90.50 355 ASP A O 1
ATOM 2722 N N . LEU A 1 356 ? -34.582 4.328 24.184 1.00 87.94 356 LEU A N 1
ATOM 2723 C CA . LEU A 1 356 ? -33.349 5.072 24.437 1.00 87.94 356 LEU A CA 1
ATOM 2724 C C . LEU A 1 356 ? -33.425 5.958 25.695 1.00 87.94 356 LEU A C 1
ATOM 2726 O O . LEU A 1 356 ? -32.388 6.443 26.148 1.00 87.94 356 LEU A O 1
ATOM 2730 N N . HIS A 1 357 ? -34.616 6.166 26.271 1.00 89.25 357 HIS A N 1
ATOM 2731 C CA . HIS A 1 357 ? -34.789 6.859 27.550 1.00 89.25 357 HIS A CA 1
ATOM 2732 C C . HIS A 1 357 ? -34.625 5.935 28.766 1.00 89.25 357 HIS A C 1
ATOM 2734 O O . HIS A 1 357 ? -34.403 6.427 29.875 1.00 89.25 357 HIS A O 1
ATOM 2740 N N . ASP A 1 358 ? -34.684 4.614 28.577 1.00 89.69 358 ASP A N 1
ATOM 2741 C CA . ASP A 1 358 ? -34.425 3.634 29.629 1.00 89.69 358 ASP A CA 1
ATOM 2742 C C . ASP A 1 358 ? -32.934 3.260 29.651 1.00 89.69 358 ASP A C 1
ATOM 2744 O O . ASP A 1 358 ? -32.451 2.405 28.902 1.00 89.69 358 ASP A O 1
ATOM 2748 N N . ALA A 1 359 ? -32.192 3.892 30.563 1.00 87.06 359 ALA A N 1
ATOM 2749 C CA . ALA A 1 359 ? -30.761 3.654 30.737 1.00 87.06 359 ALA A CA 1
ATOM 2750 C C . ALA A 1 359 ? -30.416 2.181 31.042 1.00 87.06 359 ALA A C 1
ATOM 2752 O O . ALA A 1 359 ? -29.344 1.718 30.649 1.00 87.06 359 ALA A O 1
ATOM 2753 N N . ALA A 1 360 ? -31.306 1.429 31.701 1.00 88.12 360 ALA A N 1
ATOM 2754 C CA . ALA A 1 360 ? -31.081 0.015 32.000 1.00 88.12 360 ALA A CA 1
ATOM 2755 C C . ALA A 1 360 ? -31.302 -0.869 30.761 1.00 88.12 360 ALA A C 1
ATOM 2757 O O . ALA A 1 360 ? -30.548 -1.824 30.526 1.00 88.12 360 ALA A O 1
ATOM 2758 N N . ALA A 1 361 ? -32.296 -0.538 29.931 1.00 89.31 361 ALA A N 1
ATOM 2759 C CA . ALA A 1 361 ? -32.525 -1.215 28.656 1.00 89.31 361 ALA A CA 1
ATOM 2760 C C . ALA A 1 361 ? -31.365 -0.966 27.677 1.00 89.31 361 ALA A C 1
ATOM 2762 O O . ALA A 1 361 ? -30.801 -1.922 27.132 1.00 89.31 361 ALA A O 1
ATOM 2763 N N . VAL A 1 362 ? -30.930 0.292 27.538 1.00 90.50 362 VAL A N 1
ATOM 2764 C CA . VAL A 1 362 ? -29.747 0.674 26.745 1.00 90.50 362 VAL A CA 1
ATOM 2765 C C . VAL A 1 362 ? -28.493 -0.025 27.270 1.00 90.50 362 VAL A C 1
ATOM 2767 O O . VAL A 1 362 ? -27.741 -0.622 26.495 1.00 90.50 362 VAL A O 1
ATOM 2770 N N . GLY A 1 363 ? -28.288 -0.026 28.591 1.00 91.38 363 GLY A N 1
ATOM 2771 C CA . GLY A 1 363 ? -27.158 -0.700 29.222 1.00 91.38 363 GLY A CA 1
ATOM 2772 C C . GLY A 1 363 ? -27.141 -2.203 28.936 1.00 91.38 363 GLY A C 1
ATOM 2773 O O . GLY A 1 363 ? -26.098 -2.768 28.604 1.00 91.38 363 GLY A O 1
ATOM 2774 N N . THR A 1 364 ? -28.298 -2.864 28.985 1.00 91.69 364 THR A N 1
ATOM 2775 C CA . THR A 1 364 ? -28.429 -4.292 28.655 1.00 91.69 364 THR A CA 1
ATOM 2776 C C . THR A 1 364 ? -28.085 -4.573 27.190 1.00 91.69 364 THR A C 1
ATOM 2778 O O . THR A 1 364 ? -27.303 -5.488 26.911 1.00 91.69 364 THR A O 1
ATOM 2781 N N . ALA A 1 365 ? -28.609 -3.769 26.262 1.00 93.31 365 ALA A N 1
ATOM 2782 C CA . ALA A 1 365 ? -28.335 -3.895 24.833 1.00 93.31 365 ALA A CA 1
ATOM 2783 C C . ALA A 1 365 ? -26.842 -3.712 24.515 1.00 93.31 365 ALA A C 1
ATOM 2785 O O . ALA A 1 365 ? -26.218 -4.574 23.888 1.00 93.31 365 ALA A O 1
ATOM 2786 N N . MET A 1 366 ? -26.231 -2.642 25.029 1.00 94.50 366 MET A N 1
ATOM 2787 C CA . MET A 1 366 ? -24.822 -2.335 24.783 1.00 94.50 366 MET A CA 1
ATOM 2788 C C . MET A 1 366 ? -23.869 -3.342 25.442 1.00 94.50 366 MET A C 1
ATOM 2790 O O . MET A 1 366 ? -22.821 -3.660 24.879 1.00 94.50 366 MET A O 1
ATOM 2794 N N . ARG A 1 367 ? -24.239 -3.959 26.571 1.00 94.19 367 ARG A N 1
ATOM 2795 C CA . ARG A 1 367 ? -23.491 -5.111 27.111 1.00 94.19 367 ARG A CA 1
ATOM 2796 C C . ARG A 1 367 ? -23.529 -6.325 26.187 1.00 94.19 367 ARG A C 1
ATOM 2798 O O . ARG A 1 367 ? -22.542 -7.056 26.099 1.00 94.19 367 ARG A O 1
ATOM 2805 N N . GLY A 1 368 ? -24.628 -6.517 25.459 1.00 93.75 368 GLY A N 1
ATOM 2806 C CA . GLY A 1 368 ? -24.723 -7.497 24.377 1.00 93.75 368 GLY A CA 1
ATOM 2807 C C . GLY A 1 368 ? -23.744 -7.214 23.232 1.00 93.75 368 GLY A C 1
ATOM 2808 O O . GLY A 1 368 ? -23.129 -8.146 22.710 1.00 93.75 368 GLY A O 1
ATOM 2809 N N . VAL A 1 369 ? -23.537 -5.939 22.885 1.00 93.88 369 VAL A N 1
ATOM 2810 C CA . VAL A 1 369 ? -22.518 -5.509 21.907 1.00 93.88 369 VAL A CA 1
ATOM 2811 C C . VAL A 1 369 ? -21.116 -5.855 22.402 1.00 93.88 369 VAL A C 1
ATOM 2813 O O . VAL A 1 369 ? -20.388 -6.559 21.706 1.00 93.88 369 VAL A O 1
ATOM 2816 N N . VAL A 1 370 ? -20.768 -5.469 23.636 1.00 94.31 370 VAL A N 1
ATOM 2817 C CA . VAL A 1 370 ? -19.461 -5.794 24.237 1.00 94.31 370 VAL A CA 1
ATOM 2818 C C . VAL A 1 370 ? -19.219 -7.302 24.254 1.00 94.31 370 VAL A C 1
ATOM 2820 O O . VAL A 1 370 ? -18.136 -7.764 23.900 1.00 94.31 370 VAL A O 1
ATOM 2823 N N . ARG A 1 371 ? -20.237 -8.102 24.587 1.00 94.75 371 ARG A N 1
ATOM 2824 C CA . ARG A 1 371 ? -20.143 -9.564 24.519 1.00 94.75 371 ARG A CA 1
ATOM 2825 C C . ARG A 1 371 ? -19.776 -10.052 23.115 1.00 94.75 371 ARG A C 1
ATOM 2827 O O . ARG A 1 371 ? -18.884 -10.890 22.993 1.00 94.75 371 ARG A O 1
ATOM 2834 N N . ARG A 1 372 ? -20.456 -9.561 22.073 1.00 92.12 372 ARG A N 1
ATOM 2835 C CA . ARG A 1 372 ? -20.165 -9.935 20.677 1.00 92.12 372 ARG A CA 1
ATOM 2836 C C . ARG A 1 372 ? -18.746 -9.528 20.270 1.00 92.12 372 ARG A C 1
ATOM 2838 O O . ARG A 1 372 ? -18.056 -10.330 19.646 1.00 92.12 372 ARG A O 1
ATOM 2845 N N . ILE A 1 373 ? -18.285 -8.352 20.700 1.00 89.62 373 ILE A N 1
ATOM 2846 C CA . ILE A 1 373 ? -16.902 -7.898 20.498 1.00 89.62 373 ILE A CA 1
ATOM 2847 C C . ILE A 1 373 ? -15.917 -8.884 21.139 1.00 89.62 373 ILE A C 1
ATOM 2849 O O . ILE A 1 373 ? -15.040 -9.396 20.445 1.00 89.62 373 ILE A O 1
ATOM 2853 N N . LEU A 1 374 ? -16.095 -9.226 22.421 1.00 89.56 374 LEU A N 1
ATOM 2854 C CA . LEU A 1 374 ? -15.209 -10.162 23.125 1.00 89.56 374 LEU A CA 1
ATOM 2855 C C . LEU A 1 374 ? -15.203 -11.569 22.503 1.00 89.56 374 LEU A C 1
ATOM 2857 O O . LEU A 1 374 ? -14.168 -12.226 22.506 1.00 89.56 374 LEU A O 1
ATOM 2861 N N . MET A 1 375 ? -16.333 -12.035 21.958 1.00 87.94 375 MET A N 1
ATOM 2862 C CA . MET A 1 375 ? -16.417 -13.326 21.255 1.00 87.94 375 MET A CA 1
ATOM 2863 C C . MET A 1 375 ? -15.670 -13.342 19.920 1.00 87.94 375 MET A C 1
ATOM 2865 O O . MET A 1 375 ? -15.283 -14.409 19.458 1.00 87.94 375 MET A O 1
ATOM 2869 N N . SER A 1 376 ? -15.506 -12.179 19.291 1.00 80.75 376 SER A N 1
ATOM 2870 C CA . SER A 1 376 ? -14.810 -12.053 18.010 1.00 80.75 376 SER A CA 1
ATOM 2871 C C . SER A 1 376 ? -13.292 -11.927 18.149 1.00 80.75 376 SER A C 1
ATOM 2873 O O . SER A 1 376 ? -12.601 -11.808 17.141 1.00 80.75 376 SER A O 1
ATOM 2875 N N . LEU A 1 377 ? -12.771 -11.913 19.381 1.00 76.75 377 LEU A N 1
ATOM 2876 C CA . LEU A 1 377 ? -11.341 -11.772 19.613 1.00 76.75 377 LEU A CA 1
ATOM 2877 C C . LEU A 1 377 ? -10.601 -13.054 19.220 1.00 76.75 377 LEU A C 1
ATOM 2879 O O . LEU A 1 377 ? -11.030 -14.143 19.614 1.00 76.75 377 LEU A O 1
ATOM 2883 N N . PRO A 1 378 ? -9.486 -12.945 18.474 1.00 63.41 378 PRO A N 1
ATOM 2884 C CA . PRO A 1 378 ? -8.677 -14.106 18.144 1.00 63.41 378 PRO A CA 1
ATOM 2885 C C . PRO A 1 378 ? -8.099 -14.737 19.426 1.00 63.41 378 PRO A C 1
ATOM 2887 O O . PRO A 1 378 ? -7.844 -14.023 20.402 1.00 63.41 378 PRO A O 1
ATOM 2890 N N . PRO A 1 379 ? -7.858 -16.062 19.450 1.00 59.62 379 PRO A N 1
ATOM 2891 C CA . PRO A 1 379 ? -7.143 -16.706 20.547 1.00 59.62 379 PRO A CA 1
ATOM 2892 C C . PRO A 1 379 ? -5.781 -16.034 20.759 1.00 59.62 379 PRO A C 1
ATOM 2894 O O . PRO A 1 379 ? -5.107 -15.674 19.796 1.00 59.62 379 PRO A O 1
ATOM 2897 N N . SER A 1 380 ? -5.350 -15.899 22.015 1.00 52.28 380 SER A N 1
ATOM 2898 C CA . SER A 1 380 ? -4.148 -15.159 22.441 1.00 52.28 380 SER A CA 1
ATOM 2899 C C . SER A 1 380 ? -2.798 -15.756 21.990 1.00 52.28 380 SER A C 1
ATOM 2901 O O . SER A 1 380 ? -1.780 -15.551 22.649 1.00 52.28 380 SER A O 1
ATOM 2903 N N . THR A 1 381 ? -2.773 -16.571 20.936 1.00 42.56 381 THR A N 1
ATOM 2904 C CA . THR A 1 381 ? -1.614 -17.365 20.503 1.00 42.56 381 THR A CA 1
ATOM 2905 C C . THR A 1 381 ? -0.817 -16.743 19.357 1.00 42.56 381 THR A C 1
ATOM 2907 O O . THR A 1 381 ? 0.178 -17.338 18.957 1.00 42.56 381 THR A O 1
ATOM 2910 N N . LEU A 1 382 ? -1.218 -15.587 18.817 1.00 40.91 382 LEU A N 1
ATOM 2911 C CA . LEU A 1 382 ? -0.483 -14.906 17.744 1.00 40.91 382 LEU A CA 1
ATOM 2912 C C . LEU A 1 382 ? 0.479 -13.861 18.342 1.00 40.91 382 LEU A C 1
ATOM 2914 O O . LEU A 1 382 ? 0.006 -12.876 18.909 1.00 40.91 382 LEU A O 1
ATOM 2918 N N . PRO A 1 383 ? 1.812 -14.059 18.261 1.00 38.19 383 PRO A N 1
ATOM 2919 C CA . PRO A 1 383 ? 2.779 -13.202 18.953 1.00 38.19 383 PRO A CA 1
ATOM 2920 C C . PRO A 1 383 ? 2.982 -11.808 18.341 1.00 38.19 383 PRO A C 1
ATOM 2922 O O . PRO A 1 383 ? 3.604 -10.978 18.994 1.00 38.19 383 PRO A O 1
ATOM 2925 N N . ASP A 1 384 ? 2.471 -11.531 17.135 1.00 40.31 384 ASP A N 1
ATOM 2926 C CA . ASP A 1 384 ? 2.971 -10.409 16.319 1.00 40.31 384 ASP A CA 1
ATOM 2927 C C . ASP A 1 384 ? 1.898 -9.494 15.689 1.00 40.31 384 ASP A C 1
ATOM 2929 O O . ASP A 1 384 ? 2.232 -8.644 14.864 1.00 40.31 384 ASP A O 1
ATOM 2933 N N . GLU A 1 385 ? 0.625 -9.578 16.089 1.00 40.41 385 GLU A N 1
ATOM 2934 C CA . GLU A 1 385 ? -0.415 -8.652 15.601 1.00 40.41 385 GLU A CA 1
ATOM 2935 C C . GLU A 1 385 ? -0.916 -7.714 16.709 1.00 40.41 385 GLU A C 1
ATOM 2937 O O . GLU A 1 385 ? -1.730 -8.102 17.537 1.00 40.41 385 GLU A O 1
ATOM 2942 N N . VAL A 1 386 ? -0.368 -6.490 16.695 1.00 51.19 386 VAL A N 1
ATOM 2943 C CA . VAL A 1 386 ? -0.895 -5.174 17.140 1.00 51.19 386 VAL A CA 1
ATOM 2944 C C . VAL A 1 386 ? -1.672 -5.076 18.488 1.00 51.19 386 VAL A C 1
ATOM 2946 O O . VAL A 1 386 ? -2.590 -5.848 18.758 1.00 51.19 386 VAL A O 1
ATOM 2949 N N . PRO A 1 387 ? -1.420 -4.049 19.346 1.00 48.94 387 PRO A N 1
ATOM 2950 C CA . PRO A 1 387 ? -2.087 -3.929 20.637 1.00 48.94 387 PRO A CA 1
ATOM 2951 C C . PRO A 1 387 ? -3.535 -3.488 20.437 1.00 48.94 387 PRO A C 1
ATOM 2953 O O . PRO A 1 387 ? -3.825 -2.306 20.262 1.00 48.94 387 PRO A O 1
ATOM 2956 N N . ASN A 1 388 ? -4.464 -4.432 20.512 1.00 60.28 388 ASN A N 1
ATOM 2957 C CA . ASN A 1 388 ? -5.867 -4.101 20.677 1.00 60.28 388 ASN A CA 1
ATOM 2958 C C . ASN A 1 388 ? -6.132 -3.693 22.131 1.00 60.28 388 ASN A C 1
ATOM 2960 O O . ASN A 1 388 ? -6.562 -4.524 22.923 1.00 60.28 388 ASN A O 1
ATOM 2964 N N . GLU A 1 389 ? -5.833 -2.449 22.504 1.00 73.56 389 GLU A N 1
ATOM 2965 C CA . GLU A 1 389 ? -6.049 -1.958 23.868 1.00 73.56 389 GLU A CA 1
ATOM 2966 C C . GLU A 1 389 ? -7.542 -1.832 24.179 1.00 73.56 389 GLU A C 1
ATOM 2968 O O . GLU A 1 389 ? -8.181 -0.838 23.824 1.00 73.56 389 GLU A O 1
ATOM 2973 N N . ARG A 1 390 ? -8.094 -2.839 24.863 1.00 85.62 390 ARG A N 1
ATOM 2974 C CA . ARG A 1 390 ? -9.476 -2.796 25.349 1.00 85.62 390 ARG A CA 1
ATOM 2975 C C . ARG A 1 390 ? -9.501 -2.634 26.853 1.00 85.62 390 ARG A C 1
ATOM 2977 O O . ARG A 1 390 ? -9.097 -3.544 27.580 1.00 85.62 390 ARG A O 1
ATOM 2984 N N . LEU A 1 391 ? -9.960 -1.477 27.311 1.00 89.94 391 LEU A N 1
ATOM 2985 C CA . LEU A 1 391 ? -10.143 -1.196 28.726 1.00 89.94 391 LEU A CA 1
ATOM 2986 C C . LEU A 1 391 ? -11.537 -1.664 29.141 1.00 89.94 391 LEU A C 1
ATOM 2988 O O . LEU A 1 391 ? -12.536 -1.274 28.542 1.00 89.94 391 LEU A O 1
ATOM 2992 N N . ILE A 1 392 ? -11.602 -2.484 30.184 1.00 94.38 392 ILE A N 1
ATOM 2993 C CA . ILE A 1 392 ? -12.860 -2.907 30.798 1.00 94.38 392 ILE A CA 1
ATOM 2994 C C . ILE A 1 392 ? -12.819 -2.493 32.260 1.00 94.38 392 ILE A C 1
ATOM 2996 O O . ILE A 1 392 ? -12.006 -3.019 33.021 1.00 94.38 392 ILE A O 1
ATOM 3000 N N . ALA A 1 393 ? -13.691 -1.571 32.656 1.00 95.19 393 ALA A N 1
ATOM 3001 C CA . ALA A 1 393 ? -13.892 -1.216 34.054 1.00 95.19 393 ALA A CA 1
ATOM 3002 C C . ALA A 1 393 ? -15.116 -1.946 34.605 1.00 95.19 393 ALA A C 1
ATOM 3004 O O . ALA A 1 393 ? -16.139 -2.081 33.931 1.00 95.19 393 ALA A O 1
ATOM 3005 N N . PHE A 1 394 ? -15.007 -2.449 35.829 1.00 96.31 394 PHE A N 1
ATOM 3006 C CA . PHE A 1 394 ? -16.085 -3.167 36.491 1.00 96.31 394 PHE A CA 1
ATOM 3007 C C . PHE A 1 394 ? -16.013 -3.006 38.006 1.00 96.31 394 PHE A C 1
ATOM 3009 O O . PHE A 1 394 ? -14.952 -2.771 38.594 1.00 96.31 394 PHE A O 1
ATOM 3016 N N . ARG A 1 395 ? -17.159 -3.183 38.655 1.00 95.19 395 ARG A N 1
ATOM 3017 C CA . ARG A 1 395 ? -17.262 -3.168 40.109 1.00 95.19 395 ARG A CA 1
ATOM 3018 C C . ARG A 1 395 ? -16.811 -4.477 40.720 1.00 95.19 395 ARG A C 1
ATOM 3020 O O . ARG A 1 395 ? -17.331 -5.535 40.385 1.00 95.19 395 ARG A O 1
ATOM 3027 N N . THR A 1 396 ? -15.861 -4.416 41.642 1.00 95.62 396 THR A N 1
ATOM 3028 C CA . THR A 1 396 ? -15.277 -5.614 42.266 1.00 95.62 396 THR A CA 1
ATOM 3029 C C . THR A 1 396 ? -16.160 -6.203 43.364 1.00 95.62 396 THR A C 1
ATOM 3031 O O . THR A 1 396 ? -16.040 -7.384 43.700 1.00 95.62 396 THR A O 1
ATOM 3034 N N . ASP A 1 397 ? -17.079 -5.405 43.898 1.00 93.44 397 ASP A N 1
ATOM 3035 C CA . ASP A 1 397 ? -18.053 -5.764 44.926 1.00 93.44 397 ASP A CA 1
ATOM 3036 C C . ASP A 1 397 ? -19.414 -6.214 44.361 1.00 93.44 397 ASP A C 1
ATOM 3038 O O . ASP A 1 397 ? -20.297 -6.612 45.121 1.00 93.44 397 ASP A O 1
ATOM 3042 N N . ALA A 1 398 ? -19.586 -6.199 43.036 1.00 93.00 398 ALA A N 1
ATOM 3043 C CA . ALA A 1 398 ? -20.808 -6.657 42.386 1.00 93.00 398 ALA A CA 1
ATOM 3044 C C . ALA A 1 398 ? -21.008 -8.180 42.510 1.00 93.00 398 ALA A C 1
ATOM 3046 O O . ALA A 1 398 ? -20.061 -8.975 42.502 1.00 93.00 398 ALA A O 1
ATOM 3047 N N . SER A 1 399 ? -22.275 -8.600 42.582 1.00 92.38 399 SER A N 1
ATOM 3048 C CA . SER A 1 399 ? -22.644 -10.016 42.686 1.00 92.38 399 SER A CA 1
ATOM 3049 C C . SER A 1 399 ? -22.134 -10.823 41.488 1.00 92.38 399 SER A C 1
ATOM 3051 O O . SER A 1 399 ? -22.288 -10.416 40.337 1.00 92.38 399 SER A O 1
ATOM 3053 N N . GLY A 1 400 ? -21.532 -11.983 41.760 1.00 92.94 400 GLY A N 1
ATOM 3054 C CA . GLY A 1 400 ? -20.984 -12.885 40.743 1.00 92.94 400 GLY A CA 1
ATOM 3055 C C . GLY A 1 400 ? -19.571 -12.543 40.257 1.00 92.94 400 GLY A C 1
ATOM 3056 O O . GLY A 1 400 ? -19.002 -13.334 39.505 1.00 92.94 400 GLY A O 1
ATOM 3057 N N . VAL A 1 401 ? -18.983 -11.422 40.691 1.00 96.56 401 VAL A N 1
ATOM 3058 C CA . VAL A 1 401 ? -17.580 -11.098 40.395 1.00 96.56 401 VAL A CA 1
ATOM 3059 C C . VAL A 1 401 ? -16.656 -11.968 41.239 1.00 96.56 401 VAL A C 1
ATOM 3061 O O . VAL A 1 401 ? -16.669 -11.903 42.471 1.00 96.56 401 VAL A O 1
ATOM 3064 N N . SER A 1 402 ? -15.814 -12.753 40.568 1.00 96.69 402 SER A N 1
ATOM 3065 C CA . SER A 1 402 ? -14.770 -13.560 41.197 1.00 96.69 402 SER A CA 1
ATOM 3066 C C . SER A 1 402 ? -13.400 -13.030 40.798 1.00 96.69 402 SER A C 1
ATOM 3068 O O . SER A 1 402 ? -13.030 -13.061 39.625 1.00 96.69 402 SER A O 1
ATOM 3070 N N . ILE A 1 403 ? -12.673 -12.516 41.789 1.00 95.69 403 ILE A N 1
ATOM 3071 C CA . ILE A 1 403 ? -11.301 -12.024 41.664 1.00 95.69 403 ILE A CA 1
ATOM 3072 C C . ILE A 1 403 ? -10.498 -12.495 42.887 1.00 95.69 403 ILE A C 1
ATOM 3074 O O . ILE A 1 403 ? -11.086 -12.640 43.968 1.00 95.69 403 ILE A O 1
ATOM 3078 N N . PRO A 1 404 ? -9.176 -12.696 42.757 1.00 94.50 404 PRO A N 1
ATOM 3079 C CA . PRO A 1 404 ? -8.306 -13.078 43.864 1.00 94.50 404 PRO A CA 1
ATOM 3080 C C . PRO A 1 404 ? -8.437 -12.142 45.077 1.00 94.50 404 PRO A C 1
ATOM 3082 O O . PRO A 1 404 ? -8.517 -10.920 44.893 1.00 94.50 404 PRO A O 1
ATOM 3085 N N . PRO A 1 405 ? -8.375 -12.661 46.322 1.00 92.81 405 PRO A N 1
ATOM 3086 C CA . PRO A 1 405 ? -8.486 -11.846 47.536 1.00 92.81 405 PRO A CA 1
ATOM 3087 C C . PRO A 1 405 ? -7.501 -10.672 47.579 1.00 92.81 405 PRO A C 1
ATOM 3089 O O . PRO A 1 405 ? -7.859 -9.578 48.009 1.00 92.81 405 PRO A O 1
ATOM 3092 N N . ARG A 1 406 ? -6.281 -10.873 47.060 1.00 92.50 406 ARG A N 1
ATOM 3093 C CA . ARG A 1 406 ? -5.252 -9.829 46.957 1.00 92.50 406 ARG A CA 1
ATOM 3094 C C . ARG A 1 406 ? -5.711 -8.644 46.105 1.00 92.50 406 ARG A C 1
ATOM 3096 O O . ARG A 1 406 ? -5.533 -7.502 46.510 1.00 92.50 406 ARG A O 1
ATOM 3103 N N . LEU A 1 407 ? -6.308 -8.912 44.942 1.00 93.06 407 LEU A N 1
ATOM 3104 C CA . LEU A 1 407 ? -6.808 -7.863 44.050 1.00 93.06 407 LEU A CA 1
ATOM 3105 C C . LEU A 1 407 ? -8.053 -7.193 44.630 1.00 93.06 407 LEU A C 1
ATOM 3107 O O . LEU A 1 407 ? -8.165 -5.976 44.553 1.00 93.06 407 LEU A O 1
ATOM 3111 N N . ARG A 1 408 ? -8.936 -7.952 45.292 1.00 94.31 408 ARG A N 1
ATOM 3112 C CA . ARG A 1 408 ? -10.105 -7.390 45.987 1.00 94.31 408 ARG A CA 1
ATOM 3113 C C . ARG A 1 408 ? -9.714 -6.424 47.108 1.00 94.31 408 ARG A C 1
ATOM 3115 O O . ARG A 1 408 ? -10.375 -5.410 47.278 1.00 94.31 408 ARG A O 1
ATOM 3122 N N . ALA A 1 409 ? -8.646 -6.714 47.849 1.00 93.62 409 ALA A N 1
ATOM 3123 C CA . ALA A 1 409 ? -8.145 -5.823 48.896 1.00 93.62 409 ALA A CA 1
ATOM 3124 C C . ALA A 1 409 ? -7.529 -4.529 48.331 1.00 93.62 409 ALA A C 1
ATOM 3126 O O . ALA A 1 409 ? -7.683 -3.469 48.931 1.00 93.62 409 ALA A O 1
ATOM 3127 N N . LEU A 1 410 ? -6.851 -4.608 47.178 1.00 93.94 410 LEU A N 1
ATOM 3128 C CA . LEU A 1 410 ? -6.250 -3.449 46.502 1.00 93.94 410 LEU A CA 1
ATOM 3129 C C . LEU A 1 410 ? -7.285 -2.580 45.772 1.00 93.94 410 LEU A C 1
ATOM 3131 O O . LEU A 1 410 ? -7.132 -1.364 45.709 1.00 93.94 410 LEU A O 1
ATOM 3135 N N . TYR A 1 411 ? -8.338 -3.203 45.241 1.00 95.25 411 TYR A N 1
ATOM 3136 C CA . TYR A 1 411 ? -9.384 -2.569 44.443 1.00 95.25 411 TYR A CA 1
ATOM 3137 C C . TYR A 1 411 ? -10.768 -2.914 45.023 1.00 95.25 411 TYR A C 1
ATOM 3139 O O . TYR A 1 411 ? -11.482 -3.745 44.460 1.00 95.25 411 TYR A O 1
ATOM 3147 N N . PRO A 1 412 ? -11.166 -2.325 46.167 1.00 94.19 412 PRO A N 1
ATOM 3148 C CA . PRO A 1 412 ? -12.337 -2.775 46.928 1.00 94.19 412 PRO A CA 1
ATOM 3149 C C . PRO A 1 412 ? -13.693 -2.423 46.306 1.00 94.19 412 PRO A C 1
ATOM 3151 O O . PRO A 1 412 ? -14.683 -3.060 46.650 1.00 94.19 412 PRO A O 1
ATOM 3154 N N . GLN A 1 413 ? -13.752 -1.424 45.421 1.00 92.38 413 GLN A N 1
ATOM 3155 C CA . GLN A 1 413 ? -15.009 -0.981 44.797 1.00 92.38 413 GLN A CA 1
ATOM 3156 C C . GLN A 1 413 ? -15.010 -1.126 43.277 1.00 92.38 413 GLN A C 1
ATOM 3158 O O . GLN A 1 413 ? -16.012 -1.531 42.693 1.00 92.38 413 GLN A O 1
ATOM 3163 N N . GLN A 1 414 ? -13.894 -0.812 42.624 1.00 94.94 414 GLN A N 1
ATOM 3164 C CA . GLN A 1 414 ? -13.797 -0.825 41.171 1.00 94.94 414 GLN A CA 1
ATOM 3165 C C . GLN A 1 414 ? -12.381 -1.170 40.737 1.00 94.94 414 GLN A C 1
ATOM 3167 O O . GLN A 1 414 ? -11.406 -0.777 41.379 1.00 94.94 414 GLN A O 1
ATOM 3172 N N . MET A 1 415 ? -12.288 -1.892 39.628 1.00 94.88 415 MET A N 1
ATOM 3173 C CA . MET A 1 415 ? -11.040 -2.244 38.976 1.00 94.88 415 MET A CA 1
ATOM 3174 C C . MET A 1 415 ? -11.207 -2.087 37.467 1.00 94.88 415 MET A C 1
ATOM 3176 O O . MET A 1 415 ? -12.272 -2.377 36.923 1.00 94.88 415 MET A O 1
ATOM 3180 N N . SER A 1 416 ? -10.136 -1.669 36.800 1.00 94.19 416 SER A N 1
ATOM 3181 C CA . SER A 1 416 ? -10.051 -1.692 35.343 1.00 94.19 416 SER A CA 1
ATOM 3182 C C . SER A 1 416 ? -9.000 -2.699 34.909 1.00 94.19 416 SER A C 1
ATOM 3184 O O . SER A 1 416 ? -7.916 -2.771 35.490 1.00 94.19 416 SER A O 1
ATOM 3186 N N . ILE A 1 417 ? -9.326 -3.477 33.886 1.00 91.50 417 ILE A N 1
ATOM 3187 C CA . ILE A 1 417 ? -8.405 -4.404 33.237 1.00 91.50 417 ILE A CA 1
ATOM 3188 C C . ILE A 1 417 ? -8.179 -3.974 31.800 1.00 91.50 417 ILE A C 1
ATOM 3190 O O . ILE A 1 417 ? -9.067 -3.422 31.153 1.00 91.50 417 ILE A O 1
ATOM 3194 N N . LE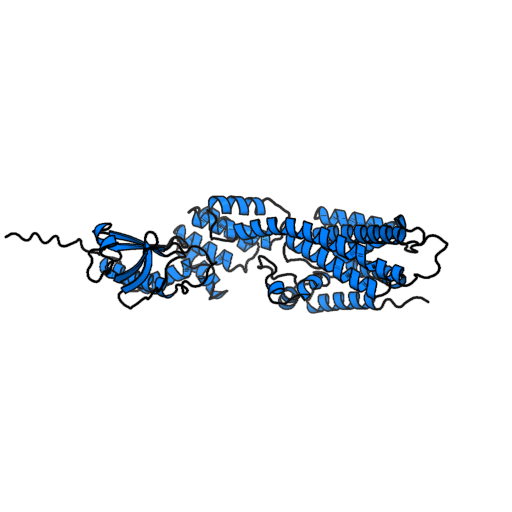U A 1 418 ? -6.978 -4.250 31.312 1.00 87.19 418 LEU A N 1
ATOM 3195 C CA . LEU A 1 418 ? -6.595 -3.995 29.940 1.00 87.19 418 LEU A CA 1
ATOM 3196 C C . LEU A 1 418 ? -6.404 -5.340 29.247 1.00 87.19 418 LEU A C 1
ATOM 3198 O O . LEU A 1 418 ? -5.533 -6.123 29.630 1.00 87.19 418 LEU A O 1
ATOM 3202 N N . LEU A 1 419 ? -7.233 -5.627 28.249 1.00 84.12 419 LEU A N 1
ATOM 3203 C CA . LEU A 1 419 ? -7.011 -6.768 27.371 1.00 84.12 419 LEU A CA 1
ATOM 3204 C C . LEU A 1 419 ? -6.016 -6.320 26.298 1.00 84.12 419 LEU A C 1
ATOM 3206 O O . LEU A 1 419 ? -6.348 -5.490 25.466 1.00 84.12 419 LEU A O 1
ATOM 3210 N N . GLN A 1 420 ? -4.786 -6.829 26.372 1.00 73.69 420 GLN A N 1
ATOM 3211 C CA . GLN A 1 420 ? -3.659 -6.572 25.459 1.00 73.69 420 GLN A CA 1
ATOM 3212 C C . GLN A 1 420 ? -2.944 -7.907 25.144 1.00 73.69 420 GLN A C 1
ATOM 3214 O O . GLN A 1 420 ? -3.465 -8.969 25.461 1.00 73.69 420 GLN A O 1
ATOM 3219 N N . TYR A 1 421 ? -1.734 -7.895 24.576 1.00 60.84 421 TYR A N 1
ATOM 3220 C CA . TYR A 1 421 ? -0.954 -9.081 24.172 1.00 60.84 421 TYR A CA 1
ATOM 3221 C C . TYR A 1 421 ? -0.745 -10.205 25.217 1.00 60.84 421 TYR A C 1
ATOM 3223 O O . TYR A 1 421 ? -0.225 -11.257 24.865 1.00 60.84 421 TYR A O 1
ATOM 3231 N N . GLN A 1 422 ? -1.095 -10.019 26.495 1.00 65.19 422 GLN A N 1
ATOM 3232 C CA . GLN A 1 422 ? -0.788 -10.972 27.576 1.00 65.19 422 GLN A CA 1
ATOM 3233 C C . GLN A 1 422 ? -2.011 -11.591 28.276 1.00 65.19 422 GLN A C 1
ATOM 3235 O O . GLN A 1 422 ? -1.861 -12.139 29.371 1.00 65.19 422 GLN A O 1
ATOM 3240 N N . TYR A 1 423 ? -3.214 -11.526 27.693 1.00 78.50 423 TYR A N 1
ATOM 3241 C CA . TYR A 1 423 ? -4.347 -12.280 28.245 1.00 78.50 423 TYR A CA 1
ATOM 3242 C C . TYR A 1 423 ? -4.346 -13.735 27.766 1.00 78.50 423 TYR A C 1
ATOM 3244 O O . TYR A 1 423 ? -3.853 -14.036 26.686 1.00 78.50 423 TYR A O 1
ATOM 3252 N N . ARG A 1 424 ? -4.894 -14.645 28.574 1.00 83.00 424 ARG A N 1
ATOM 3253 C CA . ARG A 1 424 ? -5.093 -16.067 28.242 1.00 83.00 424 ARG A CA 1
ATOM 3254 C C . ARG A 1 424 ? -6.485 -16.524 28.666 1.00 83.00 424 ARG A C 1
ATOM 3256 O O . ARG A 1 424 ? -7.150 -15.834 29.437 1.00 83.00 424 ARG A O 1
ATOM 3263 N N . ASP A 1 425 ? -6.916 -17.675 28.154 1.00 86.12 425 ASP A N 1
ATOM 3264 C CA . ASP A 1 425 ? -8.151 -18.367 28.559 1.00 86.12 425 ASP A CA 1
ATOM 3265 C C . ASP A 1 425 ? -9.406 -17.476 28.547 1.00 86.12 425 ASP A C 1
ATOM 3267 O O . ASP A 1 425 ? -10.284 -17.601 29.407 1.00 86.12 425 ASP A O 1
ATOM 3271 N N . LEU A 1 426 ? -9.489 -16.547 27.583 1.00 90.00 426 LEU A N 1
ATOM 3272 C CA . LEU A 1 426 ? -10.676 -15.716 27.421 1.00 90.00 426 LEU A CA 1
ATOM 3273 C C . LEU A 1 426 ? -11.858 -16.615 27.048 1.00 90.00 426 LEU A C 1
ATOM 3275 O O . LEU A 1 426 ? -11.923 -17.153 25.945 1.00 90.00 426 LEU A O 1
ATOM 3279 N N . ALA A 1 427 ? -12.808 -16.756 27.967 1.00 91.31 427 ALA A N 1
ATOM 3280 C CA . ALA A 1 427 ? -14.021 -17.527 27.755 1.00 91.31 427 ALA A CA 1
ATOM 3281 C C . ALA A 1 427 ? -15.238 -16.629 27.956 1.00 91.31 427 ALA A C 1
ATOM 3283 O O . ALA A 1 427 ? -15.524 -16.168 29.063 1.00 91.31 427 ALA A O 1
ATOM 3284 N N . VAL A 1 428 ? -15.981 -16.394 26.877 1.00 93.94 428 VAL A N 1
ATOM 3285 C CA . VAL A 1 428 ? -17.165 -15.534 26.885 1.00 93.94 428 VAL A CA 1
ATOM 3286 C C . VAL A 1 428 ? -18.424 -16.392 26.963 1.00 93.94 428 VAL A C 1
ATOM 3288 O O . VAL A 1 428 ? -18.729 -17.172 26.063 1.00 93.94 428 VAL A O 1
ATOM 3291 N N . ARG A 1 429 ? -19.180 -16.247 28.052 1.00 94.12 429 ARG A N 1
ATOM 3292 C CA . ARG A 1 429 ? -20.462 -16.927 28.280 1.00 94.12 429 ARG A CA 1
ATOM 3293 C C . ARG A 1 429 ? -21.621 -15.965 28.024 1.00 94.12 429 ARG A C 1
ATOM 3295 O O . ARG A 1 429 ? -21.441 -14.836 27.575 1.00 94.12 429 ARG A O 1
ATOM 3302 N N . GLN A 1 430 ? -22.851 -16.415 28.263 1.00 92.31 430 GLN A N 1
ATOM 3303 C CA . GLN A 1 430 ? -24.041 -15.597 28.009 1.00 92.31 430 GLN A CA 1
ATOM 3304 C C . GLN A 1 430 ? -24.134 -14.370 28.933 1.00 92.31 430 GLN A C 1
ATOM 3306 O O . GLN A 1 430 ? -24.502 -13.297 28.473 1.00 92.31 430 GLN A O 1
ATOM 3311 N N . LYS A 1 431 ? -23.796 -14.519 30.223 1.00 94.12 431 LYS A N 1
ATOM 3312 C CA . LYS A 1 431 ? -23.953 -13.465 31.250 1.00 94.12 431 LYS A CA 1
ATOM 3313 C C . LYS A 1 431 ? -22.636 -12.957 31.847 1.00 94.12 431 LYS A C 1
ATOM 3315 O O . LYS A 1 431 ? -22.649 -11.996 32.611 1.00 94.12 431 LYS A O 1
ATOM 3320 N N . SER A 1 432 ? -21.512 -13.586 31.521 1.00 96.25 432 SER A N 1
ATOM 3321 C CA . SER A 1 432 ? -20.194 -13.253 32.063 1.00 96.25 432 SER A CA 1
ATOM 3322 C C . SER A 1 432 ? -19.090 -13.603 31.075 1.00 96.25 432 SER A C 1
ATOM 3324 O O . SER A 1 432 ? -19.318 -14.350 30.121 1.00 96.25 432 SER A O 1
ATOM 3326 N N . PHE A 1 433 ? -17.887 -13.113 31.338 1.00 96.19 433 PHE A N 1
ATOM 3327 C CA . PHE A 1 433 ? -16.664 -13.593 30.712 1.00 96.19 433 PHE A CA 1
ATOM 3328 C C . PHE A 1 433 ? -15.622 -13.910 31.787 1.00 96.19 433 PHE A C 1
ATOM 3330 O O . PHE A 1 433 ? -15.674 -13.363 32.891 1.00 96.19 433 PHE A O 1
ATOM 3337 N N . SER A 1 434 ? -14.691 -14.806 31.478 1.00 95.62 434 SER A N 1
ATOM 3338 C CA . SER A 1 434 ? -13.503 -15.044 32.295 1.00 95.62 434 SER A CA 1
ATOM 3339 C C . SER A 1 434 ? -12.242 -14.819 31.485 1.00 95.62 434 SER A C 1
ATOM 3341 O O . SER A 1 434 ? -12.239 -15.080 30.286 1.00 95.62 434 SER A O 1
ATOM 3343 N N . VAL A 1 435 ? -11.184 -14.344 32.134 1.00 92.81 435 VAL A N 1
ATOM 3344 C CA . VAL A 1 435 ? -9.896 -14.079 31.493 1.00 92.81 435 VAL A CA 1
ATOM 3345 C C . VAL A 1 435 ? -8.759 -14.248 32.492 1.00 92.81 435 VAL A C 1
ATOM 3347 O O . VAL A 1 435 ? -8.887 -13.860 33.654 1.00 92.81 435 VAL A O 1
ATOM 3350 N N . THR A 1 436 ? -7.644 -14.811 32.041 1.00 90.62 436 THR A N 1
ATOM 3351 C CA . THR A 1 436 ? -6.406 -14.917 32.814 1.00 90.62 436 THR A CA 1
ATOM 3352 C C . THR A 1 436 ? -5.478 -13.759 32.451 1.00 90.62 436 THR A C 1
ATOM 3354 O O . THR A 1 436 ? -5.150 -13.571 31.279 1.00 90.62 436 THR A O 1
ATOM 3357 N N . LEU A 1 437 ? -5.049 -12.985 33.452 1.00 88.69 437 LEU A N 1
ATOM 3358 C CA . LEU A 1 437 ? -4.170 -11.816 33.309 1.00 88.69 437 LEU A CA 1
ATOM 3359 C C . LEU A 1 437 ? -2.982 -11.899 34.277 1.00 88.69 437 LEU A C 1
ATOM 3361 O O . LEU A 1 437 ? -3.060 -12.565 35.306 1.00 88.69 437 LEU A O 1
ATOM 3365 N N . SER A 1 438 ? -1.883 -11.208 33.962 1.00 86.62 438 SER A N 1
ATOM 3366 C CA . SER A 1 438 ? -0.693 -11.142 34.821 1.00 86.62 438 SER A CA 1
ATOM 3367 C C . SER A 1 438 ? -0.690 -9.876 35.681 1.00 86.62 438 SER A C 1
ATOM 3369 O O . SER A 1 438 ? -0.704 -8.761 35.162 1.00 86.62 438 SER A O 1
ATOM 3371 N N . PHE A 1 439 ? -0.619 -10.037 37.002 1.00 85.62 439 PHE A N 1
ATOM 3372 C CA . PHE A 1 439 ? -0.568 -8.954 37.986 1.00 85.62 439 PHE A CA 1
ATOM 3373 C C . PHE A 1 439 ? 0.756 -8.985 38.743 1.00 85.62 439 PHE A C 1
ATOM 3375 O O . PHE A 1 439 ? 0.863 -9.573 39.821 1.00 85.62 439 PHE A O 1
ATOM 3382 N N . GLY A 1 440 ? 1.779 -8.344 38.174 1.00 80.94 440 GLY A N 1
ATOM 3383 C CA . GLY A 1 440 ? 3.128 -8.361 38.743 1.00 80.94 440 GLY A CA 1
ATOM 3384 C C . GLY A 1 440 ? 3.742 -9.763 38.713 1.00 80.94 440 GLY A C 1
ATOM 3385 O O . GLY A 1 440 ? 4.185 -10.249 39.746 1.00 80.94 440 GLY A O 1
ATOM 3386 N N . GLN A 1 441 ? 3.737 -10.406 37.538 1.00 80.06 441 GLN A N 1
ATOM 3387 C CA . GLN A 1 441 ? 4.222 -11.778 37.280 1.00 80.06 441 GLN A CA 1
ATOM 3388 C C . GLN A 1 441 ? 3.349 -12.915 37.836 1.00 80.06 441 GLN A C 1
ATOM 3390 O O . GLN A 1 441 ? 3.618 -14.081 37.556 1.00 80.06 441 GLN A O 1
ATOM 3395 N N . VAL A 1 442 ? 2.276 -12.608 38.568 1.00 85.25 442 VAL A N 1
ATOM 3396 C CA . VAL A 1 442 ? 1.313 -13.615 39.036 1.00 85.25 442 VAL A CA 1
ATOM 3397 C C . VAL A 1 442 ? 0.158 -13.702 38.046 1.00 85.25 442 VAL A C 1
ATOM 3399 O O . VAL A 1 442 ? -0.543 -12.715 37.835 1.00 85.25 442 VAL A O 1
ATOM 3402 N N . SER A 1 443 ? -0.031 -14.867 37.425 1.00 89.06 443 SER A N 1
ATOM 3403 C CA . SER A 1 443 ? -1.182 -15.114 36.548 1.00 89.06 443 SER A CA 1
ATOM 3404 C C . SER A 1 443 ? -2.415 -15.427 37.388 1.00 89.06 443 SER A C 1
ATOM 3406 O O . SER A 1 443 ? -2.392 -16.364 38.179 1.00 89.06 443 SER A O 1
ATOM 3408 N N . GLU A 1 444 ? -3.479 -14.658 37.200 1.00 91.81 444 GLU A N 1
ATOM 3409 C CA . GLU A 1 444 ? -4.724 -14.774 37.953 1.00 91.81 444 GLU A CA 1
ATOM 3410 C C . GLU A 1 444 ? -5.916 -14.778 36.998 1.00 91.81 444 GLU A C 1
ATOM 3412 O O . GLU A 1 444 ? -5.975 -13.981 36.056 1.00 91.81 444 GLU A O 1
ATOM 3417 N N . THR A 1 445 ? -6.889 -15.648 37.260 1.00 93.56 445 THR A N 1
ATOM 3418 C CA . THR A 1 445 ? -8.128 -15.716 36.480 1.00 93.56 445 THR A CA 1
ATOM 3419 C C . THR A 1 445 ? -9.211 -14.875 37.139 1.00 93.56 445 THR A C 1
ATOM 3421 O O . THR A 1 445 ? -9.525 -15.039 38.318 1.00 93.56 445 THR A O 1
ATOM 3424 N N . LEU A 1 446 ? -9.813 -13.986 36.355 1.00 95.69 446 LEU A N 1
ATOM 3425 C CA . LEU A 1 446 ? -10.955 -13.173 36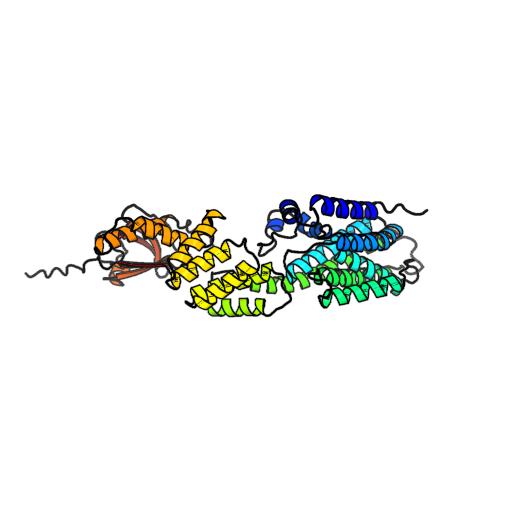.754 1.00 95.69 446 LEU A CA 1
ATOM 3426 C C . LEU A 1 446 ? -12.218 -13.722 36.094 1.00 95.69 446 LEU A C 1
ATOM 3428 O O . LEU A 1 446 ? -12.175 -14.145 34.941 1.00 95.69 446 LEU A O 1
ATOM 3432 N N . SER A 1 447 ? -13.348 -13.679 36.798 1.00 97.31 447 SER A N 1
ATOM 3433 C CA . SER A 1 447 ? -14.677 -13.948 36.237 1.00 97.31 447 SER A CA 1
ATOM 3434 C C . SER A 1 447 ? -15.583 -12.755 36.509 1.00 97.31 447 SER A C 1
ATOM 3436 O O . SER A 1 447 ? -15.828 -12.406 37.666 1.00 97.31 447 SER A O 1
ATOM 3438 N N . ILE A 1 448 ? -16.054 -12.115 35.439 1.00 97.38 448 ILE A N 1
ATOM 3439 C CA . ILE A 1 448 ? -16.730 -10.819 35.478 1.00 97.38 448 ILE A CA 1
ATOM 3440 C C . ILE A 1 448 ? -18.090 -10.957 34.776 1.00 97.38 448 ILE A C 1
ATOM 3442 O O . ILE A 1 448 ? -18.149 -11.189 33.563 1.00 97.38 448 ILE A O 1
ATOM 3446 N N . PRO A 1 449 ? -19.213 -10.851 35.507 1.00 97.44 449 PRO A N 1
ATOM 3447 C CA . PRO A 1 449 ? -20.532 -10.696 34.907 1.00 97.44 449 PRO A CA 1
ATOM 3448 C C . PRO A 1 449 ? -20.600 -9.415 34.081 1.00 97.44 449 PRO A C 1
ATOM 3450 O O . PRO A 1 449 ? -20.129 -8.373 34.531 1.00 97.44 449 PRO A O 1
ATOM 3453 N N . PHE A 1 450 ? -21.252 -9.448 32.917 1.00 95.69 450 PHE A N 1
ATOM 3454 C CA . PHE A 1 450 ? -21.420 -8.235 32.110 1.00 95.69 450 PHE A CA 1
ATOM 3455 C C . PHE A 1 450 ? -22.133 -7.139 32.906 1.00 95.69 450 PHE A C 1
ATOM 3457 O O . PHE A 1 450 ? -21.724 -5.991 32.843 1.00 95.69 450 PHE A O 1
ATOM 3464 N N . ALA A 1 451 ? -23.120 -7.493 33.734 1.00 94.25 451 ALA A N 1
ATOM 3465 C CA . ALA A 1 451 ? -23.838 -6.549 34.594 1.00 94.25 451 ALA A CA 1
ATOM 3466 C C . ALA A 1 451 ? -22.951 -5.805 35.618 1.00 94.25 451 ALA A C 1
ATOM 3468 O O . ALA A 1 451 ? -23.373 -4.781 36.141 1.00 94.25 451 ALA A O 1
ATOM 3469 N N . ALA A 1 452 ? -21.742 -6.300 35.914 1.00 95.31 452 ALA A N 1
ATOM 3470 C CA . ALA A 1 452 ? -20.790 -5.627 36.801 1.00 95.31 452 ALA A CA 1
ATOM 3471 C C . ALA A 1 452 ? -19.920 -4.583 36.077 1.00 95.31 452 ALA A C 1
ATOM 3473 O O . ALA A 1 452 ? -19.225 -3.811 36.737 1.00 95.31 452 ALA A O 1
ATOM 3474 N N . MET A 1 453 ? -19.921 -4.581 34.741 1.00 95.44 453 MET A N 1
ATOM 3475 C CA . MET A 1 453 ? -19.126 -3.679 33.912 1.00 95.44 453 MET A CA 1
ATOM 3476 C C . MET A 1 453 ? -19.687 -2.260 33.969 1.00 95.44 453 MET A C 1
ATOM 3478 O O . MET A 1 453 ? -20.876 -2.058 33.722 1.00 95.44 453 MET A O 1
ATOM 3482 N N . THR A 1 454 ? -18.821 -1.299 34.267 1.00 94.50 454 THR A N 1
ATOM 3483 C CA . THR A 1 454 ? -19.134 0.133 34.309 1.00 94.50 454 THR A CA 1
ATOM 3484 C C . THR A 1 454 ? -18.678 0.842 33.045 1.00 94.50 454 THR A C 1
ATOM 3486 O O . THR A 1 454 ? -19.356 1.758 32.598 1.00 94.50 454 THR A O 1
ATOM 3489 N N . ASP A 1 455 ? -17.583 0.390 32.425 1.00 94.25 455 ASP A N 1
ATOM 3490 C CA . ASP A 1 455 ? -17.033 1.019 31.225 1.00 94.25 455 ASP A CA 1
ATOM 3491 C C . ASP A 1 455 ? -16.417 -0.022 30.290 1.00 94.25 455 ASP A C 1
ATOM 3493 O O . ASP A 1 455 ? -15.788 -0.989 30.732 1.00 94.25 455 ASP A O 1
ATOM 3497 N N . PHE A 1 456 ? -16.569 0.215 28.991 1.00 93.75 456 PHE A N 1
ATOM 3498 C CA . PHE A 1 456 ? -15.852 -0.486 27.934 1.00 93.75 456 PHE A CA 1
ATOM 3499 C C . PHE A 1 456 ? -15.275 0.537 26.959 1.00 93.75 456 PHE A C 1
ATOM 3501 O O . PHE A 1 456 ? -16.004 1.381 26.443 1.00 93.75 456 PHE A O 1
ATOM 3508 N N . GLU A 1 457 ? -13.980 0.439 26.685 1.00 89.94 457 GLU A N 1
ATOM 3509 C CA . GLU A 1 457 ? -13.281 1.287 25.723 1.00 89.94 457 GLU A CA 1
ATOM 3510 C C . GLU A 1 457 ? -12.473 0.403 24.773 1.00 89.94 457 GLU A C 1
ATOM 3512 O O . GLU A 1 457 ? -11.674 -0.421 25.217 1.00 89.94 457 GLU A O 1
ATOM 3517 N N . ASP A 1 458 ? -12.658 0.596 23.472 1.00 84.44 458 ASP A N 1
ATOM 3518 C CA . ASP A 1 458 ? -11.776 0.089 22.430 1.00 84.44 458 ASP A CA 1
ATOM 3519 C C . ASP A 1 458 ? -11.146 1.277 21.700 1.00 84.44 458 ASP A C 1
ATOM 3521 O O . ASP A 1 458 ? -11.768 1.940 20.862 1.00 84.44 458 ASP A O 1
ATOM 3525 N N . ARG A 1 459 ? -9.888 1.550 22.050 1.00 74.31 459 ARG A N 1
ATOM 3526 C CA . ARG A 1 459 ? -9.137 2.708 21.548 1.00 74.31 459 ARG A CA 1
ATOM 3527 C C . ARG A 1 459 ? -8.754 2.593 20.085 1.00 74.31 459 ARG A C 1
ATOM 3529 O O . ARG A 1 459 ? -8.457 3.602 19.459 1.00 74.31 459 ARG A O 1
ATOM 3536 N N . THR A 1 460 ? -8.752 1.382 19.536 1.00 68.88 460 THR A N 1
ATOM 3537 C CA . THR A 1 460 ? -8.364 1.163 18.136 1.00 68.88 460 THR A CA 1
ATOM 3538 C C . THR A 1 460 ? -9.394 1.720 17.157 1.00 68.88 460 THR A C 1
ATOM 3540 O O . THR A 1 460 ? -9.042 2.116 16.051 1.00 68.88 460 THR A O 1
ATOM 3543 N N . VAL A 1 461 ? -10.652 1.789 17.593 1.00 74.38 461 VAL A N 1
ATOM 3544 C CA . VAL A 1 461 ? -11.815 2.192 16.791 1.00 74.38 461 VAL A CA 1
ATOM 3545 C C . VAL A 1 461 ? -12.567 3.381 17.396 1.00 74.38 461 VAL A C 1
ATOM 3547 O O . VAL A 1 461 ? -13.669 3.700 16.954 1.00 74.38 461 VAL A O 1
ATOM 3550 N N . ASN A 1 462 ? -11.998 4.033 18.419 1.00 72.62 462 ASN A N 1
ATOM 3551 C CA . ASN A 1 462 ? -12.637 5.114 19.181 1.00 72.62 462 ASN A CA 1
ATOM 3552 C C . ASN A 1 462 ? -14.061 4.758 19.654 1.00 72.62 462 ASN A C 1
ATOM 3554 O O . ASN A 1 462 ? -14.984 5.570 19.572 1.00 72.62 462 ASN A O 1
ATOM 3558 N N . PHE A 1 463 ? -14.248 3.528 20.138 1.00 83.38 463 PHE A N 1
ATOM 3559 C CA . PHE A 1 463 ? -15.528 3.059 20.658 1.00 83.38 463 PHE A CA 1
ATOM 3560 C C . PHE A 1 463 ? -15.510 3.067 22.183 1.00 83.38 463 PHE A C 1
ATOM 3562 O O . PHE A 1 463 ? -14.667 2.419 22.799 1.00 83.38 463 PHE A O 1
ATOM 3569 N N . TRP A 1 464 ? -16.457 3.768 22.799 1.00 86.88 464 TRP A N 1
ATOM 3570 C CA . TRP A 1 464 ? -16.571 3.860 24.251 1.00 86.88 464 TRP A CA 1
ATOM 3571 C C . TRP A 1 464 ? -18.028 3.768 24.692 1.00 86.88 464 TRP A C 1
ATOM 3573 O O . TRP A 1 464 ? -18.918 4.336 24.058 1.00 86.88 464 TRP A O 1
ATOM 3583 N N . VAL A 1 465 ? -18.258 3.051 25.790 1.00 90.06 465 VAL A N 1
ATOM 3584 C CA . VAL A 1 465 ? -19.569 2.904 26.420 1.00 90.06 465 VAL A CA 1
ATOM 3585 C C . VAL A 1 465 ? -19.411 2.991 27.930 1.00 90.06 465 VAL A C 1
ATOM 3587 O O . VAL A 1 465 ? -18.596 2.272 28.510 1.00 90.06 465 VAL A O 1
ATOM 3590 N N . HIS A 1 466 ? -20.250 3.810 28.558 1.00 92.25 466 HIS A N 1
ATOM 3591 C CA . HIS A 1 466 ? -20.403 3.887 30.005 1.00 92.25 466 HIS A CA 1
ATOM 3592 C C . HIS A 1 466 ? -21.781 3.377 30.432 1.00 92.25 466 HIS A C 1
ATOM 3594 O O . HIS A 1 466 ? -22.796 3.706 29.818 1.00 92.25 466 HIS A O 1
ATOM 3600 N N . PHE A 1 467 ? -21.812 2.576 31.494 1.00 90.81 467 PHE A N 1
ATOM 3601 C CA . PHE A 1 467 ? -23.007 1.918 32.011 1.00 90.81 467 PHE A CA 1
ATOM 3602 C C . PHE A 1 467 ? -23.403 2.517 33.365 1.00 90.81 467 PHE A C 1
ATOM 3604 O O . PHE A 1 467 ? -22.854 2.160 34.407 1.00 90.81 467 PHE A O 1
ATOM 3611 N N . SER A 1 468 ? -24.377 3.427 33.351 1.00 74.81 468 SER A N 1
ATOM 3612 C CA . SER A 1 468 ? -24.810 4.188 34.536 1.00 74.81 468 SER A CA 1
ATOM 3613 C C . SER A 1 468 ? -25.803 3.451 35.447 1.00 74.81 468 SER A C 1
ATOM 3615 O O . SER A 1 468 ? -26.139 3.940 36.521 1.00 74.81 468 SER A O 1
ATOM 3617 N N . ASP A 1 469 ? -26.285 2.279 35.039 1.00 72.38 469 ASP A N 1
ATOM 3618 C CA . ASP A 1 469 ? -27.326 1.487 35.706 1.00 72.38 469 ASP A CA 1
ATOM 3619 C C . ASP A 1 469 ? -26.785 0.512 36.774 1.00 72.38 469 ASP A C 1
ATOM 3621 O O . ASP A 1 469 ? -27.533 -0.272 37.363 1.00 72.38 469 ASP A O 1
ATOM 3625 N N . VAL A 1 470 ? -25.485 0.563 37.079 1.00 66.19 470 VAL A N 1
ATOM 3626 C CA . VAL A 1 470 ? -24.855 -0.295 38.093 1.00 66.19 470 VAL A CA 1
ATOM 3627 C C . VAL A 1 470 ? -25.066 0.298 39.501 1.00 66.19 470 VAL A C 1
ATOM 3629 O O . VAL A 1 470 ? -24.246 1.065 40.003 1.00 66.19 470 VAL A O 1
ATOM 3632 N N . ALA A 1 471 ? -26.179 -0.061 40.154 1.00 51.72 471 ALA A N 1
ATOM 3633 C CA . ALA A 1 471 ? -26.615 0.480 41.454 1.00 51.72 471 ALA A CA 1
ATOM 3634 C C . ALA A 1 471 ? -25.534 0.423 42.560 1.00 51.72 471 ALA A C 1
ATOM 3636 O O . ALA A 1 471 ? -24.943 -0.644 42.727 1.00 51.72 471 ALA A O 1
ATOM 3637 N N . PRO A 1 472 ? -25.296 1.494 43.358 1.00 44.44 472 PRO A N 1
ATOM 3638 C CA . PRO A 1 472 ? -24.228 1.576 44.368 1.00 44.44 472 PRO A CA 1
ATOM 3639 C C . PRO A 1 472 ? -24.283 0.458 45.421 1.00 44.44 472 PRO A C 1
ATOM 3641 O O . PRO A 1 472 ? -25.330 -0.133 45.674 1.00 44.44 472 PRO A O 1
ATOM 3644 N N . ALA A 1 473 ? -23.131 0.142 46.026 1.00 43.91 473 ALA A N 1
ATOM 3645 C CA . ALA A 1 473 ? -23.019 -0.887 47.059 1.00 43.91 473 ALA A CA 1
ATOM 3646 C C . ALA A 1 473 ? -24.018 -0.619 48.188 1.00 43.91 473 ALA A C 1
ATOM 3648 O O . ALA A 1 473 ? -24.015 0.464 48.775 1.00 43.91 473 ALA A O 1
ATOM 3649 N N . VAL A 1 474 ? -24.849 -1.609 48.517 1.00 39.41 474 VAL A N 1
ATOM 3650 C CA . VAL A 1 474 ? -25.659 -1.563 49.733 1.00 39.41 474 VAL A CA 1
ATOM 3651 C C . VAL A 1 474 ? -24.690 -1.647 50.911 1.00 39.41 474 VAL A C 1
ATOM 3653 O O . VAL A 1 474 ? -24.271 -2.732 51.310 1.00 39.41 474 VAL A O 1
ATOM 3656 N N . THR A 1 475 ? -24.297 -0.501 51.464 1.00 36.78 475 THR A N 1
ATOM 3657 C CA . THR A 1 475 ? -23.618 -0.441 52.757 1.00 36.78 475 THR A CA 1
ATOM 3658 C C . THR A 1 475 ? -24.649 -0.787 53.825 1.00 36.78 475 THR A C 1
ATOM 3660 O O . THR A 1 475 ? -25.370 0.057 54.354 1.00 36.78 475 THR A O 1
ATOM 3663 N N . GLY A 1 476 ? -24.776 -2.084 54.103 1.00 33.47 476 GLY A N 1
ATOM 3664 C CA . GLY A 1 476 ? -25.577 -2.591 55.205 1.00 33.47 476 GLY A CA 1
ATOM 3665 C C . GLY A 1 476 ? -25.015 -2.078 56.524 1.00 33.47 476 GLY A C 1
ATOM 3666 O O . GLY A 1 476 ? -24.090 -2.657 57.084 1.00 33.47 476 GLY A O 1
ATOM 3667 N N . ASN A 1 477 ? -25.587 -0.986 57.025 1.00 33.66 477 ASN A N 1
ATOM 3668 C CA . ASN A 1 477 ? -25.420 -0.547 58.399 1.00 33.66 477 ASN A CA 1
ATOM 3669 C C . ASN A 1 477 ? -26.148 -1.563 59.292 1.00 33.66 477 ASN A C 1
ATOM 3671 O O . ASN A 1 477 ? -27.340 -1.428 59.575 1.00 33.66 477 ASN A O 1
ATOM 3675 N N . ALA A 1 478 ? -25.448 -2.619 59.706 1.00 32.31 478 ALA A N 1
ATOM 3676 C CA . ALA A 1 478 ? -25.928 -3.499 60.757 1.00 32.31 478 ALA A CA 1
ATOM 3677 C C . ALA A 1 478 ? -25.818 -2.751 62.093 1.00 32.31 478 ALA A C 1
ATOM 3679 O O . ALA A 1 478 ? -24.829 -2.854 62.812 1.00 32.31 478 ALA A O 1
ATOM 3680 N N . LYS A 1 479 ? -26.854 -1.973 62.424 1.00 34.94 479 LYS A N 1
ATOM 3681 C CA . LYS A 1 479 ? -27.166 -1.679 63.821 1.00 34.94 479 LYS A CA 1
ATOM 3682 C C . LYS A 1 479 ? -27.548 -2.996 64.498 1.00 34.94 479 LYS A C 1
ATOM 3684 O O . LYS A 1 479 ? -28.623 -3.524 64.211 1.00 34.94 479 LYS A O 1
ATOM 3689 N N . ARG A 1 480 ? -26.711 -3.466 65.417 1.00 33.50 480 ARG A N 1
ATOM 3690 C CA . ARG A 1 480 ? -27.114 -3.880 66.767 1.00 33.50 480 ARG A CA 1
ATOM 3691 C C . ARG A 1 480 ? -25.913 -3.879 67.691 1.00 33.50 480 ARG A C 1
ATOM 3693 O O . ARG A 1 480 ? -24.880 -4.449 67.287 1.00 33.50 480 ARG A O 1
#

Radius of gyration: 31.72 Å; chains: 1; bounding box: 91×43×108 Å

InterPro domains:
  IPR007481 Stringent starvation protein B [PF04386] (364-472)
  IPR011990 Tetratricopeptide-like helical domain superfamily [G3DSA:1.25.40.10] (217-341)
  IPR011990 Tetratricopeptide-like helical domain superfamily [SSF48452] (264-369)
  IPR019734 Tetratricopeptide repeat [PS50005] (267-300)
  IPR019734 Tetratricopeptide repeat [SM00028] (267-300)
  IPR019734 Tetratricopeptide repeat [SM00028] (301-334)
  IPR022764 Peptidase S54, rhomboid domain [PF01694] (50-183)
  IPR035952 Rhomboid-like superfamily [G3DSA:1.20.1540.10] (5-185)
  IPR035952 Rhomboid-like superfamily [SSF144091] (4-183)
  IPR036760 SspB-like superfamily [G3DSA:2.30.30.220] (342-470)
  IPR036760 SspB-like superfamily [SSF101738] (362-468)
  IPR050925 Rhomboid protease S54 [PTHR43731] (10-186)

Organism: NCBI:txid722472